Protein AF-A0A368GZ87-F1 (afdb_monomer_lite)

InterPro domains:
  IPR001322 Lamin tail domain [PF00932] (287-391)
  IPR001322 Lamin tail domain [PS51841] (274-394)
  IPR036415 Lamin tail domain superfamily [G3DSA:2.60.40.1260] (249-395)
  IPR036415 Lamin tail domain superfamily [SSF74853] (285-392)

Structure (mmCIF, N/CA/C/O backbone):
data_AF-A0A368GZ87-F1
#
_entry.id   AF-A0A368GZ87-F1
#
loop_
_atom_site.group_PDB
_atom_site.id
_atom_site.type_symbol
_atom_site.label_atom_id
_atom_site.label_alt_id
_atom_site.label_comp_id
_atom_site.label_asym_id
_atom_site.label_entity_id
_atom_site.label_seq_id
_atom_site.pdbx_PDB_ins_code
_atom_site.Cartn_x
_atom_site.Cartn_y
_atom_site.Cartn_z
_atom_site.occupancy
_atom_site.B_iso_or_equiv
_atom_site.auth_seq_id
_atom_site.auth_comp_id
_atom_site.auth_asym_id
_atom_site.auth_atom_id
_atom_site.pdbx_PDB_model_num
ATOM 1 N N . LEU A 1 1 ? 98.371 5.302 -122.355 1.00 58.00 1 LEU A N 1
ATOM 2 C CA . LEU A 1 1 ? 96.938 5.682 -122.457 1.00 58.00 1 LEU A CA 1
ATOM 3 C C . LEU A 1 1 ? 95.988 4.580 -121.972 1.00 58.00 1 LEU A C 1
ATOM 5 O O . LEU A 1 1 ? 95.225 4.850 -121.056 1.00 58.00 1 LEU A O 1
ATOM 9 N N . TRP A 1 2 ? 96.067 3.339 -122.474 1.00 54.03 2 TRP A N 1
ATOM 10 C CA . TRP A 1 2 ? 95.172 2.238 -122.055 1.00 54.03 2 TRP A CA 1
ATOM 11 C C . TRP A 1 2 ? 95.272 1.859 -120.557 1.00 54.03 2 TRP A C 1
ATOM 13 O O . TRP A 1 2 ? 94.251 1.723 -119.895 1.00 54.03 2 TRP A O 1
ATOM 23 N N . ILE A 1 3 ? 96.483 1.805 -119.980 1.00 64.88 3 ILE A N 1
ATOM 24 C CA . ILE A 1 3 ? 96.715 1.505 -118.545 1.00 64.88 3 ILE A CA 1
ATOM 25 C C . ILE A 1 3 ? 96.123 2.583 -117.621 1.00 64.88 3 ILE A C 1
ATOM 27 O O . ILE A 1 3 ? 95.534 2.265 -116.593 1.00 64.88 3 ILE A O 1
ATOM 31 N N . PHE A 1 4 ? 96.235 3.859 -118.003 1.00 61.50 4 PHE A N 1
ATOM 32 C CA . PHE A 1 4 ? 95.703 4.990 -117.233 1.00 61.50 4 PHE A CA 1
ATOM 33 C C . PHE A 1 4 ? 94.168 4.998 -117.226 1.00 61.50 4 PHE A C 1
ATOM 35 O O . PHE A 1 4 ? 93.552 5.189 -116.181 1.00 61.50 4 PHE A O 1
ATOM 42 N N . LEU A 1 5 ? 93.553 4.710 -118.377 1.00 64.50 5 LEU A N 1
ATOM 43 C CA . LEU A 1 5 ? 92.104 4.532 -118.495 1.00 64.50 5 LEU A CA 1
ATOM 44 C C . LEU A 1 5 ? 91.613 3.304 -117.711 1.00 64.50 5 LEU A C 1
ATOM 46 O O . LEU A 1 5 ? 90.544 3.358 -117.108 1.00 64.50 5 LEU A O 1
ATOM 50 N N . ASN A 1 6 ? 92.394 2.219 -117.667 1.00 69.38 6 ASN A N 1
ATOM 51 C CA . ASN A 1 6 ? 92.036 1.012 -116.921 1.00 69.38 6 ASN A CA 1
ATOM 52 C C . ASN A 1 6 ? 92.165 1.210 -115.398 1.00 69.38 6 ASN A C 1
ATOM 54 O O . ASN A 1 6 ? 91.249 0.866 -114.659 1.00 69.38 6 ASN A O 1
ATOM 58 N N . ASN A 1 7 ? 93.235 1.859 -114.923 1.00 71.69 7 ASN A N 1
ATOM 59 C CA . ASN A 1 7 ? 93.397 2.226 -113.509 1.00 71.69 7 ASN A CA 1
ATOM 60 C C . ASN A 1 7 ? 92.346 3.240 -113.042 1.00 71.69 7 ASN A C 1
ATOM 62 O O . ASN A 1 7 ? 91.826 3.115 -111.938 1.00 71.69 7 ASN A O 1
ATOM 66 N N . SER A 1 8 ? 91.983 4.207 -113.888 1.00 72.69 8 SER A N 1
ATOM 67 C CA . SER A 1 8 ? 90.893 5.145 -113.602 1.00 72.69 8 SER A CA 1
ATOM 68 C C . SER A 1 8 ? 89.542 4.425 -113.487 1.00 72.69 8 SER A C 1
ATOM 70 O O . SER A 1 8 ? 88.811 4.660 -112.526 1.00 72.69 8 SER A O 1
ATOM 72 N N . ARG A 1 9 ? 89.245 3.469 -114.381 1.00 73.69 9 ARG A N 1
ATOM 73 C CA . ARG A 1 9 ? 88.042 2.621 -114.285 1.00 73.69 9 ARG A CA 1
ATOM 74 C C . ARG A 1 9 ? 88.041 1.721 -113.047 1.00 73.69 9 ARG A C 1
ATOM 76 O O . ARG A 1 9 ? 86.997 1.567 -112.419 1.00 73.69 9 ARG A O 1
ATOM 83 N N . LEU A 1 10 ? 89.185 1.145 -112.673 1.00 76.44 10 LEU A N 1
ATOM 84 C CA . LEU A 1 10 ? 89.321 0.311 -111.472 1.00 76.44 10 LEU A CA 1
ATOM 85 C C . LEU A 1 10 ? 89.168 1.129 -110.183 1.00 76.44 10 LEU A C 1
ATOM 87 O O . LEU A 1 10 ? 88.458 0.699 -109.277 1.00 76.44 10 LEU A O 1
ATOM 91 N N . PHE A 1 11 ? 89.763 2.323 -110.116 1.00 77.88 11 PHE A N 1
ATOM 92 C CA . PHE A 1 11 ? 89.598 3.245 -108.991 1.00 77.88 11 PHE A CA 1
ATOM 93 C C . PHE A 1 11 ? 88.150 3.719 -108.864 1.00 77.88 11 PHE A C 1
ATOM 95 O O . PHE A 1 11 ? 87.575 3.646 -107.782 1.00 77.88 11 PHE A O 1
ATOM 102 N N . GLN A 1 12 ? 87.527 4.120 -109.976 1.00 80.19 12 GLN A N 1
ATOM 103 C CA . GLN A 1 12 ? 86.114 4.487 -110.007 1.00 80.19 12 GLN A CA 1
ATOM 104 C C . GLN A 1 12 ? 85.231 3.316 -109.550 1.00 80.19 12 GLN A C 1
ATOM 106 O O . GLN A 1 12 ? 84.352 3.508 -108.719 1.00 80.19 12 GLN A O 1
ATOM 111 N N . SER A 1 13 ? 85.509 2.089 -110.004 1.00 82.06 13 SER A N 1
ATOM 112 C CA . SER A 1 13 ? 84.796 0.886 -109.559 1.00 82.06 13 SER A CA 1
ATOM 113 C C . SER A 1 13 ? 84.979 0.610 -108.061 1.00 82.06 13 SER A C 1
ATOM 115 O O . SER A 1 13 ? 84.004 0.322 -107.369 1.00 82.06 13 SER A O 1
ATOM 117 N N . SER A 1 14 ? 86.202 0.730 -107.535 1.00 80.69 14 SER A N 1
ATOM 118 C CA . SER A 1 14 ? 86.510 0.522 -106.113 1.00 80.69 14 SER A CA 1
ATOM 119 C C . SER A 1 14 ? 85.878 1.589 -105.218 1.00 80.69 14 SER A C 1
ATOM 121 O O . SER A 1 14 ? 85.316 1.268 -104.174 1.00 80.69 14 SER A O 1
ATOM 123 N N . PHE A 1 15 ? 85.929 2.854 -105.634 1.00 82.75 15 PHE A N 1
ATOM 124 C CA . PHE A 1 15 ? 85.315 3.969 -104.919 1.00 82.75 15 PHE A CA 1
ATOM 125 C C . PHE A 1 15 ? 83.787 3.868 -104.940 1.00 82.75 15 PHE A C 1
ATOM 127 O O . PHE A 1 15 ? 83.150 4.006 -103.899 1.00 82.75 15 PHE A O 1
ATOM 134 N N . SER A 1 16 ? 83.191 3.519 -106.086 1.00 82.62 16 SER A N 1
ATOM 135 C CA . SER A 1 16 ? 81.760 3.215 -106.174 1.00 82.62 16 SER A CA 1
ATOM 136 C C . SER A 1 16 ? 81.366 2.036 -105.281 1.00 82.62 16 SER A C 1
ATOM 138 O O . SER A 1 16 ? 80.354 2.128 -104.596 1.00 82.62 16 SER A O 1
ATOM 140 N N . LYS A 1 17 ? 82.166 0.961 -105.211 1.00 85.44 17 LYS A N 1
ATOM 141 C CA . LYS A 1 17 ? 81.927 -0.158 -104.278 1.00 85.44 17 LYS A CA 1
ATOM 142 C C . LYS A 1 17 ? 81.996 0.279 -102.813 1.00 85.44 17 LYS A C 1
ATOM 144 O O . LYS A 1 17 ? 81.126 -0.101 -102.041 1.00 85.44 17 LYS A O 1
ATOM 149 N N . SER A 1 18 ? 82.983 1.091 -102.433 1.00 83.88 18 SER A N 1
ATOM 150 C CA . SER A 1 18 ? 83.111 1.610 -101.063 1.00 83.88 18 SER A CA 1
ATOM 151 C C . SER A 1 18 ? 81.966 2.554 -100.683 1.00 83.88 18 SER A C 1
ATOM 153 O O . SER A 1 18 ? 81.484 2.493 -99.555 1.00 83.88 18 SER A O 1
ATOM 155 N N . LEU A 1 19 ? 81.510 3.400 -101.612 1.00 85.12 19 LEU A N 1
ATOM 156 C CA . LEU A 1 19 ? 80.340 4.260 -101.417 1.00 85.12 19 LEU A CA 1
ATOM 157 C C . LEU A 1 19 ? 79.051 3.450 -101.274 1.00 85.12 19 LEU A C 1
ATOM 159 O O . LEU A 1 19 ? 78.218 3.791 -100.438 1.00 85.12 19 LEU A O 1
ATOM 163 N N . LEU A 1 20 ? 78.889 2.384 -102.065 1.00 85.06 20 LEU A N 1
ATOM 164 C CA . LEU A 1 20 ? 77.764 1.458 -101.933 1.00 85.06 20 LEU A CA 1
ATOM 165 C C . LEU A 1 20 ? 77.790 0.753 -100.573 1.00 85.06 20 LEU A C 1
ATOM 167 O O . LEU A 1 20 ? 76.776 0.761 -99.889 1.00 85.06 20 LEU A O 1
ATOM 171 N N . LEU A 1 21 ? 78.949 0.251 -100.137 1.00 86.56 21 LEU A N 1
ATOM 172 C CA . LEU A 1 21 ? 79.099 -0.411 -98.838 1.00 86.56 21 LEU A CA 1
ATOM 173 C C . LEU A 1 21 ? 78.759 0.528 -97.667 1.00 86.56 21 LEU A C 1
ATOM 175 O O . LEU A 1 21 ? 77.992 0.161 -96.787 1.00 86.56 21 LEU A O 1
ATOM 179 N N . ASN A 1 22 ? 79.262 1.766 -97.687 1.00 87.19 22 ASN A N 1
ATOM 180 C CA . ASN A 1 22 ? 78.983 2.761 -96.646 1.00 87.19 22 ASN A CA 1
ATOM 181 C C . ASN A 1 22 ? 77.508 3.209 -96.669 1.00 87.19 22 ASN A C 1
ATOM 183 O O . ASN A 1 22 ? 76.878 3.394 -95.629 1.00 87.19 22 ASN A O 1
ATOM 187 N N . ARG A 1 23 ? 76.908 3.319 -97.862 1.00 86.62 23 ARG A N 1
ATOM 188 C CA . ARG A 1 23 ? 75.465 3.544 -98.004 1.00 86.62 23 ARG A CA 1
ATOM 189 C C . ARG A 1 23 ? 74.666 2.381 -97.410 1.00 86.62 23 ARG A C 1
ATOM 191 O O . ARG A 1 23 ? 73.704 2.644 -96.696 1.00 86.62 23 ARG A O 1
ATOM 198 N N . ASP A 1 24 ? 75.059 1.137 -97.663 1.00 88.75 24 ASP A N 1
ATOM 199 C CA . ASP A 1 24 ? 74.391 -0.050 -97.122 1.00 88.75 24 ASP A CA 1
ATOM 200 C C . ASP A 1 24 ? 74.547 -0.143 -95.594 1.00 88.75 24 ASP A C 1
ATOM 202 O O . ASP A 1 24 ? 73.569 -0.411 -94.897 1.00 88.75 24 ASP A O 1
ATOM 206 N N . GLU A 1 25 ? 75.727 0.170 -95.050 1.00 89.19 25 GLU A N 1
ATOM 207 C CA . GLU A 1 25 ? 75.980 0.264 -93.604 1.00 89.19 25 GLU A CA 1
ATOM 208 C C . GLU A 1 25 ? 75.168 1.388 -92.944 1.00 89.19 25 GLU A C 1
ATOM 210 O O . GLU A 1 25 ? 74.554 1.181 -91.897 1.00 89.19 25 GLU A O 1
ATOM 215 N N . SER A 1 26 ? 75.097 2.567 -93.571 1.00 89.00 26 SER A N 1
ATOM 216 C CA . SER A 1 26 ? 74.280 3.692 -93.103 1.00 89.00 26 SER A CA 1
ATOM 217 C C . SER A 1 26 ? 72.788 3.349 -93.120 1.00 89.00 26 SER A C 1
ATOM 219 O O . SER A 1 26 ? 72.078 3.600 -92.145 1.00 89.00 26 SER A O 1
ATOM 221 N N . VAL A 1 27 ? 72.309 2.703 -94.188 1.00 90.56 27 VAL A N 1
ATOM 222 C CA . VAL A 1 27 ? 70.927 2.212 -94.292 1.00 90.56 27 VAL A CA 1
ATOM 223 C C . VAL A 1 27 ? 70.649 1.132 -93.241 1.00 90.56 27 VAL A C 1
ATOM 225 O O . VAL A 1 27 ? 69.589 1.160 -92.615 1.00 90.56 27 VAL A O 1
ATOM 228 N N . ALA A 1 28 ? 71.590 0.221 -92.981 1.00 90.75 28 ALA A N 1
ATOM 229 C CA . ALA A 1 28 ? 71.468 -0.789 -91.931 1.00 90.75 28 ALA A CA 1
ATOM 230 C C . ALA A 1 28 ? 71.436 -0.164 -90.525 1.00 90.75 28 ALA A C 1
ATOM 232 O O . ALA A 1 28 ? 70.612 -0.556 -89.699 1.00 90.75 28 ALA A O 1
ATOM 233 N N . ALA A 1 29 ? 72.264 0.849 -90.255 1.00 90.12 29 ALA A N 1
ATOM 234 C CA . ALA A 1 29 ? 72.250 1.594 -88.997 1.00 90.12 29 ALA A CA 1
ATOM 235 C C . ALA A 1 29 ? 70.934 2.367 -88.798 1.00 90.12 29 ALA A C 1
ATOM 237 O O . ALA A 1 29 ? 70.356 2.329 -87.710 1.00 90.12 29 ALA A O 1
ATOM 238 N N . LEU A 1 30 ? 70.412 3.008 -89.853 1.00 91.88 30 LEU A N 1
ATOM 239 C CA . LEU A 1 30 ? 69.097 3.659 -89.838 1.00 91.88 30 LEU A CA 1
ATOM 240 C C . LEU A 1 30 ? 67.973 2.651 -89.584 1.00 91.88 30 LEU A C 1
ATOM 242 O O . LEU A 1 30 ? 67.082 2.925 -88.780 1.00 91.88 30 LEU A O 1
ATOM 246 N N . LYS A 1 31 ? 68.032 1.473 -90.214 1.00 93.12 31 LYS A N 1
ATOM 247 C CA . LYS A 1 31 ? 67.073 0.386 -89.989 1.00 93.12 31 LYS A CA 1
ATOM 248 C C . LYS A 1 31 ? 67.125 -0.113 -88.543 1.00 93.12 31 LYS A C 1
ATOM 250 O O . LYS A 1 31 ? 66.084 -0.166 -87.898 1.00 93.12 31 LYS A O 1
ATOM 255 N N . ASN A 1 32 ? 68.314 -0.386 -88.006 1.00 94.12 32 ASN A N 1
ATOM 256 C CA . ASN A 1 32 ? 68.498 -0.811 -86.615 1.00 94.12 32 ASN A CA 1
ATOM 257 C C . ASN A 1 32 ? 68.001 0.250 -85.618 1.00 94.12 32 ASN A C 1
ATOM 259 O O . ASN A 1 32 ? 67.329 -0.079 -84.643 1.00 94.12 32 ASN A O 1
ATOM 263 N N . SER A 1 33 ? 68.283 1.531 -85.872 1.00 93.75 33 SER A N 1
ATOM 264 C CA . SER A 1 33 ? 67.789 2.646 -85.054 1.00 93.75 33 SER A CA 1
ATOM 265 C C . SER A 1 33 ? 66.260 2.758 -85.104 1.00 93.75 33 SER A C 1
ATOM 267 O O . SER A 1 33 ? 65.602 2.891 -84.069 1.00 93.75 33 SER A O 1
ATOM 269 N N . ALA A 1 34 ? 65.664 2.616 -86.292 1.00 93.00 34 ALA A N 1
ATOM 270 C CA . ALA A 1 34 ? 64.215 2.590 -86.456 1.00 93.00 34 ALA A CA 1
ATOM 271 C C . ALA A 1 34 ? 63.579 1.389 -85.731 1.00 93.00 34 ALA A C 1
ATOM 273 O O . ALA A 1 34 ? 62.581 1.557 -85.030 1.00 93.00 34 ALA A O 1
ATOM 274 N N . GLU A 1 35 ? 64.174 0.197 -85.826 1.00 94.38 35 GLU A N 1
ATOM 275 C CA . GLU A 1 35 ? 63.736 -1.005 -85.107 1.00 94.38 35 GLU A CA 1
ATOM 276 C C . GLU A 1 35 ? 63.795 -0.815 -83.584 1.00 94.38 35 GLU A C 1
ATOM 278 O O . GLU A 1 35 ? 62.832 -1.134 -82.879 1.00 94.38 35 GLU A O 1
ATOM 283 N N . GLN A 1 36 ? 64.878 -0.229 -83.064 1.00 93.50 36 GLN A N 1
ATOM 284 C CA . GLN A 1 36 ? 65.004 0.113 -81.645 1.00 93.50 36 GLN A CA 1
ATOM 285 C C . GLN A 1 36 ? 63.969 1.157 -81.213 1.00 93.50 36 GLN A C 1
ATOM 287 O O . GLN A 1 36 ? 63.349 0.995 -80.163 1.00 93.50 36 GLN A O 1
ATOM 292 N N . SER A 1 37 ? 63.719 2.183 -82.030 1.00 94.75 37 SER A N 1
ATOM 293 C CA . SER A 1 37 ? 62.694 3.199 -81.765 1.00 94.75 37 SER A CA 1
ATOM 294 C C . SER A 1 37 ? 61.290 2.589 -81.704 1.00 94.75 37 SER A C 1
ATOM 296 O O . SER A 1 37 ? 60.524 2.871 -80.780 1.00 94.75 37 SER A O 1
ATOM 298 N N . ILE A 1 38 ? 60.956 1.693 -82.638 1.00 94.94 38 ILE A N 1
ATOM 299 C CA . ILE A 1 38 ? 59.681 0.962 -82.641 1.00 94.94 38 ILE A CA 1
ATOM 300 C C . ILE A 1 38 ? 59.566 0.081 -81.390 1.00 94.94 38 ILE A C 1
ATOM 302 O O . ILE A 1 38 ? 58.521 0.072 -80.733 1.00 94.94 38 ILE A O 1
ATOM 306 N N . ARG A 1 39 ? 60.639 -0.632 -81.023 1.00 95.75 39 ARG A N 1
ATOM 307 C CA . ARG A 1 39 ? 60.674 -1.472 -79.818 1.00 95.75 39 ARG A CA 1
ATOM 308 C C . ARG A 1 39 ? 60.496 -0.644 -78.544 1.00 95.75 39 ARG A C 1
ATOM 310 O O . ARG A 1 39 ? 59.695 -1.032 -77.697 1.00 95.75 39 ARG A O 1
ATOM 317 N N . ALA A 1 40 ? 61.168 0.500 -78.433 1.00 94.31 40 ALA A N 1
ATOM 318 C CA . ALA A 1 40 ? 61.028 1.425 -77.310 1.00 94.31 40 ALA A CA 1
ATOM 319 C C . ALA A 1 40 ? 59.596 1.969 -77.199 1.00 94.31 40 ALA A C 1
ATOM 321 O O . ALA A 1 40 ? 59.011 1.928 -76.120 1.00 94.31 40 ALA A O 1
ATOM 322 N N . LYS A 1 41 ? 58.977 2.379 -78.318 1.00 95.69 41 LYS A N 1
ATOM 323 C CA . LYS A 1 41 ? 57.566 2.807 -78.342 1.00 95.69 41 LYS A CA 1
ATOM 324 C C . LYS A 1 41 ? 56.618 1.705 -77.867 1.00 95.69 41 LYS A C 1
ATOM 326 O O . LYS A 1 41 ? 55.708 1.983 -77.092 1.00 95.69 41 LYS A O 1
ATOM 331 N N . ARG A 1 42 ? 56.838 0.455 -78.291 1.00 95.19 42 ARG A N 1
ATOM 332 C CA . ARG A 1 42 ? 56.027 -0.694 -77.851 1.00 95.19 42 ARG A CA 1
ATOM 333 C C . ARG A 1 42 ? 56.196 -0.976 -76.354 1.00 95.19 42 ARG A C 1
ATOM 335 O O . ARG A 1 42 ? 55.209 -1.243 -75.679 1.00 95.19 42 ARG A O 1
ATOM 342 N N . ILE A 1 43 ? 57.423 -0.908 -75.836 1.00 95.75 43 ILE A N 1
ATOM 343 C CA . ILE A 1 43 ? 57.698 -1.079 -74.402 1.00 95.75 43 ILE A CA 1
ATOM 344 C C . ILE A 1 43 ? 57.036 0.040 -73.594 1.00 95.75 43 ILE A C 1
ATOM 346 O O . ILE A 1 43 ? 56.354 -0.264 -72.622 1.00 95.75 43 ILE A O 1
ATOM 350 N N . ASN A 1 44 ? 57.155 1.298 -74.022 1.00 96.00 44 ASN A N 1
ATOM 351 C CA . ASN A 1 44 ? 56.516 2.429 -73.346 1.00 96.00 44 ASN A CA 1
ATOM 352 C C . ASN A 1 44 ? 54.989 2.286 -73.322 1.00 96.00 44 ASN A C 1
ATOM 354 O O . ASN A 1 44 ? 54.388 2.427 -72.266 1.00 96.00 44 ASN A O 1
ATOM 358 N N . ALA A 1 45 ? 54.371 1.889 -74.439 1.00 95.62 45 ALA A N 1
ATOM 359 C CA . ALA A 1 45 ? 52.935 1.613 -74.473 1.00 95.62 45 ALA A CA 1
ATOM 360 C C . ALA A 1 45 ? 52.528 0.489 -73.496 1.00 95.62 45 ALA A C 1
ATOM 362 O O . ALA A 1 45 ? 51.497 0.585 -72.833 1.00 95.62 45 ALA A O 1
ATOM 363 N N . ASN A 1 46 ? 53.345 -0.561 -73.363 1.00 97.00 46 ASN A N 1
ATOM 364 C CA . ASN A 1 46 ? 53.109 -1.622 -72.380 1.00 97.00 46 ASN A CA 1
ATOM 365 C C . ASN A 1 46 ? 53.276 -1.128 -70.934 1.00 97.00 46 ASN A C 1
ATOM 367 O O . ASN A 1 46 ? 52.473 -1.494 -70.079 1.00 97.00 46 ASN A O 1
ATOM 371 N N . ILE A 1 47 ? 54.285 -0.297 -70.657 1.00 96.38 47 ILE A N 1
ATOM 372 C CA . ILE A 1 47 ? 54.491 0.332 -69.343 1.00 96.38 47 ILE A CA 1
ATOM 373 C C . ILE A 1 47 ? 53.277 1.193 -68.982 1.00 96.38 47 ILE A C 1
ATOM 375 O O . ILE A 1 47 ? 52.757 1.069 -67.876 1.00 96.38 47 ILE A O 1
ATOM 379 N N . ASP A 1 48 ? 52.767 1.993 -69.918 1.00 96.19 48 ASP A N 1
ATOM 380 C CA . ASP A 1 48 ? 51.581 2.826 -69.702 1.00 96.19 48 ASP A CA 1
ATOM 381 C C . ASP A 1 48 ? 50.340 1.984 -69.382 1.00 96.19 48 ASP A C 1
ATOM 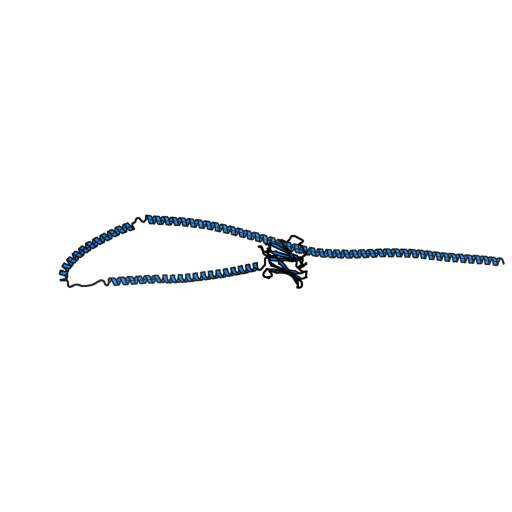383 O O . ASP A 1 48 ? 49.577 2.313 -68.470 1.00 96.19 48 ASP A O 1
ATOM 387 N N . LEU A 1 49 ? 50.143 0.865 -70.088 1.00 96.44 49 LEU A N 1
ATOM 388 C CA . LEU A 1 49 ? 49.054 -0.074 -69.804 1.00 96.44 49 LEU A CA 1
ATOM 389 C C . LEU A 1 49 ? 49.186 -0.708 -68.414 1.00 96.44 49 LEU A C 1
ATOM 391 O O . LEU A 1 49 ? 48.198 -0.791 -67.681 1.00 96.44 49 LEU A O 1
ATOM 395 N N . LEU A 1 50 ? 50.391 -1.139 -68.034 1.00 96.88 50 LEU A N 1
ATOM 396 C CA . LEU A 1 50 ? 50.648 -1.710 -66.711 1.00 96.88 50 LEU A CA 1
ATOM 397 C C . LEU A 1 50 ? 50.450 -0.674 -65.602 1.00 96.88 50 LEU A C 1
ATOM 399 O O . LEU A 1 50 ? 49.811 -0.991 -64.604 1.00 96.88 50 LEU A O 1
ATOM 403 N N . ASN A 1 51 ? 50.904 0.564 -65.795 1.00 97.00 51 ASN A N 1
ATOM 404 C CA . ASN A 1 51 ? 50.694 1.654 -64.844 1.00 97.00 51 ASN A CA 1
ATOM 405 C C . ASN A 1 51 ? 49.204 1.949 -64.646 1.00 97.00 51 ASN A C 1
ATOM 407 O O . ASN A 1 51 ? 48.752 2.042 -63.508 1.00 97.00 51 ASN A O 1
ATOM 411 N N . ARG A 1 52 ? 48.412 2.005 -65.728 1.00 96.50 52 ARG A N 1
ATOM 412 C CA . ARG A 1 52 ? 46.947 2.149 -65.627 1.00 96.50 52 ARG A CA 1
ATOM 413 C C . ARG A 1 52 ? 46.311 0.997 -64.854 1.00 96.50 52 ARG A C 1
ATOM 415 O O . ARG A 1 52 ? 45.412 1.223 -64.050 1.00 96.50 52 ARG A O 1
ATOM 422 N N . ARG A 1 53 ? 46.778 -0.237 -65.073 1.00 97.56 53 ARG A N 1
ATOM 423 C CA . ARG A 1 53 ? 46.281 -1.410 -64.343 1.00 97.56 53 ARG A CA 1
ATOM 424 C C . ARG A 1 53 ? 46.646 -1.361 -62.859 1.00 97.56 53 ARG A C 1
ATOM 426 O O . ARG A 1 53 ? 45.786 -1.644 -62.033 1.00 97.56 53 ARG A O 1
ATOM 433 N N . ILE A 1 54 ? 47.885 -0.998 -62.526 1.00 97.00 54 ILE A N 1
ATOM 434 C CA . ILE A 1 54 ? 48.341 -0.819 -61.139 1.00 97.00 54 ILE A CA 1
ATOM 435 C C . ILE A 1 54 ? 47.495 0.248 -60.446 1.00 97.00 54 ILE A C 1
ATOM 437 O O . ILE A 1 54 ? 47.054 0.035 -59.322 1.00 97.00 54 ILE A O 1
ATOM 441 N N . GLU A 1 55 ? 47.220 1.360 -61.124 1.00 96.50 55 GLU A N 1
ATOM 442 C CA . GLU A 1 55 ? 46.411 2.434 -60.556 1.00 96.50 55 GLU A CA 1
ATOM 443 C C . GLU A 1 55 ? 44.960 1.998 -60.312 1.00 96.50 55 GLU A C 1
ATOM 445 O O . GLU A 1 55 ? 44.407 2.257 -59.246 1.00 96.50 55 GLU A O 1
ATOM 450 N N . GLY A 1 56 ? 44.372 1.235 -61.239 1.00 96.88 56 GLY A N 1
ATOM 451 C CA . GLY A 1 56 ? 43.058 0.623 -61.032 1.00 96.88 56 GLY A CA 1
ATOM 452 C C . GLY A 1 56 ? 43.018 -0.323 -59.825 1.00 96.88 56 GLY A C 1
ATOM 453 O O . GLY A 1 56 ? 42.067 -0.281 -59.048 1.00 96.88 56 GLY A O 1
ATOM 454 N N . ILE A 1 57 ? 44.065 -1.135 -59.630 1.00 96.94 57 ILE A N 1
ATOM 455 C CA . ILE A 1 57 ? 44.183 -2.025 -58.463 1.00 96.94 57 ILE A CA 1
ATOM 456 C C . ILE A 1 57 ? 44.303 -1.211 -57.171 1.00 96.94 57 ILE A C 1
ATOM 458 O O . ILE A 1 57 ? 43.597 -1.502 -56.214 1.00 96.94 57 ILE A O 1
ATOM 462 N N . ARG A 1 58 ? 45.134 -0.163 -57.142 1.00 96.94 58 ARG A N 1
ATOM 463 C CA . ARG A 1 58 ? 45.283 0.705 -55.960 1.00 96.94 58 ARG A CA 1
ATOM 464 C C . ARG A 1 58 ? 43.974 1.370 -55.559 1.00 96.94 58 ARG A C 1
ATOM 466 O O . ARG A 1 58 ? 43.667 1.436 -54.372 1.00 96.94 58 ARG A O 1
ATOM 473 N N . LEU A 1 59 ? 43.199 1.839 -56.537 1.00 96.75 59 LEU A N 1
ATOM 474 C CA . LEU A 1 59 ? 41.898 2.449 -56.280 1.00 96.75 59 LEU A CA 1
ATOM 475 C C . LEU A 1 59 ? 40.901 1.425 -55.712 1.00 96.75 59 LEU A C 1
ATOM 477 O O . LEU A 1 59 ? 40.180 1.732 -54.764 1.00 96.75 59 LEU A O 1
ATOM 481 N N . ALA A 1 60 ? 40.902 0.195 -56.238 1.00 96.69 60 ALA A N 1
ATOM 482 C CA . ALA A 1 60 ? 40.099 -0.899 -55.695 1.00 96.69 60 ALA A CA 1
ATOM 483 C C . ALA A 1 60 ? 40.520 -1.258 -54.257 1.00 96.69 60 ALA A C 1
ATOM 485 O O . ALA A 1 60 ? 39.671 -1.303 -53.371 1.00 96.69 60 ALA A O 1
ATOM 486 N N . GLU A 1 61 ? 41.823 -1.403 -53.992 1.00 97.31 61 GLU A N 1
ATOM 487 C CA . GLU A 1 61 ? 42.353 -1.658 -52.645 1.00 97.31 61 GLU A CA 1
ATOM 488 C C . GLU A 1 61 ? 41.995 -0.538 -51.658 1.00 97.31 61 GLU A C 1
ATOM 490 O O . GLU A 1 61 ? 41.691 -0.803 -50.494 1.00 97.31 61 GLU A O 1
ATOM 495 N N . GLN A 1 62 ? 42.016 0.722 -52.100 1.00 96.69 62 GLN A N 1
ATOM 496 C CA . GLN A 1 62 ? 41.591 1.853 -51.278 1.00 96.69 62 GLN A CA 1
ATOM 497 C C . GLN A 1 62 ? 40.095 1.770 -50.945 1.00 96.69 62 GLN A C 1
ATOM 499 O O . GLN A 1 62 ? 39.718 1.995 -49.792 1.00 96.69 62 GLN A O 1
ATOM 504 N N . GLY A 1 63 ? 39.259 1.405 -51.921 1.00 96.62 63 GLY A N 1
ATOM 505 C CA . GLY A 1 63 ? 37.831 1.161 -51.715 1.00 96.62 63 GLY A CA 1
ATOM 506 C C . GLY A 1 63 ? 37.568 0.021 -50.727 1.00 96.62 63 GLY A C 1
ATOM 507 O O . GLY A 1 63 ? 36.793 0.184 -49.783 1.00 96.62 63 GLY A O 1
ATOM 508 N N . ASP A 1 64 ? 38.276 -1.098 -50.874 1.00 97.19 64 ASP A N 1
ATOM 509 C CA . ASP A 1 64 ? 38.164 -2.250 -49.976 1.00 97.19 64 ASP A CA 1
ATOM 510 C C . ASP A 1 64 ? 38.629 -1.920 -48.553 1.00 97.19 64 ASP A C 1
ATOM 512 O O . ASP A 1 64 ? 37.990 -2.331 -47.581 1.00 97.19 64 ASP A O 1
ATOM 516 N N . ARG A 1 65 ? 39.695 -1.121 -48.399 1.00 97.12 65 ARG A N 1
ATOM 517 C CA . ARG A 1 65 ? 40.145 -0.621 -47.088 1.00 97.12 65 ARG A CA 1
ATOM 518 C C . ARG A 1 65 ? 39.103 0.276 -46.433 1.00 97.12 65 ARG A C 1
ATOM 520 O O . ARG A 1 65 ? 38.846 0.110 -45.242 1.00 97.12 65 ARG A O 1
ATOM 527 N N . ALA A 1 66 ? 38.491 1.187 -47.190 1.00 96.44 66 ALA A N 1
ATOM 528 C CA . ALA A 1 66 ? 37.427 2.047 -46.679 1.00 96.44 66 ALA A CA 1
ATOM 529 C C . ALA A 1 66 ? 36.216 1.219 -46.220 1.00 96.44 66 ALA A C 1
ATOM 531 O O . ALA A 1 66 ? 35.717 1.412 -45.113 1.00 96.44 66 ALA A O 1
ATOM 532 N N . ARG A 1 67 ? 35.803 0.222 -47.014 1.00 97.75 67 ARG A N 1
ATOM 533 C CA . ARG A 1 67 ? 34.715 -0.695 -46.650 1.00 97.75 67 ARG A CA 1
ATOM 534 C C . ARG A 1 67 ? 35.043 -1.529 -45.411 1.00 97.75 67 ARG A C 1
ATOM 536 O O . ARG A 1 67 ? 34.196 -1.682 -44.537 1.00 97.75 67 ARG A O 1
ATOM 543 N N . CYS A 1 68 ? 36.266 -2.048 -45.309 1.00 97.94 68 CYS A N 1
ATOM 544 C CA . CYS A 1 68 ? 36.724 -2.771 -44.123 1.00 97.94 68 CYS A CA 1
ATOM 545 C C . CYS A 1 68 ? 36.716 -1.886 -42.868 1.00 97.94 68 CYS A C 1
ATOM 547 O O . CYS A 1 68 ? 36.351 -2.363 -41.796 1.00 97.94 68 CYS A O 1
ATOM 549 N N . ALA A 1 69 ? 37.124 -0.619 -42.982 1.00 97.56 69 ALA A N 1
ATOM 550 C CA . ALA A 1 69 ? 37.105 0.326 -41.868 1.00 97.56 69 ALA A CA 1
ATOM 551 C C . ALA A 1 69 ? 35.671 0.618 -41.399 1.00 97.56 69 ALA A C 1
ATOM 553 O O . ALA A 1 69 ? 35.402 0.585 -40.199 1.00 97.56 69 ALA A O 1
ATOM 554 N N . GLU A 1 70 ? 34.748 0.812 -42.342 1.00 97.81 70 GLU A N 1
ATOM 555 C CA . GLU A 1 70 ? 33.330 1.019 -42.045 1.00 97.81 70 GLU A CA 1
ATOM 556 C C . GLU A 1 70 ? 32.717 -0.199 -41.339 1.00 97.81 70 GLU A C 1
ATOM 558 O O . GLU A 1 70 ? 32.133 -0.065 -40.265 1.00 97.81 70 GLU A O 1
ATOM 563 N N . LEU A 1 71 ? 32.929 -1.409 -41.871 1.00 97.88 71 LEU A N 1
ATOM 564 C CA . LEU A 1 71 ? 32.440 -2.644 -41.244 1.00 97.88 71 LEU A CA 1
ATOM 565 C C . LEU A 1 71 ? 33.007 -2.841 -39.833 1.00 97.88 71 LEU A C 1
ATOM 567 O O . LEU A 1 71 ? 32.277 -3.248 -38.935 1.00 97.88 71 LEU A O 1
ATOM 571 N N . ARG A 1 72 ? 34.284 -2.514 -39.603 1.00 98.19 72 ARG A N 1
ATOM 572 C CA . ARG A 1 72 ? 34.885 -2.563 -38.258 1.00 98.19 72 ARG A CA 1
ATOM 573 C C . ARG A 1 72 ? 34.224 -1.577 -37.298 1.00 98.19 72 ARG A C 1
ATOM 575 O O . ARG A 1 72 ? 33.991 -1.931 -36.148 1.00 98.19 72 ARG A O 1
ATOM 582 N N . SER A 1 73 ? 33.903 -0.365 -37.757 1.00 97.94 73 SER A N 1
ATOM 583 C CA . SER A 1 73 ? 33.173 0.607 -36.938 1.00 97.94 73 SER A CA 1
ATOM 584 C C . SER A 1 73 ? 31.770 0.107 -36.594 1.00 97.94 73 SER A C 1
ATOM 586 O O . SER A 1 73 ? 31.348 0.221 -35.447 1.00 97.94 73 SER A O 1
ATOM 588 N N . GLN A 1 74 ? 31.067 -0.491 -37.558 1.00 98.12 74 GLN A N 1
ATOM 589 C CA . GLN A 1 74 ? 29.737 -1.063 -37.337 1.00 98.12 74 GLN A CA 1
ATOM 590 C C . GLN A 1 74 ? 29.769 -2.234 -36.352 1.00 98.12 74 GLN A C 1
ATOM 592 O O . GLN A 1 74 ? 28.938 -2.276 -35.451 1.00 98.12 74 GLN A O 1
ATOM 597 N N . ILE A 1 75 ? 30.750 -3.135 -36.473 1.00 98.06 75 ILE A N 1
ATOM 598 C CA . ILE A 1 75 ? 30.954 -4.238 -35.521 1.00 98.06 75 ILE A CA 1
ATOM 599 C C . ILE A 1 75 ? 31.205 -3.684 -34.118 1.00 98.06 75 ILE A C 1
ATOM 601 O O . ILE A 1 75 ? 30.516 -4.078 -33.188 1.00 98.06 75 ILE A O 1
ATOM 605 N N . SER A 1 76 ? 32.108 -2.711 -33.976 1.00 98.19 76 SER A N 1
ATOM 606 C CA . SER A 1 76 ? 32.412 -2.115 -32.670 1.00 98.19 76 SER A CA 1
ATOM 607 C C . SER A 1 76 ? 31.194 -1.435 -32.030 1.00 98.19 76 SER A C 1
ATOM 609 O O . SER A 1 76 ? 31.012 -1.530 -30.818 1.00 98.19 76 SER A O 1
ATOM 611 N N . LYS A 1 77 ? 30.333 -0.785 -32.826 1.00 98.12 77 LYS A N 1
ATOM 612 C CA . LYS A 1 77 ? 29.058 -0.232 -32.337 1.00 98.12 77 LYS A CA 1
ATOM 613 C C . LYS A 1 77 ? 28.108 -1.340 -31.880 1.00 98.12 77 LYS A C 1
ATOM 615 O O . LYS A 1 77 ? 27.588 -1.264 -30.775 1.00 98.12 77 LYS A O 1
ATOM 620 N N . ALA A 1 78 ? 27.933 -2.382 -32.692 1.00 97.19 78 ALA A N 1
ATOM 621 C CA . ALA A 1 78 ? 27.058 -3.504 -32.362 1.00 97.19 78 ALA A CA 1
ATOM 622 C C . ALA A 1 78 ? 27.527 -4.269 -31.110 1.00 97.19 78 ALA A C 1
ATOM 624 O O . ALA A 1 78 ? 26.702 -4.700 -30.310 1.00 97.19 78 ALA A O 1
ATOM 625 N N . GLU A 1 79 ? 28.840 -4.416 -30.917 1.00 97.94 79 GLU A N 1
ATOM 626 C CA . GLU A 1 79 ? 29.431 -5.012 -29.714 1.00 97.94 79 GLU A CA 1
ATOM 627 C C . GLU A 1 79 ? 29.147 -4.168 -28.464 1.00 97.94 79 GLU A C 1
ATOM 629 O O . GLU A 1 79 ? 28.749 -4.716 -27.436 1.00 97.94 79 GLU A O 1
ATOM 634 N N . ALA A 1 80 ? 29.282 -2.840 -28.556 1.00 97.88 80 ALA A N 1
ATOM 635 C CA . ALA A 1 80 ? 28.957 -1.934 -27.455 1.00 97.88 80 ALA A CA 1
ATOM 636 C C . ALA A 1 80 ? 27.458 -1.966 -27.106 1.00 97.88 80 ALA A C 1
ATOM 638 O O . ALA A 1 80 ? 27.094 -2.032 -25.930 1.00 97.88 80 ALA A O 1
ATOM 639 N N . ASP A 1 81 ? 26.589 -1.976 -28.120 1.00 98.00 81 ASP A N 1
ATOM 640 C CA . ASP A 1 81 ? 25.143 -2.090 -27.929 1.00 98.00 81 ASP A CA 1
ATOM 641 C C . ASP A 1 81 ? 24.779 -3.424 -27.262 1.00 98.00 81 ASP A C 1
ATOM 643 O O . ASP A 1 81 ? 23.985 -3.449 -26.320 1.00 98.00 81 ASP A O 1
ATOM 647 N N . LEU A 1 82 ? 25.395 -4.533 -27.689 1.00 97.75 82 LEU A N 1
ATOM 648 C CA . LEU A 1 82 ? 25.189 -5.847 -27.080 1.00 97.75 82 LEU A CA 1
ATOM 649 C C . LEU A 1 82 ? 25.591 -5.853 -25.600 1.00 97.75 82 LEU A C 1
ATOM 651 O O . LEU A 1 82 ? 24.851 -6.380 -24.770 1.00 97.75 82 LEU A O 1
ATOM 655 N N . GLU A 1 83 ? 26.726 -5.246 -25.251 1.00 98.12 83 GLU A N 1
ATOM 656 C CA . GLU A 1 83 ? 27.179 -5.163 -23.861 1.00 98.12 83 GLU A CA 1
ATOM 657 C C . GLU A 1 83 ? 26.189 -4.377 -22.985 1.00 98.12 83 GLU A C 1
ATOM 659 O O . GLU A 1 83 ? 25.866 -4.804 -21.871 1.00 98.12 83 GLU A O 1
ATOM 664 N N . LEU A 1 84 ? 25.649 -3.266 -23.497 1.00 97.81 84 LEU A N 1
ATOM 665 C CA . LEU A 1 84 ? 24.608 -2.499 -22.809 1.00 97.81 84 LEU A CA 1
ATOM 666 C C . LEU A 1 84 ? 23.339 -3.332 -22.593 1.00 97.81 84 LEU A C 1
ATOM 668 O O . LEU A 1 84 ? 22.810 -3.356 -21.480 1.00 97.81 84 LEU A O 1
ATOM 672 N N . GLN A 1 85 ? 22.885 -4.062 -23.617 1.00 97.56 85 GLN A N 1
ATOM 673 C CA . GLN A 1 85 ? 21.715 -4.939 -23.505 1.00 97.56 85 GLN A CA 1
ATOM 674 C C . GLN A 1 85 ? 21.936 -6.075 -22.500 1.00 97.56 85 GLN A C 1
ATOM 676 O O . GLN A 1 85 ? 21.032 -6.407 -21.736 1.00 97.56 85 GLN A O 1
ATOM 681 N N . MET A 1 86 ? 23.136 -6.658 -22.446 1.00 98.12 86 MET A N 1
ATOM 682 C CA . MET A 1 86 ? 23.462 -7.700 -21.468 1.00 98.12 86 MET A CA 1
ATOM 683 C C . MET A 1 86 ? 23.420 -7.174 -20.031 1.00 98.12 86 MET A C 1
ATOM 685 O O . MET A 1 86 ? 22.885 -7.852 -19.152 1.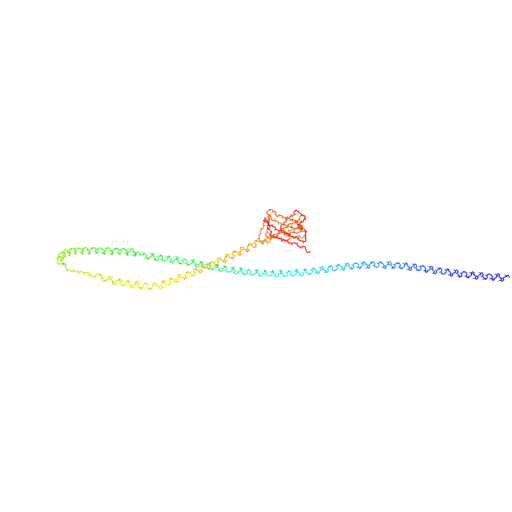00 98.12 86 MET A O 1
ATOM 689 N N . ARG A 1 87 ? 23.941 -5.965 -19.786 1.00 97.88 87 ARG A N 1
ATOM 690 C CA . ARG A 1 87 ? 23.874 -5.324 -18.463 1.00 97.88 87 ARG A CA 1
ATOM 691 C C . ARG A 1 87 ? 22.433 -5.040 -18.049 1.00 97.88 87 ARG A C 1
ATOM 693 O O . ARG A 1 87 ? 22.065 -5.335 -16.915 1.00 97.88 87 ARG A O 1
ATOM 700 N N . GLU A 1 88 ? 21.619 -4.518 -18.963 1.00 97.81 88 GLU A N 1
ATOM 701 C CA . GLU A 1 88 ? 20.208 -4.240 -18.683 1.00 97.81 88 GLU A CA 1
ATOM 702 C C . GLU A 1 88 ? 19.412 -5.525 -18.432 1.00 97.81 88 GLU A C 1
ATOM 704 O O . GLU A 1 88 ? 18.624 -5.590 -17.493 1.00 97.81 88 GLU A O 1
ATOM 709 N N . ASN A 1 89 ? 19.670 -6.588 -19.197 1.00 96.81 89 ASN A N 1
ATOM 710 C CA . ASN A 1 89 ? 19.044 -7.887 -18.965 1.00 96.81 89 ASN A CA 1
ATOM 711 C C . ASN A 1 89 ? 19.434 -8.476 -17.596 1.00 96.81 89 ASN A C 1
ATOM 713 O O . ASN A 1 89 ? 18.586 -9.026 -16.899 1.00 96.81 89 ASN A O 1
ATOM 717 N N . GLY A 1 90 ? 20.692 -8.306 -17.172 1.00 98.12 90 GLY A N 1
ATOM 718 C CA . GLY A 1 90 ? 21.129 -8.657 -15.818 1.00 98.12 90 GLY A CA 1
ATOM 719 C C . GLY A 1 90 ? 20.360 -7.882 -14.744 1.00 98.12 90 GLY A C 1
ATOM 720 O O . GLY A 1 90 ? 19.787 -8.485 -13.841 1.00 98.12 90 GLY A O 1
ATOM 721 N N . ARG A 1 91 ? 20.250 -6.557 -14.900 1.00 98.19 91 ARG A N 1
ATOM 722 C CA . ARG A 1 91 ? 19.485 -5.694 -13.987 1.00 98.19 91 ARG A CA 1
ATOM 723 C C . ARG A 1 91 ? 18.013 -6.115 -13.890 1.00 98.19 91 ARG A C 1
ATOM 725 O O . ARG A 1 91 ? 17.467 -6.191 -12.792 1.00 98.19 91 ARG A O 1
ATOM 732 N N . LEU A 1 92 ? 17.376 -6.405 -15.025 1.00 97.88 92 LEU A N 1
ATOM 733 C CA . LEU A 1 92 ? 15.990 -6.878 -15.082 1.00 97.88 92 LEU A CA 1
ATOM 734 C C . LEU A 1 92 ? 15.824 -8.271 -14.457 1.00 97.88 92 LEU A C 1
ATOM 736 O O . LEU A 1 92 ? 14.795 -8.547 -13.841 1.00 97.88 92 LEU A O 1
ATOM 740 N N . ALA A 1 93 ? 16.819 -9.151 -14.592 1.00 98.06 93 ALA A N 1
ATOM 741 C CA . ALA A 1 93 ? 16.807 -10.462 -13.950 1.00 98.06 93 ALA A CA 1
ATOM 742 C C . ALA A 1 93 ? 16.874 -10.346 -12.418 1.00 98.06 93 ALA A C 1
ATOM 744 O O . ALA A 1 93 ? 16.105 -11.023 -11.732 1.00 98.06 93 ALA A O 1
ATOM 745 N N . ASP A 1 94 ? 17.719 -9.455 -11.895 1.00 98.38 94 ASP A N 1
ATOM 746 C CA . ASP A 1 94 ? 17.820 -9.178 -10.458 1.00 98.38 94 ASP A CA 1
ATOM 747 C C . ASP A 1 94 ? 16.519 -8.570 -9.910 1.00 98.38 94 ASP A C 1
ATOM 749 O O . ASP A 1 94 ? 15.995 -9.022 -8.889 1.00 98.38 94 ASP A O 1
ATOM 753 N N . GLU A 1 95 ? 15.938 -7.604 -10.627 1.00 98.12 95 GLU A N 1
ATOM 754 C CA . GLU A 1 95 ? 14.647 -6.997 -10.281 1.00 98.12 95 GLU A CA 1
ATOM 755 C C . GLU A 1 95 ? 13.523 -8.045 -10.263 1.00 98.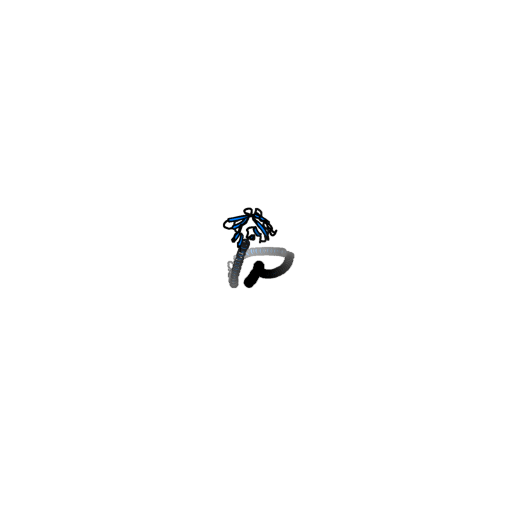12 95 GLU A C 1
ATOM 757 O O . GLU A 1 95 ? 12.745 -8.130 -9.309 1.00 98.12 95 GLU A O 1
ATOM 762 N N . ARG A 1 96 ? 13.479 -8.926 -11.270 1.00 97.88 96 ARG A N 1
ATOM 763 C CA . ARG A 1 96 ? 12.530 -10.045 -11.315 1.00 97.88 96 ARG A CA 1
ATOM 764 C C . ARG A 1 96 ? 12.722 -11.000 -10.135 1.00 97.88 96 ARG A C 1
ATOM 766 O O . ARG A 1 96 ? 11.728 -11.465 -9.572 1.00 97.88 96 ARG A O 1
ATOM 773 N N . ALA A 1 97 ? 13.961 -11.313 -9.763 1.00 98.31 97 ALA A N 1
ATOM 774 C CA . ALA A 1 97 ? 14.251 -12.176 -8.620 1.00 98.31 97 ALA A CA 1
ATOM 775 C C . ALA A 1 97 ? 13.771 -11.537 -7.306 1.00 98.31 97 ALA A C 1
ATOM 777 O O . ALA A 1 97 ? 13.113 -12.202 -6.503 1.00 98.31 97 ALA A O 1
ATOM 778 N N . GLN A 1 98 ? 14.013 -10.237 -7.126 1.00 98.44 98 GLN A N 1
ATOM 779 C CA . GLN A 1 98 ? 13.553 -9.484 -5.961 1.00 98.44 98 GLN A CA 1
ATOM 780 C C . GLN A 1 98 ? 12.022 -9.439 -5.869 1.00 98.44 98 GLN A C 1
ATOM 782 O O . GLN A 1 98 ? 11.471 -9.749 -4.813 1.00 98.44 98 GLN A O 1
ATOM 787 N N . LEU A 1 99 ? 11.329 -9.121 -6.967 1.00 98.06 99 LEU A N 1
ATOM 788 C CA . LEU A 1 99 ? 9.862 -9.118 -7.019 1.00 98.06 99 LEU A CA 1
ATOM 789 C C . LEU A 1 99 ? 9.280 -10.509 -6.738 1.00 98.06 99 LEU A C 1
ATOM 791 O O . LEU A 1 99 ? 8.276 -10.639 -6.044 1.00 98.06 99 LEU A O 1
ATOM 795 N N . THR A 1 100 ? 9.933 -11.567 -7.225 1.00 98.38 100 THR A N 1
ATOM 796 C CA . THR A 1 100 ? 9.515 -12.949 -6.947 1.00 98.38 100 THR A CA 1
ATOM 797 C C . THR A 1 100 ? 9.645 -13.281 -5.457 1.00 98.38 100 THR A C 1
ATOM 799 O O . THR A 1 100 ? 8.733 -13.873 -4.882 1.00 98.38 100 THR A O 1
ATOM 802 N N . ALA A 1 101 ? 10.737 -12.862 -4.810 1.00 98.38 101 ALA A N 1
ATOM 803 C CA . ALA A 1 101 ? 10.931 -13.049 -3.373 1.00 98.38 101 ALA A CA 1
ATOM 804 C C . ALA A 1 101 ? 9.925 -12.238 -2.538 1.00 98.38 101 ALA A C 1
ATOM 806 O O . ALA A 1 101 ? 9.376 -12.757 -1.567 1.00 98.38 101 ALA A O 1
ATOM 807 N N . GLN A 1 102 ? 9.638 -10.994 -2.936 1.00 98.25 102 GLN A N 1
ATOM 808 C CA . GLN A 1 102 ? 8.612 -10.167 -2.296 1.00 98.25 102 GLN A CA 1
ATOM 809 C C . GLN A 1 102 ? 7.226 -10.802 -2.413 1.00 98.25 102 GLN A C 1
ATOM 811 O O . GLN A 1 102 ? 6.532 -10.923 -1.408 1.00 98.25 102 GLN A O 1
ATOM 816 N N . ASN A 1 103 ? 6.851 -11.280 -3.602 1.00 97.25 103 ASN A N 1
ATOM 817 C CA . ASN A 1 103 ? 5.585 -11.982 -3.806 1.00 97.25 103 ASN A CA 1
ATOM 818 C C . ASN A 1 103 ? 5.482 -13.232 -2.925 1.00 97.25 103 ASN A C 1
ATOM 820 O O . ASN A 1 103 ? 4.451 -13.445 -2.297 1.00 97.25 103 ASN A O 1
ATOM 824 N N . ALA A 1 104 ? 6.549 -14.031 -2.824 1.00 98.00 104 ALA A N 1
ATOM 825 C CA . ALA A 1 104 ? 6.575 -15.182 -1.923 1.00 98.00 104 ALA A CA 1
ATOM 826 C C . ALA A 1 104 ? 6.381 -14.770 -0.450 1.00 98.00 104 ALA A C 1
ATOM 828 O O . ALA A 1 104 ? 5.636 -15.423 0.276 1.00 98.00 104 ALA A O 1
ATOM 829 N N . GLY A 1 105 ? 6.999 -13.664 -0.020 1.00 98.31 105 GLY A N 1
ATOM 830 C CA . GLY A 1 105 ? 6.779 -13.085 1.308 1.00 98.31 105 GLY A CA 1
ATOM 831 C C . GLY A 1 105 ? 5.322 -12.680 1.545 1.00 98.31 105 GLY A C 1
ATOM 832 O O . GLY A 1 105 ? 4.742 -13.064 2.557 1.00 98.31 105 GLY A O 1
ATOM 833 N N . LEU A 1 106 ? 4.707 -11.989 0.581 1.00 97.75 106 LEU A N 1
ATOM 834 C CA . LEU A 1 106 ? 3.303 -11.572 0.654 1.00 97.75 106 LEU A CA 1
ATOM 835 C C . LEU A 1 106 ? 2.342 -12.762 0.734 1.00 97.75 106 LEU A C 1
ATOM 837 O O . LEU A 1 106 ? 1.380 -12.707 1.495 1.00 97.75 106 LEU A O 1
ATOM 841 N N . TYR A 1 107 ? 2.606 -13.846 -0.002 1.00 98.00 107 TYR A N 1
ATOM 842 C CA . TYR A 1 107 ? 1.810 -15.070 0.113 1.00 98.00 107 TYR A CA 1
ATOM 843 C C . TYR A 1 107 ? 1.927 -15.698 1.506 1.00 98.00 107 TYR A C 1
ATOM 845 O O . TYR A 1 107 ? 0.917 -16.098 2.072 1.00 98.00 107 TYR A O 1
ATOM 853 N N . ASN A 1 108 ? 3.120 -15.720 2.106 1.00 98.38 108 ASN A N 1
ATOM 854 C CA . ASN A 1 108 ? 3.283 -16.231 3.470 1.00 98.38 108 ASN A CA 1
ATOM 855 C C . ASN A 1 108 ? 2.546 -15.370 4.510 1.00 98.38 108 ASN A C 1
ATOM 857 O O . ASN A 1 108 ? 1.945 -15.904 5.440 1.00 98.38 108 ASN A O 1
ATOM 861 N N . ASP A 1 109 ? 2.582 -14.043 4.366 1.00 98.06 109 ASP A N 1
ATOM 862 C CA . ASP A 1 109 ? 1.842 -13.143 5.254 1.00 98.06 109 ASP A CA 1
ATOM 863 C C . ASP A 1 109 ? 0.325 -13.294 5.077 1.00 98.06 109 ASP A C 1
ATOM 865 O O . ASP A 1 109 ? -0.407 -13.273 6.066 1.00 98.06 109 ASP A O 1
ATOM 869 N N . TYR A 1 110 ? -0.143 -13.490 3.840 1.00 97.88 110 TYR A N 1
ATOM 870 C CA . TYR A 1 110 ? -1.544 -13.778 3.538 1.00 97.88 110 TYR A CA 1
ATOM 871 C C . TYR A 1 110 ? -2.021 -15.047 4.252 1.00 97.88 110 TYR A C 1
ATOM 873 O O . TYR A 1 110 ? -3.024 -14.993 4.961 1.00 97.88 110 TYR A O 1
ATOM 881 N N . GLU A 1 111 ? -1.278 -16.151 4.136 1.00 98.25 111 GLU A N 1
ATOM 882 C CA . GLU A 1 111 ? -1.590 -17.405 4.836 1.00 98.25 111 GLU A CA 1
ATOM 883 C C . GLU A 1 111 ? -1.599 -17.212 6.362 1.00 98.25 111 GLU A C 1
ATOM 885 O O . GLU A 1 111 ? -2.542 -17.625 7.034 1.00 98.25 111 GLU A O 1
ATOM 890 N N . ARG A 1 112 ? -0.621 -16.483 6.926 1.00 98.56 112 ARG A N 1
ATOM 891 C CA . ARG A 1 112 ? -0.585 -16.198 8.373 1.00 98.56 112 ARG A CA 1
ATOM 892 C C . ARG A 1 112 ? -1.819 -15.427 8.850 1.00 98.56 112 ARG A C 1
ATOM 894 O O . ARG A 1 112 ? -2.341 -15.720 9.926 1.00 98.56 112 ARG A O 1
ATOM 901 N N . ILE A 1 113 ? -2.252 -14.422 8.088 1.00 97.81 113 ILE A N 1
ATOM 902 C CA . ILE A 1 113 ? -3.445 -13.626 8.411 1.00 97.81 113 ILE A CA 1
ATOM 903 C C . ILE A 1 113 ? -4.699 -14.499 8.325 1.00 97.81 113 ILE A C 1
ATOM 905 O O . ILE A 1 113 ? -5.575 -14.384 9.180 1.00 97.81 113 ILE A O 1
ATOM 909 N N . TRP A 1 114 ? -4.784 -15.392 7.339 1.00 98.31 114 TRP A N 1
ATOM 910 C CA . TRP A 1 114 ? -5.886 -16.347 7.239 1.00 98.31 114 TRP A CA 1
ATOM 911 C C . TRP A 1 114 ? -5.963 -17.287 8.435 1.00 98.31 114 TRP A C 1
ATOM 913 O O . TRP A 1 114 ? -7.029 -17.394 9.041 1.00 98.31 114 TRP A O 1
ATOM 923 N N . ASP A 1 115 ? -4.837 -17.871 8.843 1.00 98.44 115 ASP A N 1
ATOM 924 C CA . ASP A 1 115 ? -4.776 -18.711 10.041 1.00 98.44 115 ASP A CA 1
ATOM 925 C C . ASP A 1 115 ? -5.218 -17.945 11.299 1.00 98.44 115 ASP A C 1
ATOM 927 O O . ASP A 1 115 ? -5.840 -18.504 12.201 1.00 98.44 115 ASP A O 1
ATOM 931 N N . GLU A 1 116 ? -4.885 -16.656 11.395 1.00 98.62 116 GLU A N 1
ATOM 932 C CA . GLU A 1 116 ? -5.303 -15.803 12.510 1.00 98.62 116 GLU A CA 1
ATOM 933 C C . GLU A 1 116 ? -6.803 -15.508 12.495 1.00 98.62 116 GLU A C 1
ATOM 935 O O . GLU A 1 116 ? -7.456 -15.609 13.535 1.00 98.62 116 GLU A O 1
ATOM 940 N N . ILE A 1 117 ? -7.368 -15.220 11.322 1.00 98.38 117 ILE A N 1
ATOM 941 C CA . ILE A 1 117 ? -8.814 -15.054 11.146 1.00 98.38 117 ILE A CA 1
ATOM 942 C C . ILE A 1 117 ? -9.552 -16.329 11.560 1.00 98.38 117 ILE A C 1
ATOM 944 O O . ILE A 1 117 ? -10.559 -16.249 12.265 1.00 98.38 117 ILE A O 1
ATOM 948 N N . ASP A 1 118 ? -9.060 -17.499 11.158 1.00 98.31 118 ASP A N 1
ATOM 949 C CA . ASP A 1 118 ? -9.701 -18.770 11.487 1.00 98.31 118 ASP A CA 1
ATOM 950 C C . ASP A 1 118 ? -9.593 -19.109 12.979 1.00 98.31 118 ASP A C 1
ATOM 952 O O . ASP A 1 118 ? -10.573 -19.576 13.565 1.00 98.31 118 ASP A O 1
ATOM 956 N N . ARG A 1 119 ? -8.474 -18.771 13.637 1.00 98.50 119 ARG A N 1
ATOM 957 C CA . ARG A 1 119 ? -8.375 -18.837 15.107 1.00 98.50 119 ARG A CA 1
ATOM 958 C C . ARG A 1 119 ? -9.410 -17.942 15.790 1.00 98.50 119 ARG A C 1
ATOM 960 O O . ARG A 1 119 ? -10.142 -18.422 16.650 1.00 98.50 119 ARG A O 1
ATOM 967 N N . ILE A 1 120 ? -9.529 -16.678 15.377 1.00 98.25 120 ILE A N 1
ATOM 968 C CA . ILE A 1 120 ? -10.496 -15.730 15.962 1.00 98.25 120 ILE A CA 1
ATOM 969 C C . ILE A 1 120 ? -11.939 -16.208 15.748 1.00 98.25 120 ILE A C 1
ATOM 971 O O . ILE A 1 120 ? -12.781 -16.075 16.635 1.00 98.25 120 ILE A O 1
ATOM 975 N N . ARG A 1 121 ? -12.248 -16.785 14.581 1.00 98.31 121 ARG A N 1
ATOM 976 C CA . ARG A 1 121 ? -13.570 -17.372 14.305 1.00 98.31 121 ARG A CA 1
ATOM 977 C C . ARG A 1 121 ? -13.887 -18.535 15.241 1.00 98.31 121 ARG A C 1
ATOM 979 O O . ARG A 1 121 ? -15.028 -18.640 15.688 1.00 98.31 121 ARG A O 1
ATOM 986 N N . LEU A 1 122 ? -12.901 -19.383 15.536 1.00 98.50 122 LEU A N 1
ATOM 987 C CA . LEU A 1 122 ? -13.058 -20.484 16.483 1.00 98.50 122 LEU A CA 1
ATOM 988 C C . LEU A 1 122 ? -13.311 -19.957 17.902 1.00 98.50 122 LEU A C 1
ATOM 990 O O . LEU A 1 122 ? -14.284 -20.363 18.531 1.00 98.50 122 LEU A O 1
ATOM 994 N N . GLU A 1 123 ? -12.503 -19.001 18.366 1.00 98.50 123 GLU A N 1
ATOM 995 C CA . GLU A 1 123 ? -12.678 -18.364 19.679 1.00 98.50 123 GLU A CA 1
ATOM 996 C C . GLU A 1 123 ? -14.060 -17.706 19.808 1.00 98.50 123 GLU A C 1
ATOM 998 O O . GLU A 1 123 ? -14.745 -17.878 20.816 1.00 98.50 123 GLU A O 1
ATOM 1003 N N . LEU A 1 124 ? -14.524 -17.001 18.770 1.00 98.31 124 LEU A N 1
ATOM 1004 C CA . LEU A 1 124 ? -15.863 -16.411 18.748 1.00 98.31 124 LEU A CA 1
ATOM 1005 C C . LEU A 1 124 ? -16.959 -17.474 18.906 1.00 98.31 124 LEU A C 1
ATOM 1007 O O . LEU A 1 124 ? -17.890 -17.272 19.685 1.00 98.31 124 LEU A O 1
ATOM 1011 N N . ALA A 1 125 ? -16.844 -18.602 18.201 1.00 98.25 125 ALA A N 1
ATOM 1012 C CA . ALA A 1 125 ? -17.800 -19.701 18.313 1.00 98.25 125 ALA A CA 1
ATOM 1013 C C . ALA A 1 125 ? -17.805 -20.315 19.726 1.00 98.25 125 ALA A C 1
ATOM 1015 O O . ALA A 1 125 ? -18.870 -20.617 20.268 1.00 98.25 125 ALA A O 1
ATOM 1016 N N . GLU A 1 126 ? -16.636 -20.451 20.360 1.00 98.38 126 GLU A N 1
ATOM 1017 C CA . GLU A 1 126 ? -16.525 -20.912 21.749 1.00 98.38 126 GLU A CA 1
ATOM 1018 C C . GLU A 1 126 ? -17.196 -19.946 22.734 1.00 98.38 126 GLU A C 1
ATOM 1020 O O . GLU A 1 126 ? -17.932 -20.378 23.629 1.00 98.38 126 GLU A O 1
ATOM 1025 N N . TYR A 1 127 ? -16.986 -18.636 22.567 1.00 98.19 127 TYR A N 1
ATOM 1026 C CA . TYR A 1 127 ? -17.631 -17.623 23.402 1.00 98.19 127 TYR A CA 1
ATOM 1027 C C . TYR A 1 127 ? -19.151 -17.611 23.231 1.00 98.19 127 TYR A C 1
ATOM 1029 O O . TYR A 1 127 ? -19.861 -17.550 24.234 1.00 98.19 127 TYR A O 1
ATOM 1037 N N . GLN A 1 128 ? -19.651 -17.742 22.000 1.00 98.38 128 GLN A N 1
ATOM 1038 C CA . GLN A 1 128 ? -21.087 -17.842 21.722 1.00 98.38 128 GLN A CA 1
ATOM 1039 C C . GLN A 1 128 ? -21.706 -19.078 22.384 1.00 98.38 128 GLN A C 1
ATOM 1041 O O . GLN A 1 128 ? -22.702 -18.964 23.095 1.00 98.38 128 GLN A O 1
ATOM 1046 N N . ALA A 1 129 ? -21.075 -20.249 22.255 1.00 98.31 129 ALA A N 1
ATOM 1047 C CA . ALA A 1 129 ? -21.552 -21.466 22.913 1.00 98.31 129 ALA A CA 1
ATOM 1048 C C . ALA A 1 129 ? -21.564 -21.332 24.449 1.00 98.31 129 ALA A C 1
ATOM 1050 O O . ALA A 1 129 ? -22.466 -21.829 25.133 1.00 98.31 129 ALA A O 1
ATOM 1051 N N . ARG A 1 130 ? -20.568 -20.640 25.018 1.00 98.56 130 ARG A N 1
ATOM 1052 C CA . ARG A 1 130 ? -20.520 -20.353 26.457 1.00 98.56 130 ARG A CA 1
ATOM 1053 C C . ARG A 1 130 ? -21.629 -19.395 26.888 1.00 98.56 130 ARG A C 1
ATOM 1055 O O . ARG A 1 130 ? -22.216 -19.606 27.949 1.00 98.56 130 ARG A O 1
ATOM 1062 N N . GLU A 1 131 ? -21.904 -18.363 26.099 1.00 98.25 131 GLU A N 1
ATOM 1063 C CA . GLU A 1 131 ? -22.994 -17.419 26.341 1.00 98.25 131 GLU A CA 1
ATOM 1064 C C . GLU A 1 131 ? -24.351 -18.131 26.331 1.00 98.25 131 GLU A C 1
ATOM 1066 O O . GLU A 1 131 ? -25.106 -18.010 27.295 1.00 98.25 131 GLU A O 1
ATOM 1071 N N . GLU A 1 132 ? -24.624 -18.946 25.309 1.00 98.25 132 GLU A N 1
ATOM 1072 C CA . GLU A 1 132 ? -25.853 -19.741 25.209 1.00 98.25 132 GLU A CA 1
ATOM 1073 C C . GLU A 1 132 ? -26.045 -20.646 26.430 1.00 98.25 132 GLU A C 1
ATOM 1075 O O . GLU A 1 132 ? -27.128 -20.692 27.020 1.00 98.25 132 GLU A O 1
ATOM 1080 N N . ARG A 1 133 ? -24.975 -21.320 26.869 1.00 98.44 133 ARG A N 1
ATOM 1081 C CA . ARG A 1 133 ? -25.006 -22.157 28.072 1.00 98.44 133 ARG A CA 1
ATOM 1082 C C . ARG A 1 133 ? -25.358 -21.353 29.325 1.00 98.44 133 ARG A C 1
ATOM 1084 O O . ARG A 1 133 ? -26.185 -21.802 30.115 1.00 98.44 133 ARG A O 1
ATOM 1091 N N . LEU A 1 134 ? -24.729 -20.195 29.524 1.00 98.25 134 LEU A N 1
ATOM 1092 C CA . LEU A 1 134 ? -24.977 -19.345 30.693 1.00 98.25 134 LEU A CA 1
ATOM 1093 C C . LEU A 1 134 ? -26.383 -18.734 30.671 1.00 98.25 134 LEU A C 1
ATOM 1095 O O . LEU A 1 134 ? -27.010 -18.607 31.721 1.00 98.25 134 LEU A O 1
ATOM 1099 N N . LEU A 1 135 ? -26.903 -18.383 29.493 1.00 98.31 135 LEU A N 1
ATOM 1100 C CA . LEU A 1 135 ? -28.282 -17.920 29.336 1.00 98.31 135 LEU A CA 1
ATOM 1101 C C . LEU A 1 135 ? -29.284 -19.022 29.691 1.00 98.31 135 LEU A C 1
ATOM 1103 O O . LEU A 1 135 ? -30.223 -18.758 30.442 1.00 98.31 135 LEU A O 1
ATOM 1107 N N . ALA A 1 136 ? -29.051 -20.252 29.227 1.00 98.00 136 ALA A N 1
ATOM 1108 C CA . ALA A 1 136 ? -29.875 -21.400 29.591 1.00 98.00 136 ALA A CA 1
ATOM 1109 C C . ALA A 1 136 ? -29.828 -21.685 31.105 1.00 98.00 136 ALA A C 1
ATOM 1111 O O . ALA A 1 136 ? -30.862 -21.943 31.720 1.00 98.00 136 ALA A O 1
ATOM 1112 N N . GLU A 1 137 ? -28.649 -21.586 31.728 1.00 98.25 137 GLU A N 1
ATOM 1113 C CA . GLU A 1 137 ? -28.483 -21.731 33.180 1.00 98.25 137 GLU A CA 1
ATOM 1114 C C . GLU A 1 137 ? -29.222 -20.631 33.955 1.00 98.25 137 GLU A C 1
ATOM 1116 O O . GLU A 1 137 ? -29.958 -20.924 34.898 1.00 98.25 137 GLU A O 1
ATOM 1121 N N . LYS A 1 138 ? -29.099 -19.371 33.524 1.00 97.62 138 LYS A N 1
ATOM 1122 C CA . LYS A 1 138 ? -29.839 -18.241 34.099 1.00 97.62 138 LYS A CA 1
ATOM 1123 C C . LYS A 1 138 ? -31.349 -18.461 34.014 1.00 97.62 138 LYS A C 1
ATOM 1125 O O . LYS A 1 138 ? -32.049 -18.235 34.998 1.00 97.62 138 LYS A O 1
ATOM 1130 N N . GLU A 1 139 ? -31.861 -18.869 32.855 1.00 98.19 139 GLU A N 1
ATOM 1131 C CA . GLU A 1 139 ? -33.294 -19.110 32.666 1.00 98.19 139 GLU A CA 1
ATOM 1132 C C . GLU A 1 139 ? -33.789 -20.262 33.549 1.00 98.19 139 GLU A C 1
ATOM 1134 O O . GLU A 1 139 ? -34.863 -20.174 34.146 1.00 98.19 139 GLU A O 1
ATOM 1139 N N . PHE A 1 140 ? -32.990 -21.321 33.680 1.00 98.44 140 PHE A N 1
ATOM 1140 C CA . PHE A 1 140 ? -33.286 -22.424 34.585 1.00 98.44 140 PHE A CA 1
ATOM 1141 C C . PHE A 1 140 ? -33.366 -21.956 36.044 1.00 98.44 140 PHE A C 1
ATOM 1143 O O . PHE A 1 140 ? -34.367 -22.220 36.709 1.00 98.44 140 PHE A O 1
ATOM 1150 N N . LEU A 1 141 ? -32.359 -21.222 36.529 1.00 98.19 141 LEU A N 1
ATOM 1151 C CA . LEU A 1 141 ? -32.328 -20.721 37.906 1.00 98.19 141 LEU A CA 1
ATOM 1152 C C . LEU A 1 141 ? -33.481 -19.756 38.200 1.00 98.19 141 LEU A C 1
ATOM 1154 O O . LEU A 1 141 ? -34.081 -19.847 39.268 1.00 98.19 141 LEU A O 1
ATOM 1158 N N . LEU A 1 142 ? -33.840 -18.889 37.248 1.00 98.19 142 LEU A N 1
ATOM 1159 C CA . LEU A 1 142 ? -35.010 -18.017 37.377 1.00 98.19 142 LEU A CA 1
ATOM 1160 C C . LEU A 1 142 ? -36.298 -18.828 37.557 1.00 98.19 142 LEU A C 1
ATOM 1162 O O . LEU A 1 142 ? -37.051 -18.560 38.488 1.00 98.19 142 LEU A O 1
ATOM 1166 N N . LYS A 1 143 ? -36.524 -19.861 36.734 1.00 97.94 143 LYS A N 1
ATOM 1167 C CA . LYS A 1 143 ? -37.710 -20.730 36.858 1.00 97.94 143 LYS A CA 1
ATOM 1168 C C . LYS A 1 143 ? -37.744 -21.491 38.183 1.00 97.94 143 LYS A C 1
ATOM 1170 O O . LYS A 1 143 ? -38.817 -21.663 38.758 1.00 97.94 143 LYS A O 1
ATOM 1175 N N . VAL A 1 144 ? -36.590 -21.959 38.665 1.00 98.06 144 VAL A N 1
ATOM 1176 C CA . VAL A 1 144 ? -36.483 -22.609 39.981 1.00 98.06 144 VAL A CA 1
ATOM 1177 C C . VAL A 1 144 ? -36.856 -21.620 41.083 1.00 98.06 144 VAL A C 1
ATOM 1179 O O . VAL A 1 144 ? -37.722 -21.927 41.896 1.00 98.06 144 VAL A O 1
ATOM 1182 N N . GLN A 1 145 ? -36.289 -20.413 41.061 1.00 96.56 145 GLN A N 1
ATOM 1183 C CA . GLN A 1 145 ? -36.559 -19.386 42.063 1.00 96.56 145 GLN A CA 1
ATOM 1184 C C . GLN A 1 145 ? -38.025 -18.928 42.053 1.00 96.56 145 GLN A C 1
ATOM 1186 O O . GLN A 1 145 ? -38.636 -18.789 43.110 1.00 96.56 145 GLN A O 1
ATOM 1191 N N . GLU A 1 146 ? -38.622 -18.722 40.877 1.00 97.12 146 GLU A N 1
ATOM 1192 C CA . GLU A 1 146 ? -40.047 -18.391 40.745 1.00 97.12 146 GLU A CA 1
ATOM 1193 C C . GLU A 1 146 ? -40.934 -19.474 41.367 1.00 97.12 146 GLU A C 1
ATOM 1195 O O . GLU A 1 146 ? -41.908 -19.166 42.060 1.00 97.12 146 GLU A O 1
ATOM 1200 N N . ARG A 1 147 ? -40.573 -20.745 41.164 1.00 95.94 147 ARG A N 1
ATOM 1201 C CA . ARG A 1 147 ? -41.291 -21.876 41.746 1.00 95.94 147 ARG A CA 1
ATOM 1202 C C . ARG A 1 147 ? -41.118 -21.959 43.261 1.00 95.94 147 ARG A C 1
ATOM 1204 O O . ARG A 1 147 ? -42.112 -22.145 43.955 1.00 95.94 147 ARG A O 1
ATOM 1211 N N . GLU A 1 148 ? -39.907 -21.773 43.778 1.00 93.94 148 GLU A N 1
ATOM 1212 C CA . GLU A 1 148 ? -39.649 -21.730 45.224 1.00 93.94 148 GLU A CA 1
ATOM 1213 C C . GLU A 1 148 ? -40.447 -20.610 45.902 1.00 93.94 148 GLU A C 1
ATOM 1215 O O . GLU A 1 148 ? -41.095 -20.834 46.922 1.00 93.94 148 GLU A O 1
ATOM 1220 N N . VAL A 1 149 ? -40.467 -19.411 45.309 1.00 95.38 149 VAL A N 1
ATOM 1221 C CA . VAL A 1 149 ? -41.260 -18.279 45.814 1.00 95.38 149 VAL A CA 1
ATOM 1222 C C . VAL A 1 149 ? -42.752 -18.606 45.799 1.00 95.38 149 VAL A C 1
ATOM 1224 O O . VAL A 1 149 ? -43.456 -18.301 46.764 1.00 95.38 149 VAL A O 1
ATOM 1227 N N . TYR A 1 150 ? -43.248 -19.235 44.732 1.00 93.88 150 TYR A N 1
ATOM 1228 C CA . TYR A 1 150 ? -44.639 -19.675 44.648 1.00 93.88 150 TYR A CA 1
ATOM 1229 C C . TYR A 1 150 ? -44.989 -20.693 45.746 1.00 93.88 150 TYR A C 1
ATOM 1231 O O . TYR A 1 150 ? -45.997 -20.532 46.435 1.00 93.88 150 TYR A O 1
ATOM 1239 N N . GLU A 1 151 ? -44.141 -21.701 45.961 1.00 91.12 151 GLU A N 1
ATOM 1240 C CA . GLU A 1 151 ? -44.336 -22.729 46.991 1.00 91.12 151 GLU A CA 1
ATOM 1241 C C . GLU A 1 151 ? -44.285 -22.139 48.412 1.00 91.12 151 GLU A C 1
ATOM 1243 O O . GLU A 1 151 ? -45.159 -22.436 49.228 1.00 91.12 151 GLU A O 1
ATOM 1248 N N . ILE A 1 152 ? -43.340 -21.234 48.699 1.00 88.69 152 ILE A N 1
ATOM 1249 C CA . ILE A 1 152 ? -43.261 -20.520 49.986 1.00 88.69 152 ILE A CA 1
ATOM 1250 C C . ILE A 1 152 ? -44.516 -19.674 50.222 1.00 88.69 152 ILE A C 1
ATOM 1252 O O . ILE A 1 152 ? -45.084 -19.710 51.314 1.00 88.69 152 ILE A O 1
ATOM 1256 N N . ASN A 1 153 ? -44.973 -18.927 49.214 1.00 87.94 153 ASN A N 1
ATOM 1257 C CA . ASN A 1 153 ? -46.184 -18.114 49.330 1.00 87.94 153 ASN A CA 1
ATOM 1258 C C . ASN A 1 153 ? -47.426 -18.974 49.598 1.00 87.94 153 ASN A C 1
ATOM 1260 O O . ASN A 1 153 ? -48.256 -18.595 50.424 1.00 87.94 153 ASN A O 1
ATOM 1264 N N . ASN A 1 154 ? -47.536 -20.139 48.955 1.00 87.38 154 ASN A N 1
ATOM 1265 C CA . ASN A 1 154 ? -48.625 -21.080 49.215 1.00 87.38 154 ASN A CA 1
ATOM 1266 C C . ASN A 1 154 ? -48.558 -21.659 50.633 1.00 87.38 154 ASN A C 1
ATOM 1268 O O . ASN A 1 154 ? -49.574 -21.670 51.320 1.00 87.38 154 ASN A O 1
ATOM 1272 N N . LEU A 1 155 ? -47.377 -22.066 51.112 1.00 83.38 155 LEU A N 1
ATOM 1273 C CA . LEU A 1 155 ? -47.198 -22.538 52.492 1.00 83.38 155 LEU A CA 1
ATOM 1274 C C . LEU A 1 155 ? -47.558 -21.455 53.518 1.00 83.38 155 LEU A C 1
ATOM 1276 O O . LEU A 1 155 ? -48.203 -21.740 54.527 1.00 83.38 155 LEU A O 1
ATOM 1280 N N . LEU A 1 156 ? -47.181 -20.200 53.258 1.00 73.62 156 LEU A N 1
ATOM 1281 C CA . LEU A 1 156 ? -47.573 -19.066 54.096 1.00 73.62 156 LEU A CA 1
ATOM 1282 C C . LEU A 1 156 ? -49.093 -18.851 54.085 1.00 73.62 156 LEU A C 1
ATOM 1284 O O . LEU A 1 156 ? -49.669 -18.619 55.148 1.00 73.62 156 LEU A O 1
ATOM 1288 N N . ALA A 1 157 ? -49.749 -18.976 52.930 1.00 70.44 157 ALA A N 1
ATOM 1289 C CA . ALA A 1 157 ? -51.203 -18.871 52.817 1.00 70.44 157 ALA A CA 1
ATOM 1290 C C . ALA A 1 157 ? -51.936 -20.025 53.529 1.00 70.44 157 ALA A C 1
ATOM 1292 O O . ALA A 1 157 ? -52.920 -19.789 54.224 1.00 70.44 157 ALA A O 1
ATOM 1293 N N . GLU A 1 158 ? -51.441 -21.261 53.428 1.00 61.44 158 GLU A N 1
ATOM 1294 C CA . GLU A 1 158 ? -51.998 -22.419 54.142 1.00 61.44 158 GLU A CA 1
ATOM 1295 C C . GLU A 1 158 ? -51.759 -22.338 55.659 1.00 61.44 158 GLU A C 1
ATOM 1297 O O . GLU A 1 158 ? -52.609 -22.755 56.447 1.00 61.44 158 GLU A O 1
ATOM 1302 N N . SER A 1 159 ? -50.650 -21.726 56.094 1.00 56.59 159 SER A N 1
ATOM 1303 C CA . SER A 1 159 ? -50.383 -21.464 57.516 1.00 56.59 159 SER A CA 1
ATOM 1304 C C . SER A 1 159 ? -51.318 -20.417 58.133 1.00 56.59 159 SER A C 1
ATOM 1306 O O . SER A 1 159 ? -51.413 -20.335 59.359 1.00 56.59 159 SER A O 1
ATOM 1308 N N . SER A 1 160 ? -52.058 -19.655 57.315 1.00 54.03 160 SER A N 1
ATOM 1309 C CA . SER A 1 160 ? -53.078 -18.717 57.786 1.00 54.03 160 SER A CA 1
ATOM 1310 C C . SER A 1 160 ? -54.441 -19.386 58.017 1.00 54.03 160 SER A C 1
ATOM 1312 O O . SER A 1 160 ? -55.487 -18.768 57.791 1.00 54.03 160 SER A O 1
ATOM 1314 N N . PHE A 1 161 ? -54.465 -20.610 58.572 1.00 56.25 161 PHE A N 1
ATOM 1315 C CA . PHE A 1 161 ? -55.498 -20.883 59.577 1.00 56.25 161 PHE A CA 1
ATOM 1316 C C . PHE A 1 161 ? -55.427 -19.694 60.527 1.00 56.25 161 PHE A C 1
ATOM 1318 O O . PHE A 1 161 ? -54.344 -19.393 61.027 1.00 56.25 161 PHE A O 1
ATOM 1325 N N . ASP A 1 162 ? -56.517 -18.940 60.648 1.00 65.81 162 ASP A N 1
ATOM 1326 C CA . ASP A 1 162 ? -56.532 -17.600 61.234 1.00 65.81 162 ASP A CA 1
ATOM 1327 C C . ASP A 1 162 ? -56.389 -17.668 62.761 1.00 65.81 162 ASP A C 1
ATOM 1329 O O . ASP A 1 162 ? -57.201 -17.153 63.520 1.00 65.81 162 ASP A O 1
ATOM 1333 N N . ALA A 1 163 ? -55.345 -18.356 63.226 1.00 63.94 163 ALA A N 1
ATOM 1334 C CA . ALA A 1 163 ? -54.880 -18.450 64.588 1.00 63.94 163 ALA A CA 1
ATOM 1335 C C . ALA A 1 163 ? -54.756 -17.048 65.170 1.00 63.94 163 ALA A C 1
ATOM 1337 O O . ALA A 1 163 ? -55.060 -16.846 66.334 1.00 63.94 163 ALA A O 1
ATOM 1338 N N . ARG A 1 164 ? -54.405 -16.054 64.344 1.00 68.69 164 ARG A N 1
ATOM 1339 C CA . ARG A 1 164 ? -54.404 -14.656 64.757 1.00 68.69 164 ARG A CA 1
ATOM 1340 C C . ARG A 1 164 ? -55.798 -14.184 65.167 1.00 68.69 164 ARG A C 1
ATOM 1342 O O . ARG A 1 164 ? -55.924 -13.766 66.309 1.00 68.69 164 ARG A O 1
ATOM 1349 N N . LYS A 1 165 ? -56.838 -14.316 64.331 1.00 73.19 165 LYS A N 1
ATOM 1350 C CA . LYS A 1 165 ? -58.213 -13.965 64.739 1.00 73.19 165 LYS A CA 1
ATOM 1351 C C . LYS A 1 165 ? -58.785 -14.886 65.815 1.00 73.19 165 LYS A C 1
ATOM 1353 O O . LYS A 1 165 ? -59.554 -14.420 66.649 1.00 73.19 165 LYS A O 1
ATOM 1358 N N . PHE A 1 166 ? -58.433 -16.170 65.817 1.00 75.38 166 PHE A N 1
ATOM 1359 C CA . PHE A 1 166 ? -58.895 -17.123 66.827 1.00 75.38 166 PHE A CA 1
ATOM 1360 C C . PHE A 1 166 ? -58.334 -16.762 68.210 1.00 75.38 166 PHE A C 1
ATOM 1362 O O . PHE A 1 166 ? -59.100 -16.558 69.147 1.00 75.38 166 PHE A O 1
ATOM 1369 N N . PHE A 1 167 ? -57.015 -16.566 68.320 1.00 77.69 167 PHE A N 1
ATOM 1370 C CA . PHE A 1 167 ? -56.375 -16.111 69.553 1.00 77.69 167 PHE A CA 1
ATOM 1371 C C . PHE A 1 167 ? -56.767 -14.681 69.911 1.00 77.69 167 PHE A C 1
ATOM 1373 O O . PHE A 1 167 ? -56.923 -14.393 71.086 1.00 77.69 167 PHE A O 1
ATOM 1380 N N . GLU A 1 168 ? -56.965 -13.783 68.945 1.00 84.50 168 GLU A N 1
ATOM 1381 C CA . GLU A 1 168 ? -57.458 -12.430 69.221 1.00 84.50 168 GLU A CA 1
ATOM 1382 C C . GLU A 1 168 ? -58.849 -12.466 69.865 1.00 84.50 168 GLU A C 1
ATOM 1384 O O . GLU A 1 168 ? -59.075 -11.773 70.855 1.00 84.50 168 GLU A O 1
ATOM 1389 N N . ASN A 1 169 ? -59.753 -13.319 69.375 1.00 86.75 169 ASN A N 1
ATOM 1390 C CA . ASN A 1 169 ? -61.080 -13.491 69.957 1.00 86.75 169 ASN A CA 1
ATOM 1391 C C . ASN A 1 169 ? -61.031 -14.169 71.339 1.00 86.75 169 ASN A C 1
ATOM 1393 O O . ASN A 1 169 ? -61.654 -13.677 72.278 1.00 86.75 169 ASN A O 1
ATOM 1397 N N . ASP A 1 170 ? -60.253 -15.242 71.500 1.00 86.50 170 ASP A N 1
ATOM 1398 C CA . ASP A 1 170 ? -60.120 -15.944 72.785 1.00 86.50 170 ASP A CA 1
ATOM 1399 C C . ASP A 1 170 ? -59.430 -15.075 73.846 1.00 86.50 170 ASP A C 1
ATOM 1401 O O . ASP A 1 170 ? -59.866 -15.030 74.997 1.00 86.50 170 ASP A O 1
ATOM 1405 N N . ILE A 1 171 ? -58.396 -14.318 73.463 1.00 87.62 171 ILE A N 1
ATOM 1406 C CA . ILE A 1 171 ? -57.739 -13.341 74.339 1.00 87.62 171 ILE A CA 1
ATOM 1407 C C . ILE A 1 171 ? -58.711 -12.209 74.676 1.00 87.62 171 ILE A C 1
ATOM 1409 O O . ILE A 1 171 ? -58.770 -11.794 75.831 1.00 87.62 171 ILE A O 1
ATOM 1413 N N . ALA A 1 172 ? -59.505 -11.719 73.720 1.00 89.94 172 ALA A N 1
ATOM 1414 C CA . ALA A 1 172 ? -60.500 -10.683 73.987 1.00 89.94 172 ALA A CA 1
ATOM 1415 C C . ALA A 1 172 ? -61.582 -11.160 74.970 1.00 89.94 172 ALA A C 1
ATOM 1417 O O . ALA A 1 172 ? -61.957 -10.406 75.872 1.00 89.94 172 ALA A O 1
ATOM 1418 N N . LEU A 1 173 ? -62.051 -12.404 74.838 1.00 90.56 173 LEU A N 1
ATOM 1419 C CA . LEU A 1 173 ? -62.995 -13.020 75.771 1.00 90.56 173 LEU A CA 1
ATOM 1420 C C . LEU A 1 173 ? -62.365 -13.216 77.155 1.00 90.56 173 LEU A C 1
ATOM 1422 O O . LEU A 1 173 ? -62.938 -12.761 78.140 1.00 90.56 173 LEU A O 1
ATOM 1426 N N . ALA A 1 174 ? -61.152 -13.766 77.235 1.00 93.19 174 ALA A N 1
ATOM 1427 C CA . ALA A 1 174 ? -60.440 -13.936 78.500 1.00 93.19 174 ALA A CA 1
ATOM 1428 C C . ALA A 1 174 ? -60.166 -12.594 79.202 1.00 93.19 174 ALA A C 1
ATOM 1430 O O . ALA A 1 174 ? -60.365 -12.471 80.408 1.00 93.19 174 ALA A O 1
ATOM 1431 N N . ILE A 1 175 ? -59.762 -11.554 78.462 1.00 90.31 175 ILE A N 1
ATOM 1432 C CA . ILE A 1 175 ? -59.574 -10.201 79.008 1.00 90.31 175 ILE A CA 1
ATOM 1433 C C . ILE A 1 175 ? -60.903 -9.631 79.507 1.00 90.31 175 ILE A C 1
ATOM 1435 O O . ILE A 1 175 ? -60.936 -8.994 80.562 1.00 90.31 175 ILE A O 1
ATOM 1439 N N . LYS A 1 176 ? -62.001 -9.839 78.771 1.00 93.38 176 LYS A N 1
ATOM 1440 C CA . LYS A 1 176 ? -63.335 -9.395 79.186 1.00 93.38 176 LYS A CA 1
ATOM 1441 C C . LYS A 1 176 ? -63.772 -10.090 80.474 1.00 93.38 176 LYS A C 1
ATOM 1443 O O . LYS A 1 176 ? -64.263 -9.407 81.370 1.00 93.38 176 LYS A O 1
ATOM 1448 N N . ASP A 1 177 ? -63.552 -11.394 80.586 1.00 92.81 177 ASP A N 1
ATOM 1449 C CA . ASP A 1 177 ? -63.909 -12.178 81.767 1.00 92.81 177 ASP A CA 1
ATOM 1450 C C . ASP A 1 177 ? -63.053 -11.782 82.973 1.00 92.81 177 ASP A C 1
ATOM 1452 O O . ASP A 1 177 ? -63.603 -11.456 84.023 1.00 92.81 177 ASP A O 1
ATOM 1456 N N . ILE A 1 178 ? -61.730 -11.652 82.803 1.00 90.62 178 ILE A N 1
ATOM 1457 C CA . ILE A 1 178 ? -60.828 -11.121 83.840 1.00 90.62 178 ILE A CA 1
ATOM 1458 C C . ILE A 1 178 ? -61.284 -9.731 84.281 1.00 90.62 178 ILE A C 1
ATOM 1460 O O . ILE A 1 178 ? -61.290 -9.430 85.472 1.00 90.62 178 ILE A O 1
ATOM 1464 N N . LYS A 1 179 ? -61.682 -8.866 83.344 1.00 91.56 179 LYS A N 1
ATOM 1465 C CA . LYS A 1 179 ? -62.168 -7.525 83.669 1.00 91.56 179 LYS A CA 1
ATOM 1466 C C . LYS A 1 179 ? -63.478 -7.574 84.456 1.00 91.56 179 LYS A C 1
ATOM 1468 O O . LYS A 1 179 ? -63.602 -6.838 85.428 1.00 91.56 179 LYS A O 1
ATOM 1473 N N . LEU A 1 180 ? -64.426 -8.431 84.081 1.00 91.81 180 LEU A N 1
ATOM 1474 C CA . LEU A 1 180 ? -65.690 -8.605 84.803 1.00 91.81 180 LEU A CA 1
ATOM 1475 C C . LEU A 1 180 ? -65.468 -9.174 86.207 1.00 91.81 180 LEU A C 1
ATOM 1477 O O . LEU A 1 180 ? -66.053 -8.670 87.165 1.00 91.81 180 LEU A O 1
ATOM 1481 N N . GLU A 1 181 ? -64.597 -10.173 86.353 1.00 89.56 181 GLU A N 1
ATOM 1482 C CA . GLU A 1 181 ? -64.217 -10.721 87.655 1.00 89.56 181 GLU A CA 1
ATOM 1483 C C . GLU A 1 181 ? -63.473 -9.693 88.504 1.00 89.56 181 GLU A C 1
ATOM 1485 O O . GLU A 1 181 ? -63.753 -9.559 89.696 1.00 89.56 181 GLU A O 1
ATOM 1490 N N . TYR A 1 182 ? -62.574 -8.913 87.901 1.00 90.75 182 TYR A N 1
ATOM 1491 C CA . TYR A 1 182 ? -61.878 -7.831 88.584 1.00 90.75 182 TYR A CA 1
ATOM 1492 C C . TYR A 1 182 ? -62.853 -6.738 89.015 1.00 90.75 182 TYR A C 1
ATOM 1494 O O . TYR A 1 182 ? -62.771 -6.271 90.143 1.00 90.75 182 TYR A O 1
ATOM 1502 N N . GLU A 1 183 ? -63.814 -6.344 88.180 1.00 90.00 183 GLU A N 1
ATOM 1503 C CA . GLU A 1 183 ? -64.855 -5.376 88.537 1.00 90.00 183 GLU A CA 1
ATOM 1504 C C . GLU A 1 183 ? -65.784 -5.911 89.633 1.00 90.00 183 GLU A C 1
ATOM 1506 O O . GLU A 1 183 ? -66.126 -5.169 90.557 1.00 90.00 183 GLU A O 1
ATOM 1511 N N . ALA A 1 184 ? -66.158 -7.192 89.585 1.00 89.94 184 ALA A N 1
ATOM 1512 C CA . ALA A 1 184 ? -66.957 -7.852 90.615 1.00 89.94 184 ALA A CA 1
ATOM 1513 C C . ALA A 1 184 ? -66.194 -7.946 91.943 1.00 89.94 184 ALA A C 1
ATOM 1515 O O . ALA A 1 184 ? -66.714 -7.534 92.982 1.00 89.94 184 ALA A O 1
ATOM 1516 N N . SER A 1 185 ? -64.941 -8.400 91.907 1.00 87.94 185 SER A N 1
ATOM 1517 C CA . SER A 1 185 ? -64.037 -8.439 93.056 1.00 87.94 185 SER A CA 1
ATOM 1518 C C . SER A 1 185 ? -63.798 -7.037 93.603 1.00 87.94 185 SER A C 1
ATOM 1520 O O . SER A 1 185 ? -63.969 -6.807 94.791 1.00 87.94 185 SER A O 1
ATOM 1522 N N . HIS A 1 186 ? -63.532 -6.045 92.754 1.00 89.44 186 HIS A N 1
ATOM 1523 C CA . HIS A 1 186 ? -63.353 -4.656 93.162 1.00 89.44 186 HIS A CA 1
ATOM 1524 C C . HIS A 1 186 ? -64.652 -4.044 93.699 1.00 89.44 186 HIS A C 1
ATOM 1526 O O . HIS A 1 186 ? -64.593 -3.168 94.558 1.00 89.44 186 HIS A O 1
ATOM 1532 N N . LYS A 1 187 ? -65.832 -4.476 93.242 1.00 88.81 187 LYS A N 1
ATOM 1533 C CA . LYS A 1 187 ? -67.124 -4.088 93.825 1.00 88.81 187 LYS A CA 1
ATOM 1534 C C . LYS A 1 187 ? -67.293 -4.701 95.212 1.00 88.81 187 LYS A C 1
ATOM 1536 O O . LYS A 1 187 ? -67.644 -3.966 96.126 1.00 88.81 187 LYS A O 1
ATOM 1541 N N . ILE A 1 188 ? -66.985 -5.987 95.385 1.00 88.12 188 ILE A N 1
ATOM 1542 C CA . ILE A 1 188 ? -67.002 -6.677 96.685 1.00 88.12 188 ILE A CA 1
ATOM 1543 C C . ILE A 1 188 ? -65.993 -6.037 97.638 1.00 88.12 188 ILE A C 1
ATOM 1545 O O . ILE A 1 188 ? -66.360 -5.667 98.745 1.00 88.12 188 ILE A O 1
ATOM 1549 N N . ILE A 1 189 ? -64.750 -5.831 97.200 1.00 85.56 189 ILE A N 1
ATOM 1550 C CA . ILE A 1 189 ? -63.706 -5.130 97.946 1.00 85.56 189 ILE A CA 1
ATOM 1551 C C . ILE A 1 189 ? -64.176 -3.722 98.259 1.00 85.56 189 ILE A C 1
ATOM 1553 O O . ILE A 1 189 ? -64.068 -3.333 99.402 1.00 85.56 189 ILE A O 1
ATOM 1557 N N . ARG A 1 190 ? -64.752 -2.961 97.322 1.00 87.00 190 ARG A N 1
ATOM 1558 C CA . ARG A 1 190 ? -65.275 -1.616 97.603 1.00 87.00 190 ARG A CA 1
ATOM 1559 C C . ARG A 1 190 ? -66.392 -1.662 98.641 1.00 87.00 190 ARG A C 1
ATOM 1561 O O . ARG A 1 190 ? -66.340 -0.872 99.563 1.00 87.00 190 ARG A O 1
ATOM 1568 N N . THR A 1 191 ? -67.348 -2.584 98.558 1.00 83.31 191 THR A N 1
ATOM 1569 C CA . THR A 1 191 ? -68.401 -2.761 99.573 1.00 83.31 191 THR A CA 1
ATOM 1570 C C . THR A 1 191 ? -67.809 -3.141 100.929 1.00 83.31 191 THR A C 1
ATOM 1572 O O . THR A 1 191 ? -68.140 -2.515 101.933 1.00 83.31 191 THR A O 1
ATOM 1575 N N . ASN A 1 192 ? -66.880 -4.096 100.957 1.00 84.50 192 ASN A N 1
ATOM 1576 C CA . ASN A 1 192 ? -66.182 -4.535 102.160 1.00 84.50 192 ASN A CA 1
ATOM 1577 C C . ASN A 1 192 ? -65.310 -3.426 102.736 1.00 84.50 192 ASN A C 1
ATOM 1579 O O . ASN A 1 192 ? -65.279 -3.280 103.939 1.00 84.50 192 ASN A O 1
ATOM 1583 N N . VAL A 1 193 ? -64.642 -2.633 101.902 1.00 81.06 193 VAL A N 1
ATOM 1584 C CA . VAL A 1 193 ? -63.783 -1.500 102.257 1.00 81.06 193 VAL A CA 1
ATOM 1585 C C . VAL A 1 193 ? -64.626 -0.311 102.688 1.00 81.06 193 VAL A C 1
ATOM 1587 O O . VAL A 1 193 ? -64.241 0.368 103.617 1.00 81.06 193 VAL A O 1
ATOM 1590 N N . THR A 1 194 ? -65.797 -0.064 102.107 1.00 77.00 194 THR A N 1
ATOM 1591 C CA . THR A 1 194 ? -66.752 0.937 102.601 1.00 77.00 194 THR A CA 1
ATOM 1592 C C . THR A 1 194 ? -67.308 0.515 103.959 1.00 77.00 194 THR A C 1
ATOM 1594 O O . THR A 1 194 ? -67.325 1.324 104.881 1.00 77.00 194 THR A O 1
ATOM 1597 N N . SER A 1 195 ? -67.673 -0.758 104.121 1.00 75.69 195 SER A N 1
ATOM 1598 C CA . SER A 1 195 ? -68.121 -1.321 105.399 1.00 75.69 195 SER A CA 1
ATOM 1599 C C . SER A 1 195 ? -66.990 -1.353 106.433 1.00 75.69 195 SER A C 1
ATOM 1601 O O . SER A 1 195 ? -67.199 -1.018 107.593 1.00 75.69 195 SER A O 1
ATOM 1603 N N . TYR A 1 196 ? -65.771 -1.670 105.999 1.00 77.50 196 TYR A N 1
ATOM 1604 C CA . TYR A 1 196 ? -64.558 -1.671 106.803 1.00 77.50 196 TYR A CA 1
ATOM 1605 C C . TYR A 1 196 ? -64.083 -0.262 107.090 1.00 77.50 196 TYR A C 1
ATOM 1607 O O . TYR A 1 196 ? -63.545 -0.082 108.150 1.00 77.50 196 TYR A O 1
ATOM 1615 N N . TYR A 1 197 ? -64.279 0.746 106.237 1.00 72.31 197 TYR A N 1
ATOM 1616 C CA . TYR A 1 197 ? -64.007 2.155 106.538 1.00 72.31 197 TYR A CA 1
ATOM 1617 C C . TYR A 1 197 ? -65.100 2.755 107.407 1.00 72.31 197 TYR A C 1
ATOM 1619 O O . TYR A 1 197 ? -64.803 3.682 108.138 1.00 72.31 197 TYR A O 1
ATOM 1627 N N . HIS A 1 198 ? -66.331 2.247 107.395 1.00 69.31 198 HIS A N 1
ATOM 1628 C CA . HIS A 1 198 ? -67.286 2.532 108.468 1.00 69.31 198 HIS A CA 1
ATOM 1629 C C . HIS A 1 198 ? -66.777 1.932 109.789 1.00 69.31 198 HIS A C 1
ATOM 1631 O O . HIS A 1 198 ? -66.616 2.652 110.767 1.00 69.31 198 HIS A O 1
ATOM 1637 N N . GLN A 1 199 ? -66.355 0.666 109.773 1.00 67.56 199 GLN A N 1
ATOM 1638 C CA . GLN A 1 199 ? -65.773 -0.031 110.927 1.00 67.56 199 GLN A CA 1
ATOM 1639 C C . GLN A 1 199 ? -64.396 0.525 111.360 1.00 67.56 199 GLN A C 1
ATOM 1641 O O . GLN A 1 199 ? -64.053 0.512 112.534 1.00 67.56 199 GLN A O 1
ATOM 1646 N N . LYS A 1 200 ? -63.612 1.077 110.429 1.00 61.28 200 LYS A N 1
ATOM 1647 C CA . LYS A 1 200 ? -62.318 1.744 110.606 1.00 61.28 200 LYS A CA 1
ATOM 1648 C C . LYS A 1 200 ? -62.473 3.221 110.816 1.00 61.28 200 LYS A C 1
ATOM 1650 O O . LYS A 1 200 ? -61.540 3.792 111.316 1.00 61.28 200 LYS A O 1
ATOM 1655 N N . LEU A 1 201 ? -63.575 3.882 110.515 1.00 53.06 201 LEU A N 1
ATOM 1656 C CA . LEU A 1 201 ? -63.839 5.193 111.104 1.00 53.06 201 LEU A CA 1
ATOM 1657 C C . LEU A 1 201 ? -64.100 5.009 112.601 1.00 53.06 201 LEU A C 1
ATOM 1659 O O . LEU A 1 201 ? -63.580 5.784 113.403 1.00 53.06 201 LEU A O 1
ATOM 1663 N N . ASP A 1 202 ? -64.757 3.907 112.976 1.00 51.91 202 ASP A N 1
ATOM 1664 C CA . ASP A 1 202 ? -64.907 3.478 114.369 1.00 51.91 202 ASP A CA 1
ATOM 1665 C C . ASP A 1 202 ? -63.584 2.982 114.996 1.00 51.91 202 ASP A C 1
ATOM 1667 O O . ASP A 1 202 ? -63.308 3.267 116.164 1.00 51.91 202 ASP A O 1
ATOM 1671 N N . GLU A 1 203 ? -62.706 2.315 114.235 1.00 51.03 203 GLU A N 1
ATOM 1672 C CA . GLU A 1 203 ? -61.386 1.870 114.715 1.00 51.03 203 GLU A CA 1
ATOM 1673 C C . GLU A 1 203 ? -60.232 2.877 114.489 1.00 51.03 203 GLU A C 1
ATOM 1675 O O . GLU A 1 203 ? -59.246 2.783 115.196 1.00 51.03 203 GLU A O 1
ATOM 1680 N N . MET A 1 204 ? -60.312 3.864 113.591 1.00 44.97 204 MET A N 1
ATOM 1681 C CA . MET A 1 204 ? -59.354 4.983 113.384 1.00 44.97 204 MET A CA 1
ATOM 1682 C C . MET A 1 204 ? -59.691 6.160 114.298 1.00 44.97 204 MET A C 1
ATOM 1684 O O . MET A 1 204 ? -58.838 7.004 114.549 1.00 44.97 204 MET A O 1
ATOM 1688 N N . ARG A 1 205 ? -60.886 6.163 114.905 1.00 47.47 205 ARG A N 1
ATOM 1689 C CA . ARG A 1 205 ? -61.078 6.792 116.217 1.00 47.47 205 ARG A CA 1
ATOM 1690 C C . ARG A 1 205 ? -60.253 6.111 117.318 1.00 47.47 205 ARG A C 1
ATOM 1692 O O . ARG A 1 205 ? -59.916 6.772 118.291 1.00 47.47 205 ARG A O 1
ATOM 1699 N N . LYS A 1 206 ? -59.934 4.817 117.179 1.00 49.38 206 LYS A N 1
ATOM 1700 C CA . LYS A 1 206 ? -59.159 4.003 118.143 1.00 49.38 206 LYS A CA 1
ATOM 1701 C C . LYS A 1 206 ? -57.699 3.748 117.744 1.00 49.38 206 LYS A C 1
ATOM 1703 O O . LYS A 1 206 ? -56.957 3.176 118.531 1.00 49.38 206 LYS A O 1
ATOM 1708 N N . LEU A 1 207 ? -57.277 4.170 116.558 1.00 38.16 207 LEU A N 1
ATOM 1709 C CA . LEU A 1 207 ? -55.949 3.918 116.012 1.00 38.16 207 LEU A CA 1
ATOM 1710 C C . LEU A 1 207 ? -55.389 5.225 115.448 1.00 38.16 207 LEU A C 1
ATOM 1712 O O . LEU A 1 207 ? -55.117 5.346 114.259 1.00 38.16 207 LEU A O 1
ATOM 1716 N N . ALA A 1 208 ? -55.199 6.213 116.319 1.00 49.53 208 ALA A N 1
ATOM 1717 C CA . ALA A 1 208 ? -54.364 7.370 116.009 1.00 49.53 208 ALA A CA 1
ATOM 1718 C C . ALA A 1 208 ? -52.877 6.993 115.765 1.00 49.53 208 ALA A C 1
ATOM 1720 O O . ALA A 1 208 ? -52.056 7.866 115.512 1.00 49.53 208 ALA A O 1
ATOM 1721 N N . GLU A 1 209 ? -52.473 5.723 115.858 1.00 41.19 209 GLU A N 1
ATOM 1722 C CA . GLU A 1 209 ? -51.094 5.361 116.194 1.00 41.19 209 GLU A CA 1
ATOM 1723 C C . GLU A 1 209 ? -50.626 4.088 115.457 1.00 41.19 209 GLU A C 1
ATOM 1725 O O . GLU A 1 209 ? -50.899 2.979 115.899 1.00 41.19 209 GLU A O 1
ATOM 1730 N N . SER A 1 210 ? -49.934 4.222 114.314 1.00 32.75 210 SER A N 1
ATOM 1731 C CA . SER A 1 210 ? -48.729 3.441 113.926 1.00 32.75 210 SER A CA 1
ATOM 1732 C C . SER A 1 210 ? -48.310 3.761 112.477 1.00 32.75 210 SER A C 1
ATOM 1734 O O . SER A 1 210 ? -49.136 4.010 111.604 1.00 32.75 210 SER A O 1
ATOM 1736 N N . LYS A 1 211 ? -47.001 3.849 112.231 1.00 40.06 211 LYS A N 1
ATOM 1737 C CA . LYS A 1 211 ? -46.367 4.575 111.115 1.00 40.06 211 LYS A CA 1
ATOM 1738 C C . LYS A 1 211 ? -45.616 3.624 110.155 1.00 40.06 211 LYS A C 1
ATOM 1740 O O . LYS A 1 211 ? -45.082 2.626 110.613 1.00 40.06 211 LYS A O 1
ATOM 1745 N N . SER A 1 212 ? -45.393 4.103 108.917 1.00 38.69 212 SER A N 1
ATOM 1746 C CA . SER A 1 212 ? -44.088 4.147 108.197 1.00 38.69 212 SER A CA 1
ATOM 1747 C C . SER A 1 212 ? -43.585 2.993 107.287 1.00 38.69 212 SER A C 1
ATOM 1749 O O . SER A 1 212 ? -43.161 1.953 107.763 1.00 38.69 212 SER A O 1
ATOM 1751 N N . SER A 1 213 ? -43.479 3.323 105.982 1.00 49.44 213 SER A N 1
ATOM 1752 C CA . SER A 1 213 ? -42.305 3.302 105.060 1.00 49.44 213 SER A CA 1
ATOM 1753 C C . SER A 1 213 ? -41.321 2.118 105.025 1.00 49.44 213 SER A C 1
ATOM 1755 O O . SER A 1 213 ? -40.498 2.007 105.928 1.00 49.44 213 SER A O 1
ATOM 1757 N N . ASP A 1 214 ? -41.221 1.437 103.865 1.00 48.31 214 ASP A N 1
ATOM 1758 C CA . ASP A 1 214 ? -40.022 0.654 103.480 1.00 48.31 214 ASP A CA 1
ATOM 1759 C C . ASP A 1 214 ? -39.794 0.462 101.944 1.00 48.31 214 ASP A C 1
ATOM 1761 O O . ASP A 1 214 ? -39.451 -0.617 101.471 1.00 48.31 214 ASP A O 1
ATOM 1765 N N . GLU A 1 215 ? -39.960 1.507 101.113 1.00 50.66 215 GLU A N 1
ATOM 1766 C CA . GLU A 1 215 ? -39.886 1.389 99.629 1.00 50.66 215 GLU A CA 1
ATOM 1767 C C . GLU A 1 215 ? -38.569 1.904 98.981 1.00 50.66 215 GLU A C 1
ATOM 1769 O O . GLU A 1 215 ? -38.288 1.669 97.804 1.00 50.66 215 GLU A O 1
ATOM 1774 N N . SER A 1 216 ? -37.700 2.580 99.741 1.00 50.41 216 SER A N 1
ATOM 1775 C CA . SER A 1 216 ? -36.542 3.325 99.193 1.00 50.41 216 SER A CA 1
ATOM 1776 C C . SER A 1 216 ? -35.209 2.558 99.126 1.00 50.41 216 SER A C 1
ATOM 1778 O O . SER A 1 216 ? -34.198 3.134 98.708 1.00 50.41 216 SER A O 1
ATOM 1780 N N . LYS A 1 217 ? -35.152 1.285 99.546 1.00 52.56 217 LYS A N 1
ATOM 1781 C CA . LYS A 1 217 ? -33.931 0.449 99.461 1.00 52.56 217 LYS A CA 1
ATOM 1782 C C . LYS A 1 217 ? -33.901 -0.448 98.216 1.00 52.56 217 LYS A C 1
ATOM 1784 O O . LYS A 1 217 ? -32.864 -0.526 97.571 1.00 52.56 217 LYS A O 1
ATOM 1789 N N . TYR A 1 218 ? -35.040 -1.000 97.793 1.00 55.28 218 TYR A N 1
ATOM 1790 C CA . TYR A 1 218 ? -35.134 -1.860 96.602 1.00 55.28 218 TYR A CA 1
ATOM 1791 C C . TYR A 1 218 ? -34.789 -1.125 95.292 1.00 55.28 218 TYR A C 1
ATOM 1793 O O . TYR A 1 218 ? -34.157 -1.683 94.396 1.00 55.28 218 TYR A O 1
ATOM 1801 N N . ARG A 1 219 ? -35.133 0.168 95.202 1.00 56.69 219 ARG A N 1
ATOM 1802 C CA . ARG A 1 219 ? -34.838 0.999 94.022 1.00 56.69 219 ARG A CA 1
ATOM 1803 C C . ARG A 1 219 ? -33.344 1.304 93.851 1.00 56.69 219 ARG A C 1
ATOM 1805 O O . ARG A 1 219 ? -32.907 1.520 92.729 1.00 56.69 219 ARG A O 1
ATOM 1812 N N . ARG A 1 220 ? -32.552 1.295 94.932 1.00 57.50 220 ARG A N 1
ATOM 1813 C CA . ARG A 1 220 ? -31.102 1.562 94.871 1.00 57.50 220 ARG A CA 1
ATOM 1814 C C . ARG A 1 220 ? -30.298 0.368 94.343 1.00 57.50 220 ARG A C 1
ATOM 1816 O O . ARG A 1 220 ? -29.371 0.576 93.570 1.00 57.50 220 ARG A O 1
ATOM 1823 N N . ASP A 1 221 ? -30.705 -0.860 94.656 1.00 58.84 221 ASP A N 1
ATOM 1824 C CA . ASP A 1 221 ? -30.000 -2.074 94.208 1.00 58.84 221 ASP A CA 1
ATOM 1825 C C . ASP A 1 221 ? -30.228 -2.416 92.724 1.00 58.84 221 ASP A C 1
ATOM 1827 O O . ASP A 1 221 ? -29.374 -3.045 92.097 1.00 58.84 221 ASP A O 1
ATOM 1831 N N . GLN A 1 222 ? -31.353 -1.999 92.127 1.00 64.75 222 GLN A N 1
ATOM 1832 C CA . GLN A 1 222 ? -31.568 -2.155 90.680 1.00 64.75 222 GLN A CA 1
ATOM 1833 C C . GLN A 1 222 ? -30.710 -1.189 89.852 1.00 64.75 222 GLN A C 1
ATOM 1835 O O . GLN A 1 222 ? -30.207 -1.578 88.798 1.00 64.75 222 GLN A O 1
ATOM 1840 N N . ILE A 1 223 ? -30.487 0.032 90.346 1.00 65.12 223 ILE A N 1
ATOM 1841 C CA . ILE A 1 223 ? -29.675 1.048 89.661 1.00 65.12 223 ILE A CA 1
ATOM 1842 C C . ILE A 1 223 ? -28.211 0.590 89.573 1.00 65.12 223 ILE A C 1
ATOM 1844 O O . ILE A 1 223 ? -27.636 0.604 88.487 1.00 65.12 223 ILE A O 1
ATOM 1848 N N . ALA A 1 224 ? -27.656 0.032 90.655 1.00 66.38 224 ALA A N 1
ATOM 1849 C CA . ALA A 1 224 ? -26.283 -0.486 90.673 1.00 66.38 224 ALA A CA 1
ATOM 1850 C C . ALA A 1 224 ? -26.053 -1.671 89.705 1.00 66.38 224 ALA A C 1
ATOM 1852 O O . ALA A 1 224 ? -24.969 -1.834 89.144 1.00 66.38 224 ALA A O 1
ATOM 1853 N N . LYS A 1 225 ? -27.075 -2.506 89.463 1.00 70.31 225 LYS A N 1
ATOM 1854 C CA . LYS A 1 225 ? -26.992 -3.614 88.491 1.00 70.31 225 LYS A CA 1
ATOM 1855 C C . LYS A 1 225 ? -27.035 -3.125 87.044 1.00 70.31 225 LYS A C 1
ATOM 1857 O O . LYS A 1 225 ? -26.325 -3.669 86.200 1.00 70.31 225 LYS A O 1
ATOM 1862 N N . MET A 1 226 ? -27.833 -2.095 86.760 1.00 68.88 226 MET A N 1
ATOM 1863 C CA . MET A 1 226 ? -27.880 -1.474 85.434 1.00 68.88 226 MET A CA 1
ATOM 1864 C C . MET A 1 226 ? -26.571 -0.747 85.107 1.00 68.88 226 MET A C 1
ATOM 1866 O O . MET A 1 226 ? -26.092 -0.837 83.980 1.00 68.88 226 MET A O 1
ATOM 1870 N N . GLU A 1 227 ? -25.952 -0.097 86.093 1.00 72.50 227 GLU A N 1
ATOM 1871 C CA . GLU A 1 227 ? -24.670 0.599 85.925 1.00 72.50 227 GLU A CA 1
ATOM 1872 C C . GLU A 1 227 ? -23.521 -0.358 85.560 1.00 72.50 227 GLU A C 1
ATOM 1874 O O . GLU A 1 227 ? -22.756 -0.064 84.638 1.00 72.50 227 GLU A O 1
ATOM 1879 N N . ASN A 1 228 ? -23.452 -1.542 86.179 1.00 68.38 228 ASN A N 1
ATOM 1880 C CA . ASN A 1 228 ? -22.455 -2.563 85.828 1.00 68.38 228 ASN A CA 1
ATOM 1881 C C . ASN A 1 228 ? -22.667 -3.142 84.416 1.00 68.38 228 ASN A C 1
ATOM 1883 O O . ASN A 1 228 ? -21.708 -3.296 83.662 1.00 68.38 228 ASN A O 1
ATOM 1887 N N . MET A 1 229 ? -23.917 -3.386 84.007 1.00 72.75 229 MET A N 1
ATOM 1888 C CA . MET A 1 229 ? -24.218 -3.899 82.662 1.00 72.75 229 MET A CA 1
ATOM 1889 C C . MET A 1 229 ? -23.888 -2.879 81.559 1.00 72.75 229 MET A C 1
ATOM 1891 O O . MET A 1 229 ? -23.439 -3.247 80.473 1.00 72.75 229 MET A O 1
ATOM 1895 N N . ILE A 1 230 ? -24.058 -1.584 81.845 1.00 74.12 230 ILE A N 1
ATOM 1896 C CA . ILE A 1 230 ? -23.655 -0.493 80.946 1.00 74.12 230 ILE A CA 1
ATOM 1897 C C . ILE A 1 230 ? -22.123 -0.426 80.815 1.00 74.12 230 ILE A C 1
ATOM 1899 O O . ILE A 1 230 ? -21.620 -0.128 79.730 1.00 74.12 230 ILE A O 1
ATOM 1903 N N . GLY A 1 231 ? -21.376 -0.725 81.884 1.00 72.50 231 GLY A N 1
ATOM 1904 C CA . GLY A 1 231 ? -19.912 -0.818 81.860 1.00 72.50 231 GLY A CA 1
ATOM 1905 C C . GLY A 1 231 ? -19.396 -1.926 80.936 1.00 72.50 231 GLY A C 1
ATOM 1906 O O . GLY A 1 231 ? -18.579 -1.661 80.051 1.00 72.50 231 GLY A O 1
ATOM 1907 N N . ASP A 1 232 ? -19.940 -3.137 81.065 1.00 73.81 232 ASP A N 1
ATOM 1908 C CA . ASP A 1 232 ? -19.532 -4.300 80.263 1.00 73.81 232 ASP A CA 1
ATOM 1909 C C . ASP A 1 232 ? -19.860 -4.139 78.769 1.00 73.81 232 ASP A C 1
ATOM 1911 O O . ASP A 1 232 ? -19.084 -4.542 77.896 1.00 73.81 232 ASP A O 1
ATOM 1915 N N . LEU A 1 233 ? -20.996 -3.508 78.453 1.00 72.50 233 LEU A N 1
ATOM 1916 C CA . LEU A 1 233 ? -21.381 -3.200 77.073 1.00 72.50 233 LEU A CA 1
ATOM 1917 C C . LEU A 1 233 ? -20.441 -2.170 76.435 1.00 72.50 233 LEU A C 1
ATOM 1919 O O . LEU A 1 233 ? -20.060 -2.330 75.276 1.00 72.50 233 LEU A O 1
ATOM 1923 N N . LYS A 1 234 ? -20.001 -1.160 77.194 1.00 70.94 234 LYS A N 1
ATOM 1924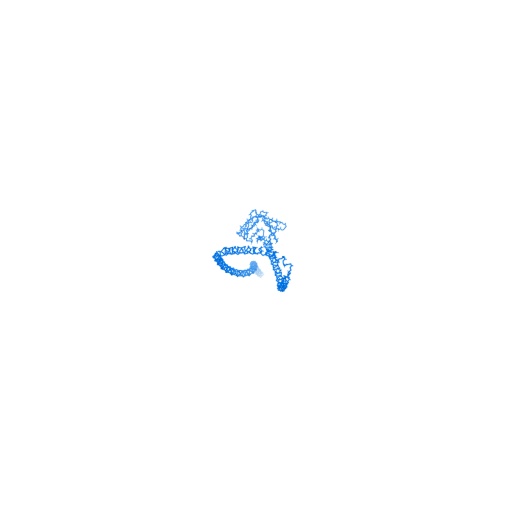 C CA . LYS A 1 234 ? -19.027 -0.166 76.715 1.00 70.94 234 LYS A CA 1
ATOM 1925 C C . LYS A 1 234 ? -17.649 -0.778 76.446 1.00 70.94 234 LYS A C 1
ATOM 1927 O O . LYS A 1 234 ? -16.995 -0.389 75.482 1.00 70.94 234 LYS A O 1
ATOM 1932 N N . GLN A 1 235 ? -17.214 -1.759 77.241 1.00 74.94 235 GLN A N 1
ATOM 1933 C CA . GLN A 1 235 ? -15.923 -2.426 77.034 1.00 74.94 235 GLN A CA 1
ATOM 1934 C C . GLN A 1 235 ? -15.912 -3.331 75.790 1.00 74.94 235 GLN A C 1
ATOM 1936 O O . GLN A 1 235 ? -14.890 -3.425 75.112 1.00 74.94 235 GLN A O 1
ATOM 1941 N N . LYS A 1 236 ? -17.050 -3.946 75.443 1.00 79.00 236 LYS A N 1
ATOM 1942 C CA . LYS A 1 236 ? -17.206 -4.743 74.211 1.00 79.00 236 LYS A CA 1
ATOM 1943 C C . LYS A 1 236 ? -17.335 -3.899 72.937 1.00 79.00 236 LYS A C 1
ATOM 1945 O O . LYS A 1 236 ? -17.084 -4.420 71.854 1.00 79.00 236 LYS A O 1
ATOM 1950 N N . PHE A 1 237 ? -17.703 -2.623 73.054 1.00 74.25 237 PHE A N 1
ATOM 1951 C CA . PHE A 1 237 ? -17.895 -1.726 71.909 1.00 74.25 237 PHE A CA 1
ATOM 1952 C C . PHE A 1 237 ? -16.570 -1.206 71.327 1.00 74.25 237 PHE A C 1
ATOM 1954 O O . PHE A 1 237 ? -16.419 -1.150 70.111 1.00 74.25 237 PHE A O 1
ATOM 1961 N N . ARG A 1 238 ? -15.570 -0.930 72.176 1.00 78.44 238 ARG A N 1
ATOM 1962 C CA . ARG A 1 238 ? -14.266 -0.386 71.742 1.00 78.44 238 ARG A CA 1
ATOM 1963 C C . ARG A 1 238 ? -13.543 -1.203 70.655 1.00 78.44 238 ARG A C 1
ATOM 1965 O O . ARG A 1 238 ? -13.149 -0.614 69.658 1.00 78.44 238 ARG A O 1
ATOM 1972 N N . PRO A 1 239 ? -13.387 -2.538 70.771 1.00 79.94 239 PRO A N 1
ATOM 1973 C CA . PRO A 1 239 ? -12.697 -3.320 69.740 1.00 79.94 239 PRO A CA 1
ATOM 1974 C C . PRO A 1 239 ? -13.440 -3.333 68.397 1.00 79.94 239 PRO A C 1
ATOM 1976 O O . PRO A 1 239 ? -12.823 -3.499 67.346 1.00 79.94 239 PRO A O 1
ATOM 1979 N N . LEU A 1 240 ? -14.770 -3.185 68.430 1.00 80.12 240 LEU A N 1
ATOM 1980 C CA . LEU A 1 240 ? -15.592 -3.081 67.227 1.00 80.12 240 LEU A CA 1
ATOM 1981 C C . LEU A 1 240 ? -15.428 -1.705 66.574 1.00 80.12 240 LEU A C 1
ATOM 1983 O O . LEU A 1 240 ? -15.315 -1.646 65.355 1.00 80.12 240 LEU A O 1
ATOM 1987 N N . GLU A 1 241 ? -15.344 -0.630 67.360 1.00 82.50 241 GLU A N 1
ATOM 1988 C CA . GLU A 1 241 ? -15.049 0.723 66.868 1.00 82.50 241 GLU A CA 1
ATOM 1989 C C . GLU A 1 241 ? -13.658 0.805 66.221 1.00 82.50 241 GLU A C 1
ATOM 1991 O O . GLU A 1 241 ? -13.540 1.293 65.097 1.00 82.50 241 GLU A O 1
ATOM 1996 N N . ASP A 1 242 ? -12.627 0.245 66.864 1.00 84.62 242 ASP A N 1
ATOM 1997 C CA . ASP A 1 242 ? -11.260 0.215 66.324 1.00 84.62 242 ASP A CA 1
ATOM 1998 C C . ASP A 1 242 ? -11.190 -0.571 65.001 1.00 84.62 242 ASP A C 1
ATOM 2000 O O . ASP A 1 242 ? -10.562 -0.139 64.029 1.00 84.62 242 ASP A O 1
ATOM 2004 N N . ARG A 1 243 ? -11.887 -1.714 64.925 1.00 88.00 243 ARG A N 1
ATOM 2005 C CA . ARG A 1 243 ? -11.976 -2.521 63.699 1.00 88.00 243 ARG A CA 1
ATOM 2006 C C . ARG A 1 243 ? -12.749 -1.802 62.596 1.00 88.00 243 ARG A C 1
ATOM 2008 O O . ARG A 1 243 ? -12.354 -1.885 61.435 1.00 88.00 243 ARG A O 1
ATOM 2015 N N . ASN A 1 244 ? -13.819 -1.093 62.946 1.00 82.00 244 ASN A N 1
ATOM 2016 C CA . ASN A 1 244 ? -14.585 -0.302 61.990 1.00 82.00 244 ASN A CA 1
ATOM 2017 C C . ASN A 1 244 ? -13.721 0.827 61.410 1.00 82.00 244 ASN A C 1
ATOM 2019 O O . ASN A 1 244 ? -13.714 1.045 60.202 1.00 82.00 244 ASN A O 1
ATOM 2023 N N . HIS A 1 245 ? -12.895 1.461 62.244 1.00 88.38 245 HIS A N 1
ATOM 2024 C CA . HIS A 1 245 ? -11.982 2.504 61.792 1.00 88.38 245 HIS A CA 1
ATOM 2025 C C . HIS A 1 245 ? -10.856 1.972 60.883 1.00 88.38 245 HIS A C 1
ATOM 2027 O O . HIS A 1 245 ? -10.461 2.637 59.923 1.00 88.38 245 HIS A O 1
ATOM 2033 N N . MET A 1 246 ? -10.362 0.749 61.120 1.00 87.94 246 MET A N 1
ATOM 2034 C CA . MET A 1 246 ? -9.427 0.088 60.195 1.00 87.94 246 MET A CA 1
ATOM 2035 C C . MET A 1 246 ? -10.069 -0.212 58.836 1.00 87.94 246 MET A C 1
ATOM 2037 O O . MET A 1 246 ? -9.465 0.089 57.807 1.00 87.94 246 MET A O 1
ATOM 2041 N N . LEU A 1 247 ? -11.291 -0.751 58.830 1.00 87.25 247 LEU A N 1
ATOM 2042 C CA . LEU A 1 247 ? -12.025 -1.051 57.596 1.00 87.25 247 LEU A CA 1
ATOM 2043 C C . LEU A 1 247 ? -12.333 0.220 56.790 1.00 87.25 247 LEU A C 1
ATOM 2045 O O . LEU A 1 247 ? -12.201 0.221 55.569 1.00 87.25 247 LEU A O 1
ATOM 2049 N N . GLU A 1 248 ? -12.672 1.326 57.455 1.00 88.25 248 GLU A N 1
ATOM 2050 C CA . GLU A 1 248 ? -12.853 2.630 56.804 1.00 88.25 248 GLU A CA 1
ATOM 2051 C C . GLU A 1 248 ? -11.567 3.143 56.137 1.00 88.25 248 GLU A C 1
ATOM 2053 O O . GLU A 1 248 ? -11.619 3.732 55.053 1.00 88.25 248 GLU A O 1
ATOM 2058 N N . ASN A 1 249 ? -10.406 2.929 56.762 1.00 92.19 249 ASN A N 1
ATOM 2059 C CA . ASN A 1 249 ? -9.117 3.327 56.194 1.00 92.19 249 ASN A CA 1
ATOM 2060 C C . ASN A 1 249 ? -8.723 2.456 54.992 1.00 92.19 249 ASN A C 1
ATOM 2062 O O . ASN A 1 249 ? -8.225 2.982 53.995 1.00 92.19 249 ASN A O 1
ATOM 2066 N N . GLU A 1 250 ? -8.985 1.151 55.057 1.00 91.12 250 GLU A N 1
ATOM 2067 C CA . GLU A 1 250 ? -8.744 0.212 53.956 1.00 91.12 250 GLU A CA 1
ATOM 2068 C C . GLU A 1 250 ? -9.655 0.512 52.756 1.00 91.12 250 GLU A C 1
ATOM 2070 O O . GLU A 1 250 ? -9.188 0.598 51.619 1.00 91.12 250 GLU A O 1
ATOM 2075 N N . TYR A 1 251 ? -10.932 0.810 53.015 1.00 89.56 251 TYR A N 1
ATOM 2076 C CA . TYR A 1 251 ? -11.877 1.259 51.994 1.00 89.56 251 TYR A CA 1
ATOM 2077 C C . TYR A 1 251 ? -11.394 2.534 51.289 1.00 89.56 251 TYR A C 1
ATOM 2079 O O . TYR A 1 251 ? -11.392 2.606 50.060 1.00 89.56 251 TYR A O 1
ATOM 2087 N N . LYS A 1 252 ? -10.911 3.529 52.048 1.00 92.12 252 LYS A N 1
ATOM 2088 C CA . LYS A 1 252 ? -10.349 4.764 51.474 1.00 92.12 252 LYS A CA 1
ATOM 2089 C C . LYS A 1 252 ? -9.095 4.510 50.635 1.00 92.12 252 LYS A C 1
ATOM 2091 O O . LYS A 1 252 ? -8.926 5.152 49.599 1.00 92.12 252 LYS A O 1
ATOM 2096 N N . GLN A 1 253 ? -8.214 3.599 51.051 1.00 91.31 253 GLN A N 1
ATOM 2097 C CA . GLN A 1 253 ? -7.034 3.239 50.258 1.00 91.31 253 GLN A CA 1
ATOM 2098 C C . GLN A 1 253 ? -7.417 2.559 48.941 1.00 91.31 253 GLN A C 1
ATOM 2100 O O . GLN A 1 253 ? -6.915 2.963 47.891 1.00 91.31 253 GLN A O 1
ATOM 2105 N N . LEU A 1 254 ? -8.334 1.590 48.981 1.00 90.19 254 LEU A N 1
ATOM 2106 C CA . LEU A 1 254 ? -8.831 0.912 47.781 1.00 90.19 254 LEU A CA 1
ATOM 2107 C C . LEU A 1 254 ? -9.518 1.892 46.828 1.00 90.19 254 LEU A C 1
ATOM 2109 O O . LEU A 1 254 ? -9.246 1.875 45.630 1.00 90.19 254 LEU A O 1
ATOM 2113 N N . GLN A 1 255 ? -10.334 2.804 47.358 1.00 91.75 255 GLN A N 1
ATOM 2114 C CA . GLN A 1 255 ? -11.005 3.828 46.562 1.00 91.75 255 GLN A CA 1
ATOM 2115 C C . GLN A 1 255 ? -10.004 4.762 45.859 1.00 91.75 255 GLN A C 1
ATOM 2117 O O . GLN A 1 255 ? -10.178 5.081 44.684 1.00 91.75 255 GLN A O 1
ATOM 2122 N N . ASN A 1 256 ? -8.928 5.161 46.544 1.00 92.44 256 ASN A N 1
ATOM 2123 C CA . ASN A 1 256 ? -7.866 5.969 45.941 1.00 92.44 256 ASN A CA 1
ATOM 2124 C C . ASN A 1 256 ? -7.056 5.189 44.892 1.00 92.44 256 ASN A C 1
ATOM 2126 O O . ASN A 1 256 ? -6.659 5.773 43.887 1.00 92.44 256 ASN A O 1
ATOM 2130 N N . SER A 1 257 ? -6.820 3.889 45.099 1.00 92.31 257 SER A N 1
ATOM 2131 C CA . SER A 1 257 ? -6.142 3.037 44.112 1.00 92.31 257 SER A CA 1
ATOM 2132 C C . SER A 1 257 ? -6.966 2.906 42.834 1.00 92.31 257 SER A C 1
ATOM 2134 O O . SER A 1 257 ? -6.451 3.175 41.756 1.00 92.31 257 SER A O 1
ATOM 2136 N N . MET A 1 258 ? -8.257 2.586 42.968 1.00 91.31 258 MET A N 1
ATOM 2137 C CA . MET A 1 258 ? -9.186 2.468 41.840 1.00 91.31 258 MET A CA 1
ATOM 2138 C C . MET A 1 258 ? -9.239 3.757 41.023 1.00 91.31 258 MET A C 1
ATOM 2140 O O . MET A 1 258 ? -9.111 3.721 39.804 1.00 91.31 258 MET A O 1
ATOM 2144 N N . LYS A 1 259 ? -9.338 4.907 41.700 1.00 92.19 259 LYS A N 1
ATOM 2145 C CA . LYS A 1 259 ? -9.347 6.211 41.037 1.00 92.19 259 LYS A CA 1
ATOM 2146 C C . LYS A 1 259 ? -8.050 6.489 40.268 1.00 92.19 259 LYS A C 1
ATOM 2148 O O . LYS A 1 259 ? -8.093 6.975 39.144 1.00 92.19 259 LYS A O 1
ATOM 2153 N N . ASN A 1 260 ? -6.896 6.163 40.851 1.00 92.94 260 ASN A N 1
ATOM 2154 C CA . ASN A 1 260 ? -5.611 6.334 40.172 1.00 92.94 260 ASN A CA 1
ATOM 2155 C C . ASN A 1 260 ? -5.484 5.428 38.936 1.00 92.94 260 ASN A C 1
ATOM 2157 O O . ASN A 1 260 ? -4.884 5.839 37.941 1.00 92.94 260 ASN A O 1
ATOM 2161 N N . ASP A 1 261 ? -6.022 4.209 38.992 1.00 90.38 261 ASP A N 1
ATOM 2162 C CA . ASP A 1 261 ? -6.015 3.279 37.862 1.00 90.38 261 ASP A CA 1
ATOM 2163 C C . ASP A 1 261 ? -6.987 3.722 36.753 1.00 90.38 261 ASP A C 1
ATOM 2165 O O . ASP A 1 261 ? -6.634 3.654 35.573 1.00 90.38 261 ASP A O 1
ATOM 2169 N N . GLU A 1 262 ? -8.156 4.267 37.111 1.00 89.94 262 GLU A N 1
ATOM 2170 C CA . GLU A 1 262 ? -9.097 4.902 36.175 1.00 89.94 262 GLU A CA 1
ATOM 2171 C C . GLU A 1 262 ? -8.465 6.106 35.459 1.00 89.94 262 GLU A C 1
ATOM 2173 O O . GLU A 1 262 ? -8.486 6.170 34.227 1.00 89.94 262 GLU A O 1
ATOM 2178 N N . ASP A 1 263 ? -7.828 7.016 36.205 1.00 92.06 263 ASP A N 1
ATOM 2179 C CA . ASP A 1 263 ? -7.159 8.198 35.645 1.00 92.06 263 ASP A CA 1
ATOM 2180 C C . ASP A 1 263 ? -6.017 7.801 34.686 1.00 92.06 263 ASP A C 1
ATOM 2182 O O . ASP A 1 263 ? -5.824 8.414 33.631 1.00 92.06 263 ASP A O 1
ATOM 2186 N N . ARG A 1 264 ? -5.266 6.738 35.015 1.00 90.56 264 ARG A N 1
ATOM 2187 C CA . ARG A 1 264 ? -4.215 6.180 34.144 1.00 90.56 264 ARG A CA 1
ATOM 2188 C C . ARG A 1 264 ? -4.787 5.582 32.866 1.00 90.56 264 ARG A C 1
ATOM 2190 O O . ARG A 1 264 ? -4.241 5.823 31.789 1.00 90.56 264 ARG A O 1
ATOM 2197 N N . TYR A 1 265 ? -5.869 4.816 32.977 1.00 89.69 265 TYR A N 1
ATOM 2198 C CA . TYR A 1 265 ? -6.524 4.213 31.823 1.00 89.69 265 TYR A CA 1
ATOM 2199 C C . TYR A 1 265 ? -7.095 5.282 30.883 1.00 89.69 265 TYR A C 1
ATOM 2201 O O . TYR A 1 265 ? -6.905 5.203 29.668 1.00 89.69 265 TYR A O 1
ATOM 2209 N N . GLU A 1 266 ? -7.730 6.325 31.428 1.00 90.56 266 GLU A N 1
ATOM 2210 C CA . GLU A 1 266 ? -8.210 7.453 30.627 1.00 90.56 266 GLU A CA 1
ATOM 2211 C C . GLU A 1 266 ? -7.075 8.205 29.927 1.00 90.56 266 GLU A C 1
ATOM 2213 O O . GLU A 1 266 ? -7.218 8.565 28.755 1.00 90.56 266 GLU A O 1
ATOM 2218 N N . ALA A 1 267 ? -5.949 8.438 30.607 1.00 90.19 267 ALA A N 1
ATOM 2219 C CA . ALA A 1 267 ? -4.798 9.113 30.012 1.00 90.19 267 ALA A CA 1
ATOM 2220 C C . ALA A 1 267 ? -4.209 8.317 28.834 1.00 90.19 267 ALA A C 1
ATOM 2222 O O . ALA A 1 267 ? -3.962 8.889 27.769 1.00 90.19 267 ALA A O 1
ATOM 2223 N N . GLU A 1 268 ? -4.043 7.000 28.986 1.00 90.38 268 GLU A N 1
ATOM 2224 C CA . GLU A 1 268 ? -3.505 6.143 27.924 1.00 90.38 268 GLU A CA 1
ATOM 2225 C C . GLU A 1 268 ? -4.486 6.001 26.752 1.00 90.38 268 GLU A C 1
ATOM 2227 O O . GLU A 1 268 ? -4.086 6.040 25.587 1.00 90.38 268 GLU A O 1
ATOM 2232 N N . LYS A 1 269 ? -5.792 5.928 27.041 1.00 89.94 269 LYS A N 1
ATOM 2233 C CA . LYS A 1 269 ? -6.839 5.953 26.013 1.00 89.94 269 LYS A CA 1
ATOM 2234 C C . LYS A 1 269 ? -6.787 7.245 25.195 1.00 89.94 269 LYS A C 1
ATOM 2236 O O . LYS A 1 269 ? -6.767 7.179 23.969 1.00 89.94 269 LYS A O 1
ATOM 2241 N N . ARG A 1 270 ? -6.697 8.410 25.851 1.00 90.44 270 ARG A N 1
ATOM 2242 C CA . ARG A 1 270 ? -6.568 9.709 25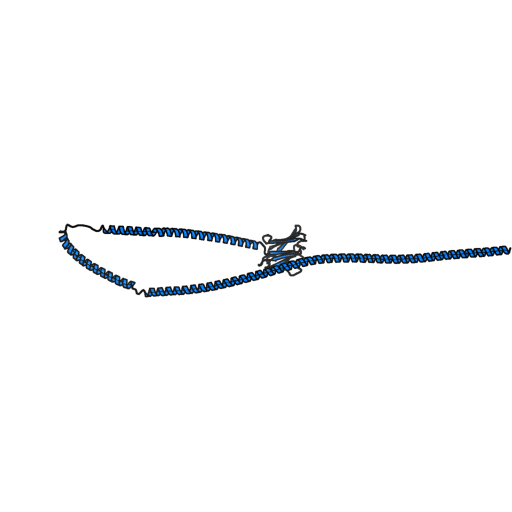.160 1.00 90.44 270 ARG A CA 1
ATOM 2243 C C . ARG A 1 270 ? -5.313 9.768 24.294 1.00 90.44 270 ARG A C 1
ATOM 2245 O O . ARG A 1 270 ? -5.385 10.211 23.154 1.00 90.44 270 ARG A O 1
ATOM 2252 N N . ARG A 1 271 ? -4.185 9.260 24.796 1.00 91.56 271 ARG A N 1
ATOM 2253 C CA . ARG A 1 271 ? -2.935 9.184 24.031 1.00 91.56 271 ARG A CA 1
ATOM 2254 C C . ARG A 1 271 ? -3.085 8.331 22.766 1.00 91.56 271 ARG A C 1
ATOM 2256 O O . ARG A 1 271 ? -2.665 8.759 21.694 1.00 91.56 271 ARG A O 1
ATOM 2263 N N . ARG A 1 272 ? -3.709 7.153 22.872 1.00 84.19 272 ARG A N 1
ATOM 2264 C CA . ARG A 1 272 ? -3.983 6.268 21.725 1.00 84.19 272 ARG A CA 1
ATOM 2265 C C . ARG A 1 272 ? -4.931 6.909 20.713 1.00 84.19 272 ARG A C 1
ATOM 2267 O O . ARG A 1 272 ? -4.696 6.782 19.514 1.00 84.19 272 ARG A O 1
ATOM 2274 N N . ASP A 1 273 ? -5.956 7.621 21.177 1.00 85.81 273 ASP A N 1
ATOM 2275 C CA . ASP A 1 273 ? -6.882 8.356 20.308 1.00 85.81 273 ASP A CA 1
ATOM 2276 C C . ASP A 1 273 ? -6.174 9.491 19.546 1.00 85.81 273 ASP A C 1
ATOM 2278 O O . ASP A 1 273 ? -6.435 9.699 18.358 1.00 85.81 273 ASP A O 1
ATOM 2282 N N . ASP A 1 274 ? -5.248 10.201 20.194 1.00 88.12 274 ASP A N 1
ATOM 2283 C CA . ASP A 1 274 ? -4.443 11.249 19.559 1.00 88.12 274 ASP A CA 1
ATOM 2284 C C . ASP A 1 274 ? -3.432 10.672 18.555 1.00 88.12 274 ASP A C 1
ATOM 2286 O O . ASP A 1 274 ? -3.278 11.207 17.454 1.00 88.12 274 ASP A O 1
ATOM 2290 N N . GLU A 1 275 ? -2.786 9.547 18.878 1.00 83.50 275 GLU A N 1
ATOM 2291 C CA . GLU A 1 275 ? -1.932 8.801 17.944 1.00 83.50 275 GLU A CA 1
ATOM 2292 C C . GLU A 1 275 ? -2.729 8.326 16.718 1.00 83.50 275 GLU A C 1
ATOM 2294 O O . GLU A 1 275 ? -2.280 8.504 15.583 1.00 83.50 275 GLU A O 1
ATOM 2299 N N . TYR A 1 276 ? -3.942 7.802 16.921 1.00 77.62 276 TYR A N 1
ATOM 2300 C CA . TYR A 1 276 ? -4.822 7.359 15.839 1.00 77.62 276 TYR A CA 1
ATOM 2301 C C . TYR A 1 276 ? -5.280 8.524 14.954 1.00 77.62 276 TYR A C 1
ATOM 2303 O O . TYR A 1 276 ? -5.225 8.430 13.728 1.00 77.62 276 TYR A O 1
ATOM 2311 N N . LYS A 1 277 ? -5.674 9.658 15.548 1.00 77.94 277 LYS A N 1
ATOM 2312 C CA . LYS A 1 277 ? -6.022 10.877 14.799 1.00 77.94 277 LYS A CA 1
ATOM 2313 C C . LYS A 1 277 ? -4.841 11.421 14.003 1.00 77.94 277 LYS A C 1
ATOM 2315 O O . LYS A 1 277 ? -5.026 11.822 12.856 1.00 77.94 277 LYS A O 1
ATOM 2320 N N . ASN A 1 278 ? -3.641 11.422 14.578 1.00 72.44 278 ASN A N 1
ATOM 2321 C CA . ASN A 1 278 ? -2.434 11.874 13.889 1.00 72.44 278 ASN A CA 1
ATOM 2322 C C . ASN A 1 278 ? -2.055 10.941 12.732 1.00 72.44 278 ASN A C 1
ATOM 2324 O O . ASN A 1 278 ? -1.731 11.426 11.648 1.00 72.44 278 ASN A O 1
ATOM 2328 N N . ALA A 1 279 ? -2.157 9.622 12.920 1.00 69.19 279 ALA A N 1
ATOM 2329 C CA . ALA A 1 279 ? -1.959 8.650 11.848 1.00 69.19 279 ALA A CA 1
ATOM 2330 C C . ALA A 1 279 ? -3.002 8.829 10.732 1.00 69.19 279 ALA A C 1
ATOM 2332 O O . ALA A 1 279 ? -2.640 8.913 9.561 1.00 69.19 279 ALA A O 1
ATOM 2333 N N . LEU A 1 280 ? -4.283 8.989 11.076 1.00 65.12 280 LEU A N 1
ATOM 2334 C CA . LEU A 1 280 ? -5.356 9.229 10.107 1.00 65.12 280 LEU A CA 1
ATOM 2335 C C . LEU A 1 280 ? -5.148 10.537 9.325 1.00 65.12 280 LEU A C 1
ATOM 2337 O O . LEU A 1 280 ? -5.314 10.565 8.106 1.00 65.12 280 LEU A O 1
ATOM 2341 N N . ALA A 1 281 ? -4.718 11.603 10.001 1.00 60.78 281 ALA A N 1
ATOM 2342 C CA . ALA A 1 281 ? -4.375 12.871 9.365 1.00 60.78 281 ALA A CA 1
ATOM 2343 C C . ALA A 1 281 ? -3.133 12.763 8.461 1.00 60.78 281 ALA A C 1
ATOM 2345 O O . ALA A 1 281 ? -3.044 13.481 7.468 1.00 60.78 281 ALA A O 1
ATOM 2346 N N . MET A 1 282 ? -2.180 11.879 8.773 1.00 51.09 282 MET A N 1
ATOM 2347 C CA . MET A 1 282 ? -1.028 11.583 7.916 1.00 51.09 282 MET A CA 1
ATOM 2348 C C . MET A 1 282 ? -1.447 10.812 6.656 1.00 51.09 282 MET A C 1
ATOM 2350 O O . MET A 1 282 ? -1.042 11.197 5.560 1.00 51.09 282 MET A O 1
ATOM 2354 N N . TYR A 1 283 ? -2.309 9.798 6.787 1.00 51.47 283 TYR A N 1
ATOM 2355 C CA . TYR A 1 283 ? -2.860 9.058 5.645 1.00 51.47 283 TYR A CA 1
ATOM 2356 C C . TYR A 1 283 ? -3.727 9.942 4.738 1.00 51.47 283 TYR A C 1
ATOM 2358 O O . TYR A 1 283 ? -3.641 9.827 3.525 1.00 51.47 283 TYR A O 1
ATOM 2366 N N . GLN A 1 284 ? -4.475 10.902 5.290 1.00 51.53 284 GLN A N 1
ATOM 2367 C CA . GLN A 1 284 ? -5.209 11.891 4.486 1.00 51.53 284 GLN A CA 1
ATOM 2368 C C . GLN A 1 284 ? -4.309 12.934 3.796 1.00 51.53 284 GLN A C 1
ATOM 2370 O O . GLN A 1 284 ? -4.752 13.589 2.853 1.00 51.53 284 GLN A O 1
ATOM 2375 N N . ARG A 1 285 ? -3.065 13.134 4.260 1.00 46.34 285 ARG A N 1
ATOM 2376 C CA . ARG A 1 285 ? -2.108 14.096 3.677 1.00 46.34 285 ARG A CA 1
ATOM 2377 C C . ARG A 1 285 ? -1.255 13.501 2.556 1.00 46.34 285 ARG A C 1
ATOM 2379 O O . ARG A 1 285 ? -0.766 14.265 1.726 1.00 46.34 285 ARG A O 1
ATOM 2386 N N . LEU A 1 286 ? -1.089 12.179 2.504 1.00 46.50 286 LEU A N 1
ATOM 2387 C CA . LEU A 1 286 ? -0.515 11.494 1.346 1.00 46.50 286 LEU A CA 1
ATOM 2388 C C . LEU A 1 286 ? -1.640 11.312 0.320 1.00 46.50 286 LEU A C 1
ATOM 2390 O O . LEU A 1 286 ? -2.427 10.380 0.408 1.00 46.50 286 LEU A O 1
ATOM 2394 N N . GLY A 1 287 ? -1.786 12.275 -0.590 1.00 60.53 287 GLY A N 1
ATOM 2395 C CA . GLY A 1 287 ? -2.913 12.314 -1.516 1.00 60.53 287 GLY A CA 1
ATOM 2396 C C . GLY A 1 287 ? -3.022 11.042 -2.357 1.00 60.53 287 GLY A C 1
ATOM 2397 O O . GLY A 1 287 ? -2.115 10.722 -3.121 1.00 60.53 287 GLY A O 1
ATOM 2398 N N . ASP A 1 288 ? -4.180 10.385 -2.282 1.00 77.75 288 ASP A N 1
ATOM 2399 C CA . ASP A 1 288 ? -4.590 9.283 -3.164 1.00 77.75 288 ASP A CA 1
ATOM 2400 C C . ASP A 1 288 ? -4.501 9.657 -4.656 1.00 77.75 288 ASP A C 1
ATOM 2402 O O . ASP A 1 288 ? -4.439 8.793 -5.525 1.00 77.75 288 ASP A O 1
ATOM 2406 N N . ILE A 1 289 ? -4.455 10.956 -4.968 1.00 90.62 289 ILE A N 1
ATOM 2407 C CA . ILE A 1 289 ? -4.309 11.495 -6.317 1.00 90.62 289 ILE A CA 1
ATOM 2408 C C . ILE A 1 289 ? -2.871 11.936 -6.562 1.00 90.62 289 ILE A C 1
ATOM 2410 O O . ILE A 1 289 ? -2.391 12.897 -5.956 1.00 90.62 289 ILE A O 1
ATOM 2414 N N . ARG A 1 290 ? -2.215 11.293 -7.531 1.00 91.81 290 ARG A N 1
ATOM 2415 C CA . ARG A 1 290 ? -0.815 11.555 -7.881 1.00 91.81 290 ARG A CA 1
ATOM 2416 C C . ARG A 1 290 ? -0.588 11.700 -9.377 1.00 91.81 290 ARG A C 1
ATOM 2418 O O . ARG A 1 290 ? -1.343 11.174 -10.190 1.00 91.81 290 ARG A O 1
ATOM 2425 N N . ILE A 1 291 ? 0.493 12.378 -9.745 1.00 93.00 291 ILE A N 1
ATOM 2426 C CA . ILE A 1 291 ? 1.021 12.340 -11.108 1.00 93.00 291 ILE A CA 1
ATOM 2427 C C . ILE A 1 291 ? 1.743 10.999 -11.283 1.00 93.00 291 ILE A C 1
ATOM 2429 O O . ILE A 1 291 ? 2.725 10.728 -10.597 1.00 93.00 291 ILE A O 1
ATOM 2433 N N . LYS A 1 292 ? 1.220 10.149 -12.168 1.00 91.94 292 LYS A N 1
ATOM 2434 C CA . LYS A 1 292 ? 1.763 8.813 -12.446 1.00 91.94 292 LYS A CA 1
ATOM 2435 C C . LYS A 1 292 ? 2.942 8.871 -13.404 1.00 91.94 292 LYS A C 1
ATOM 2437 O O . LYS A 1 292 ? 3.919 8.159 -13.209 1.00 91.94 292 LYS A O 1
ATOM 2442 N N . ASP A 1 293 ? 2.810 9.689 -14.443 1.00 90.44 293 ASP A N 1
ATOM 2443 C CA . ASP A 1 293 ? 3.804 9.817 -15.501 1.00 90.44 293 ASP A CA 1
ATOM 2444 C C . ASP A 1 293 ? 3.665 11.168 -16.209 1.00 90.44 293 ASP A C 1
ATOM 2446 O O . ASP A 1 293 ? 2.567 11.725 -16.309 1.00 90.44 293 ASP A O 1
ATOM 2450 N N . CYS A 1 294 ? 4.772 11.673 -16.739 1.00 88.62 294 CYS A N 1
ATOM 2451 C CA . CYS A 1 294 ? 4.800 12.836 -17.606 1.00 88.62 294 CYS A CA 1
ATOM 2452 C C . CYS A 1 294 ? 5.813 12.634 -18.726 1.00 88.62 294 CYS A C 1
ATOM 2454 O O . CYS A 1 294 ? 6.990 12.391 -18.469 1.00 88.62 294 CYS A O 1
ATOM 2456 N N . ASP A 1 295 ? 5.394 12.897 -19.958 1.00 88.25 295 ASP A N 1
ATOM 2457 C CA . ASP A 1 295 ? 6.276 12.793 -21.114 1.00 88.25 295 ASP A CA 1
ATOM 2458 C C . ASP A 1 295 ? 7.380 13.866 -21.077 1.00 88.25 295 ASP A C 1
ATOM 2460 O O . ASP A 1 295 ? 7.129 15.060 -20.832 1.00 88.25 295 ASP A O 1
ATOM 2464 N N . GLU A 1 296 ? 8.613 13.435 -21.338 1.00 83.31 296 GLU A N 1
ATOM 2465 C CA . GLU A 1 296 ? 9.812 14.280 -21.364 1.00 83.31 296 GLU A CA 1
ATOM 2466 C C . GLU A 1 296 ? 9.804 15.285 -22.524 1.00 83.31 296 GLU A C 1
ATOM 2468 O O . GLU A 1 296 ? 10.311 16.400 -22.395 1.00 83.31 296 GLU A O 1
ATOM 2473 N N . HIS A 1 297 ? 9.146 14.944 -23.633 1.00 87.31 297 HIS A N 1
ATOM 2474 C CA . HIS A 1 297 ? 8.961 15.820 -24.789 1.00 87.31 297 HIS A CA 1
ATOM 2475 C C . HIS A 1 297 ? 7.713 16.710 -24.673 1.00 87.31 297 HIS A C 1
ATOM 2477 O O . HIS A 1 297 ? 7.425 17.505 -25.570 1.00 87.31 297 HIS A O 1
ATOM 2483 N N . GLY A 1 298 ? 6.987 16.634 -23.555 1.00 89.19 298 GLY A N 1
ATOM 2484 C CA . GLY A 1 298 ? 5.807 17.450 -23.296 1.00 89.19 298 GLY A CA 1
ATOM 2485 C C . GLY A 1 298 ? 4.554 17.008 -24.053 1.00 89.19 298 GLY A C 1
ATOM 2486 O O . GLY A 1 298 ? 3.641 17.812 -24.235 1.00 89.19 298 GLY A O 1
ATOM 2487 N N . LYS A 1 299 ? 4.467 15.748 -24.485 1.00 91.62 299 LYS A N 1
ATOM 2488 C CA . LYS A 1 299 ? 3.287 15.222 -25.188 1.00 91.62 299 LYS A CA 1
ATOM 2489 C C . LYS A 1 299 ? 2.082 15.031 -24.268 1.00 91.62 299 LYS A C 1
ATOM 2491 O O . LYS A 1 299 ? 0.953 15.288 -24.687 1.00 91.62 299 LYS A O 1
ATOM 2496 N N . TYR A 1 300 ? 2.290 14.585 -23.028 1.00 91.81 300 TYR A N 1
ATOM 2497 C CA . TYR A 1 300 ? 1.203 14.282 -22.095 1.00 91.81 300 TYR A CA 1
ATOM 2498 C C . TYR A 1 300 ? 1.614 14.371 -20.616 1.00 91.81 300 TYR A C 1
ATOM 2500 O O . TYR A 1 300 ? 2.796 14.332 -20.274 1.00 91.81 300 TYR A O 1
ATOM 2508 N N . VAL A 1 301 ? 0.602 14.438 -19.747 1.00 93.69 301 VAL A N 1
ATOM 2509 C CA . VAL A 1 301 ? 0.685 14.242 -18.289 1.00 93.69 301 VAL A CA 1
ATOM 2510 C C . VAL A 1 301 ? -0.391 13.233 -17.874 1.00 93.69 301 VAL A C 1
ATOM 2512 O O . VAL A 1 301 ? -1.532 13.354 -18.319 1.00 93.69 301 VAL A O 1
ATOM 2515 N N . ILE A 1 302 ? -0.056 12.254 -17.032 1.00 93.88 302 ILE A N 1
ATOM 2516 C CA . ILE A 1 302 ? -0.982 11.236 -16.514 1.00 93.88 302 ILE A CA 1
ATOM 2517 C C . ILE A 1 302 ? -1.159 11.426 -15.011 1.00 93.88 302 ILE A C 1
ATOM 2519 O O . ILE A 1 302 ? -0.194 11.424 -14.247 1.00 93.88 302 ILE A O 1
ATOM 2523 N N . VAL A 1 303 ? -2.413 11.533 -14.583 1.00 94.75 303 VAL A N 1
ATOM 2524 C CA . VAL A 1 303 ? -2.813 11.549 -13.174 1.00 94.75 303 VAL A CA 1
ATOM 2525 C C . VAL A 1 303 ? -3.515 10.235 -12.844 1.00 94.75 303 VAL A C 1
ATOM 2527 O O . VAL A 1 303 ? -4.310 9.730 -13.635 1.00 94.75 303 VAL A O 1
ATOM 2530 N N . GLU A 1 304 ? -3.216 9.672 -11.681 1.00 93.81 304 GLU A N 1
ATOM 2531 C CA . GLU A 1 304 ? -3.773 8.418 -11.176 1.00 93.81 304 GLU A CA 1
ATOM 2532 C C . GLU A 1 304 ? -4.441 8.642 -9.824 1.00 93.81 304 GLU A C 1
ATOM 2534 O O . GLU A 1 304 ? -3.917 9.373 -8.981 1.00 93.81 304 GLU A O 1
ATOM 2539 N N . ASN A 1 305 ? -5.576 7.975 -9.623 1.00 93.00 305 ASN A N 1
ATOM 2540 C CA . ASN A 1 305 ? -6.126 7.736 -8.299 1.00 93.00 305 ASN A CA 1
ATOM 2541 C C . ASN A 1 305 ? -5.575 6.407 -7.769 1.00 93.00 305 ASN A C 1
ATOM 2543 O O . ASN A 1 305 ? -6.069 5.338 -8.114 1.00 93.00 305 ASN A O 1
ATOM 2547 N N . ALA A 1 306 ? -4.519 6.489 -6.966 1.00 88.25 306 ALA A N 1
ATOM 2548 C CA . ALA A 1 306 ? -3.893 5.365 -6.280 1.00 88.25 306 ALA A CA 1
ATOM 2549 C C . ALA A 1 306 ? -4.636 4.955 -4.993 1.00 88.25 306 ALA A C 1
ATOM 2551 O O . ALA A 1 306 ? -4.227 3.993 -4.344 1.00 88.25 306 ALA A O 1
ATOM 2552 N N . GLY A 1 307 ? -5.701 5.673 -4.624 1.00 83.06 307 GLY A N 1
ATOM 2553 C CA . GLY A 1 307 ? -6.541 5.365 -3.473 1.00 83.06 307 GLY A CA 1
ATOM 2554 C C . GLY A 1 307 ? -7.615 4.313 -3.748 1.00 83.06 307 GLY A C 1
ATOM 2555 O O . GLY A 1 307 ? -7.755 3.772 -4.847 1.00 83.06 307 GLY A O 1
ATOM 2556 N N . HIS A 1 308 ? -8.416 4.052 -2.714 1.00 82.06 308 HIS A N 1
ATOM 2557 C CA . HIS A 1 308 ? -9.471 3.030 -2.715 1.00 82.06 308 HIS A CA 1
ATOM 2558 C C . HIS A 1 308 ? -10.895 3.593 -2.852 1.00 82.06 308 HIS A C 1
ATOM 2560 O O . HIS A 1 308 ? -11.862 2.844 -2.729 1.00 82.06 308 HIS A O 1
ATOM 2566 N N . SER A 1 309 ? -11.046 4.898 -3.095 1.00 84.06 309 SER A N 1
ATOM 2567 C CA . SER A 1 309 ? -12.353 5.545 -3.263 1.00 84.06 309 SER A CA 1
ATOM 2568 C C . SER A 1 309 ? -12.360 6.519 -4.438 1.00 84.06 309 SER A C 1
ATOM 2570 O O . SER A 1 309 ? -11.309 6.994 -4.868 1.00 84.06 309 SER A O 1
ATOM 2572 N N . ASP A 1 310 ? -13.544 6.799 -4.974 1.00 88.12 310 ASP A N 1
ATOM 2573 C CA . ASP A 1 310 ? -13.720 7.733 -6.083 1.00 88.12 310 ASP A CA 1
ATOM 2574 C C . ASP A 1 310 ? -13.396 9.166 -5.655 1.00 88.12 310 ASP A C 1
ATOM 2576 O O . ASP A 1 310 ? -13.898 9.656 -4.641 1.00 88.12 310 ASP A O 1
ATOM 2580 N N . HIS A 1 311 ? -12.610 9.875 -6.468 1.00 90.88 311 HIS A N 1
ATOM 2581 C CA . HIS A 1 311 ? -12.165 11.224 -6.137 1.00 90.88 311 HIS A CA 1
ATOM 2582 C C . HIS A 1 311 ? -12.630 12.243 -7.166 1.00 90.88 311 HIS A C 1
ATOM 2584 O O . HIS A 1 311 ? -12.374 12.130 -8.366 1.00 90.88 311 HIS A O 1
ATOM 2590 N N . ARG A 1 312 ? -13.297 13.298 -6.700 1.00 92.75 312 ARG A N 1
ATOM 2591 C CA . ARG A 1 312 ? -13.741 14.384 -7.573 1.00 92.75 312 ARG A CA 1
ATOM 2592 C C . ARG A 1 312 ? -12.575 15.320 -7.878 1.00 92.75 312 ARG A C 1
ATOM 2594 O O . ARG A 1 312 ? -12.117 16.049 -7.005 1.00 92.75 312 ARG A O 1
ATOM 2601 N N . LEU A 1 313 ? -12.151 15.353 -9.138 1.00 93.88 313 LEU A N 1
ATOM 2602 C CA . LEU A 1 313 ? -11.058 16.207 -9.614 1.00 93.88 313 LEU A CA 1
ATOM 2603 C C . LEU A 1 313 ? -11.535 17.524 -10.224 1.00 93.88 313 LEU A C 1
ATOM 2605 O O . LEU A 1 313 ? -10.729 18.293 -10.725 1.00 93.88 313 LEU A O 1
ATOM 2609 N N . SER A 1 314 ? -12.830 17.832 -10.164 1.00 94.00 314 SER A N 1
ATOM 2610 C CA . SER A 1 314 ? -13.358 19.123 -10.623 1.00 94.00 314 SER A CA 1
ATOM 2611 C C . SER A 1 314 ? -12.573 20.302 -10.031 1.00 94.00 314 SER A C 1
ATOM 2613 O O . SER A 1 314 ? -12.544 20.466 -8.814 1.00 94.00 314 SER A O 1
ATOM 2615 N N . GLY A 1 315 ? -11.964 21.132 -10.882 1.00 93.06 315 GLY A N 1
ATOM 2616 C CA . GLY A 1 315 ? -11.190 22.297 -10.440 1.00 93.06 315 GLY A CA 1
ATOM 2617 C C . GLY A 1 315 ? -9.771 21.998 -9.941 1.00 93.06 315 GLY A C 1
ATOM 2618 O O . GLY A 1 315 ? -9.061 22.937 -9.587 1.00 93.06 315 GLY A O 1
ATOM 2619 N N . TYR A 1 316 ? -9.327 20.736 -9.934 1.00 95.88 316 TYR A N 1
ATOM 2620 C CA . TYR A 1 316 ? -7.906 20.421 -9.768 1.00 95.88 316 TYR A CA 1
ATOM 2621 C C . TYR A 1 316 ? -7.123 20.965 -10.959 1.00 95.88 316 TYR A C 1
ATOM 2623 O O . TYR A 1 316 ? -7.632 20.993 -12.083 1.00 95.88 316 TYR A O 1
ATOM 2631 N N . ARG A 1 317 ? -5.875 21.370 -10.723 1.00 96.19 317 ARG A N 1
ATOM 2632 C CA . ARG A 1 317 ? -5.040 22.015 -11.736 1.00 96.19 317 ARG A CA 1
ATOM 2633 C C . ARG A 1 317 ? -3.686 21.336 -11.862 1.00 96.19 317 ARG A C 1
ATOM 2635 O O . ARG A 1 317 ? -2.928 21.280 -10.899 1.00 96.19 317 ARG A O 1
ATOM 2642 N N . ILE A 1 318 ? -3.365 20.886 -13.067 1.00 96.25 318 ILE A N 1
ATOM 2643 C CA . ILE A 1 318 ? -2.008 20.511 -13.464 1.00 96.25 318 ILE A CA 1
ATOM 2644 C C . ILE A 1 318 ? -1.279 21.791 -13.860 1.00 96.25 318 ILE A C 1
ATOM 2646 O O . ILE A 1 318 ? -1.828 22.614 -14.590 1.00 96.25 318 ILE A O 1
ATOM 2650 N N . SER A 1 319 ? -0.048 21.950 -13.397 1.00 94.44 319 SER A N 1
ATOM 2651 C CA . SER A 1 319 ? 0.829 23.062 -13.743 1.00 94.44 319 SER A CA 1
ATOM 2652 C C . SER A 1 319 ? 2.223 22.533 -14.049 1.00 94.44 319 SER A C 1
ATOM 2654 O O . SER A 1 319 ? 2.815 21.802 -13.255 1.00 94.44 319 SER A O 1
ATOM 2656 N N . ARG A 1 320 ? 2.749 22.892 -15.216 1.00 91.62 320 ARG A N 1
ATOM 2657 C CA . ARG A 1 320 ? 4.104 22.566 -15.645 1.00 91.62 320 ARG A CA 1
ATOM 2658 C C . ARG A 1 320 ? 4.848 23.859 -15.915 1.00 91.62 320 ARG A C 1
ATOM 2660 O O . ARG A 1 320 ? 4.423 24.662 -16.745 1.00 91.62 320 ARG A O 1
ATOM 2667 N N . THR A 1 321 ? 5.955 24.063 -15.212 1.00 87.00 321 THR A N 1
ATOM 2668 C CA . THR A 1 321 ? 6.788 25.258 -15.375 1.00 87.00 321 THR A CA 1
ATOM 2669 C C . THR A 1 321 ? 8.044 24.889 -16.143 1.00 87.00 321 THR A C 1
ATOM 2671 O O . THR A 1 321 ? 8.802 24.025 -15.708 1.00 87.00 321 THR A O 1
ATOM 2674 N N . VAL A 1 322 ? 8.264 25.551 -17.277 1.00 84.44 322 VAL A N 1
ATOM 2675 C CA . VAL A 1 322 ? 9.407 25.303 -18.164 1.00 84.44 322 VAL A CA 1
ATOM 2676 C C . VAL A 1 322 ? 10.031 26.641 -18.543 1.00 84.44 322 VAL A C 1
ATOM 2678 O O . VAL A 1 322 ? 9.335 27.503 -19.080 1.00 84.44 322 VAL A O 1
ATOM 2681 N N . ALA A 1 323 ? 11.319 26.835 -18.237 1.00 77.88 323 ALA A N 1
ATOM 2682 C CA . ALA A 1 323 ? 12.055 28.079 -18.496 1.00 77.88 323 ALA A CA 1
ATOM 2683 C C . ALA A 1 323 ? 11.316 29.371 -18.055 1.00 77.88 323 ALA A C 1
ATOM 2685 O O . ALA A 1 323 ? 11.334 30.382 -18.751 1.00 77.88 323 ALA A O 1
ATOM 2686 N N . GLY A 1 324 ? 10.628 29.330 -16.906 1.00 76.88 324 GLY A N 1
ATOM 2687 C CA . GLY A 1 324 ? 9.876 30.466 -16.350 1.00 76.88 324 GLY A CA 1
ATOM 2688 C C . GLY A 1 324 ? 8.449 30.645 -16.886 1.00 76.88 324 GLY A C 1
ATOM 2689 O O . GLY A 1 324 ? 7.704 31.449 -16.333 1.00 76.88 324 GLY A O 1
ATOM 2690 N N . ASN A 1 325 ? 8.034 29.870 -17.893 1.00 83.38 325 ASN A N 1
ATOM 2691 C CA . ASN A 1 325 ? 6.672 29.894 -18.426 1.00 83.38 325 ASN A CA 1
ATOM 2692 C C . ASN A 1 325 ? 5.830 28.761 -17.827 1.00 83.38 325 ASN A C 1
ATOM 2694 O O . ASN A 1 325 ? 6.203 27.587 -17.905 1.00 83.38 325 ASN A O 1
ATOM 2698 N N . GLU A 1 326 ? 4.684 29.110 -17.241 1.00 89.44 326 GLU A N 1
ATOM 2699 C CA . GLU A 1 326 ? 3.714 28.152 -16.706 1.00 89.44 326 GLU A CA 1
ATOM 2700 C C . GLU A 1 326 ? 2.704 27.743 -17.783 1.00 89.44 326 GLU A C 1
ATOM 2702 O O . GLU A 1 326 ? 2.050 28.582 -18.402 1.00 89.44 326 GLU A O 1
ATOM 2707 N N . ARG A 1 327 ? 2.533 26.435 -17.960 1.00 92.69 327 ARG A N 1
ATOM 2708 C CA . ARG A 1 327 ? 1.425 25.840 -18.708 1.00 92.69 327 ARG A CA 1
ATOM 2709 C C . ARG A 1 327 ? 0.530 25.112 -17.729 1.00 92.69 327 ARG A C 1
ATOM 2711 O O . ARG A 1 327 ? 1.023 24.326 -16.923 1.00 92.69 327 ARG A O 1
ATOM 2718 N N . SER A 1 328 ? -0.770 25.374 -17.781 1.00 94.50 328 SER A N 1
ATOM 2719 C CA . SER A 1 328 ? -1.709 24.786 -16.831 1.00 94.50 328 SER A CA 1
ATOM 2720 C C . SER A 1 328 ? -2.977 24.263 -17.490 1.00 94.50 328 SER A C 1
ATOM 2722 O O . SER A 1 328 ? -3.450 24.800 -18.490 1.00 94.50 328 SER A O 1
ATOM 2724 N N . PHE A 1 329 ? -3.521 23.201 -16.902 1.00 96.94 329 PHE A N 1
ATOM 2725 C CA . PHE A 1 329 ? -4.799 22.603 -17.267 1.00 96.94 329 PHE A CA 1
ATOM 2726 C C . PHE A 1 329 ? -5.628 22.410 -16.006 1.00 96.94 329 PHE A C 1
ATOM 2728 O O . PHE A 1 329 ? -5.131 21.862 -15.022 1.00 96.94 329 PHE A O 1
ATOM 2735 N N . THR A 1 330 ? -6.893 22.812 -16.055 1.00 97.25 330 THR A N 1
ATOM 2736 C CA . THR A 1 330 ? -7.841 22.611 -14.961 1.00 97.25 330 THR A CA 1
ATOM 2737 C C . THR A 1 330 ? -8.866 21.569 -15.375 1.00 97.25 330 THR A C 1
ATOM 2739 O O . THR A 1 330 ? -9.497 21.698 -16.423 1.00 97.25 330 THR A O 1
ATOM 2742 N N . PHE A 1 331 ? -9.051 20.548 -14.546 1.00 97.19 331 PHE A N 1
ATOM 2743 C CA . PHE A 1 331 ? -10.022 19.492 -14.804 1.00 97.19 331 PHE A CA 1
ATOM 2744 C C . PHE A 1 331 ? -11.457 20.042 -14.826 1.00 97.19 331 PHE A C 1
ATOM 2746 O O . PHE A 1 331 ? -11.817 20.868 -13.973 1.00 97.19 331 PHE A O 1
ATOM 2753 N N . PRO A 1 332 ? -12.296 19.573 -15.768 1.00 96.31 332 PRO A N 1
ATOM 2754 C CA . PRO A 1 332 ? -13.629 20.117 -15.971 1.00 96.31 332 PRO A CA 1
ATOM 2755 C C . PRO A 1 332 ? -14.558 19.848 -14.785 1.00 96.31 332 PRO A C 1
ATOM 2757 O O . PRO A 1 332 ? -14.344 18.960 -13.952 1.00 96.31 332 PRO A O 1
ATOM 2760 N N . ALA A 1 333 ? -15.628 20.638 -14.718 1.00 93.12 333 ALA A N 1
ATOM 2761 C CA . ALA A 1 333 ? -16.656 20.472 -13.705 1.00 93.12 333 ALA A CA 1
ATOM 2762 C C . ALA A 1 333 ? -17.242 19.052 -13.740 1.00 93.12 333 ALA A C 1
ATOM 2764 O O . ALA A 1 333 ? -17.440 18.470 -14.801 1.00 93.12 333 ALA A O 1
ATOM 2765 N N . LEU A 1 334 ? -17.535 18.521 -12.553 1.00 91.19 334 LEU A N 1
ATOM 2766 C CA . LEU A 1 334 ? -18.109 17.191 -12.314 1.00 91.19 334 LEU A CA 1
ATOM 2767 C C . LEU A 1 334 ? -17.208 16.003 -12.679 1.00 91.19 334 LEU A C 1
ATOM 2769 O O . LEU A 1 334 ? -17.638 14.869 -12.507 1.00 91.19 334 LEU A O 1
ATOM 2773 N N . PHE A 1 335 ? -15.959 16.222 -13.099 1.00 96.31 335 PHE A N 1
ATOM 2774 C CA . PHE A 1 335 ? -15.042 15.112 -13.338 1.00 96.31 335 PHE A CA 1
ATOM 2775 C C . PHE A 1 335 ? -14.711 14.357 -12.040 1.00 96.31 335 PHE A C 1
ATOM 2777 O O . PHE A 1 335 ? -14.306 14.969 -11.043 1.00 96.31 335 PHE A O 1
ATOM 2784 N N . VAL A 1 336 ? -14.885 13.035 -12.076 1.00 94.00 336 VAL A N 1
ATOM 2785 C CA . VAL A 1 336 ? -14.593 12.086 -10.996 1.00 94.00 336 VAL A CA 1
ATOM 2786 C C . VAL A 1 336 ? -13.662 11.012 -11.546 1.00 94.00 336 VAL A C 1
ATOM 2788 O O . VAL A 1 336 ? -13.930 10.443 -12.602 1.00 94.00 336 VAL A O 1
ATOM 2791 N N . LEU A 1 337 ? -12.572 10.753 -10.829 1.00 94.38 337 LEU A N 1
ATOM 2792 C CA . LEU A 1 337 ? -11.611 9.704 -11.133 1.00 94.38 337 LEU A CA 1
ATOM 2793 C C . LEU A 1 337 ? -11.802 8.567 -10.129 1.00 94.38 337 LEU A C 1
ATOM 2795 O O . LEU A 1 337 ? -11.551 8.747 -8.936 1.00 94.38 337 LEU A O 1
ATOM 2799 N N . GLY A 1 338 ? -12.279 7.418 -10.604 1.00 91.56 338 GLY A N 1
ATOM 2800 C CA . GLY A 1 338 ? -12.545 6.266 -9.747 1.00 91.56 338 GLY A CA 1
ATOM 2801 C C . GLY A 1 338 ? -11.275 5.657 -9.152 1.00 91.56 338 GLY A C 1
ATOM 2802 O O . GLY A 1 338 ? -10.171 5.929 -9.631 1.00 91.56 338 GLY A O 1
ATOM 2803 N N . ALA A 1 339 ? -11.424 4.830 -8.120 1.00 90.12 339 ALA A N 1
ATOM 2804 C CA . ALA A 1 339 ? -10.299 4.117 -7.507 1.00 90.12 339 ALA A CA 1
ATOM 2805 C C . ALA A 1 339 ? -9.507 3.301 -8.551 1.00 90.12 339 ALA A C 1
ATOM 2807 O O . ALA A 1 339 ? -10.091 2.579 -9.362 1.00 90.12 339 ALA A O 1
ATOM 2808 N N . GLY A 1 340 ? -8.178 3.437 -8.565 1.00 88.94 340 GLY A N 1
ATOM 2809 C CA . GLY A 1 340 ? -7.286 2.778 -9.529 1.00 88.94 340 GLY A CA 1
ATOM 2810 C C . GLY A 1 340 ? -7.338 3.330 -10.961 1.00 88.94 340 GLY A C 1
ATOM 2811 O O . GLY A 1 340 ? -6.619 2.837 -11.833 1.00 88.94 340 GLY A O 1
ATOM 2812 N N . GLN A 1 341 ? -8.171 4.338 -11.242 1.00 94.38 341 GLN A N 1
ATOM 2813 C CA . GLN A 1 341 ? -8.297 4.900 -12.583 1.00 94.38 341 GLN A CA 1
ATOM 2814 C C . GLN A 1 341 ? -7.212 5.935 -12.887 1.00 94.38 341 GLN A C 1
ATOM 2816 O O . GLN A 1 341 ? -6.653 6.598 -12.012 1.00 94.38 341 GLN A O 1
ATOM 2821 N N . THR A 1 342 ? -6.969 6.120 -14.182 1.00 94.38 342 THR A N 1
ATOM 2822 C CA . THR A 1 342 ? -5.995 7.067 -14.726 1.00 94.38 342 THR A CA 1
ATOM 2823 C C . THR A 1 342 ? -6.654 8.028 -15.703 1.00 94.38 342 THR A C 1
ATOM 2825 O O . THR A 1 342 ? -7.520 7.646 -16.495 1.00 94.38 342 THR A O 1
ATOM 2828 N N . VAL A 1 343 ? -6.216 9.281 -15.677 1.00 95.06 343 VAL A N 1
ATOM 2829 C CA . VAL A 1 343 ? -6.589 10.300 -16.654 1.00 95.06 343 VAL A CA 1
ATOM 2830 C C . VAL A 1 343 ? -5.343 10.856 -17.322 1.00 95.06 343 VAL A C 1
ATOM 2832 O O . VAL A 1 343 ? -4.409 11.292 -16.651 1.00 95.06 343 VAL A O 1
ATOM 2835 N N . GLN A 1 344 ? -5.334 10.850 -18.651 1.00 95.00 344 GLN A N 1
ATOM 2836 C CA . GLN A 1 344 ? -4.261 11.428 -19.447 1.00 95.00 344 GLN A CA 1
ATOM 2837 C C . GLN A 1 344 ? -4.687 12.782 -20.013 1.00 95.00 344 GLN A C 1
ATOM 2839 O O . GLN A 1 344 ? -5.754 12.906 -20.613 1.00 95.00 344 GLN A O 1
ATOM 2844 N N . VAL A 1 345 ? -3.827 13.789 -19.876 1.00 95.19 345 VAL A N 1
ATOM 2845 C CA . VAL A 1 345 ? -4.002 15.109 -20.485 1.00 95.19 345 VAL A CA 1
ATOM 2846 C C . VAL A 1 345 ? -2.914 15.329 -21.532 1.00 95.19 345 VAL A C 1
ATOM 2848 O O . VAL A 1 345 ? -1.752 15.575 -21.198 1.00 95.19 345 VAL A O 1
ATOM 2851 N N . SER A 1 346 ? -3.279 15.230 -22.808 1.00 94.56 346 SER A N 1
ATOM 2852 C CA . SER A 1 346 ? -2.347 15.388 -23.935 1.00 94.56 346 SER A CA 1
ATOM 2853 C C . SER A 1 346 ? -2.292 16.830 -24.422 1.00 94.56 346 SER A C 1
ATOM 2855 O O . SER A 1 346 ? -3.314 17.509 -24.448 1.00 94.56 346 SER A O 1
ATOM 2857 N N . ALA A 1 347 ? -1.119 17.299 -24.839 1.00 93.62 347 ALA A N 1
ATOM 2858 C CA . ALA A 1 347 ? -1.005 18.587 -25.513 1.00 93.62 347 ALA A CA 1
ATOM 2859 C C . ALA A 1 347 ? -1.666 18.550 -26.901 1.00 93.62 347 ALA A C 1
ATOM 2861 O O . ALA A 1 347 ? -1.793 17.492 -27.525 1.00 93.62 347 ALA A O 1
ATOM 2862 N N . ARG A 1 348 ? -2.095 19.713 -27.394 1.00 92.50 348 ARG A N 1
ATOM 2863 C CA . ARG A 1 348 ? -2.826 19.827 -28.658 1.00 92.50 348 ARG A CA 1
ATOM 2864 C C . ARG A 1 348 ? -2.037 19.235 -29.830 1.00 92.50 348 ARG A C 1
ATOM 2866 O O . ARG A 1 348 ? -0.898 19.616 -30.078 1.00 92.50 348 ARG A O 1
ATOM 2873 N N . GLY A 1 349 ? -2.677 18.348 -30.590 1.00 85.50 349 GLY A N 1
ATOM 2874 C CA . GLY A 1 349 ? -2.060 17.649 -31.725 1.00 85.50 349 GLY A CA 1
ATOM 2875 C C . GLY A 1 349 ? -1.421 16.308 -31.360 1.00 85.50 349 GLY A C 1
ATOM 2876 O O . GLY A 1 349 ? -1.105 15.533 -32.259 1.00 85.50 349 GLY A O 1
ATOM 2877 N N . TYR A 1 350 ? -1.312 15.995 -30.067 1.00 86.31 350 TYR A N 1
ATOM 2878 C CA . TYR A 1 350 ? -0.973 14.662 -29.591 1.00 86.31 350 TYR A CA 1
ATOM 2879 C C . TYR A 1 350 ? -2.237 13.924 -29.164 1.00 86.31 350 TYR A C 1
ATOM 2881 O O . TYR A 1 350 ? -3.085 14.448 -28.442 1.00 86.31 350 TYR A O 1
ATOM 2889 N N . SER A 1 351 ? -2.349 12.679 -29.610 1.00 75.19 351 SER A N 1
ATOM 2890 C CA . SER A 1 351 ? -3.374 11.747 -29.158 1.00 75.19 351 SER A CA 1
ATOM 2891 C C . SER A 1 351 ? -2.679 10.526 -28.559 1.00 75.19 351 SER A C 1
ATOM 2893 O O . SER A 1 351 ? -1.565 10.204 -28.980 1.00 75.19 351 SER A O 1
ATOM 2895 N N . PRO A 1 352 ? -3.276 9.861 -27.564 1.00 74.25 352 PRO A N 1
ATOM 2896 C CA . PRO A 1 352 ? -2.697 8.655 -26.993 1.00 74.25 352 PRO A CA 1
ATOM 2897 C C . PRO A 1 352 ? -2.524 7.564 -28.062 1.00 74.25 352 PRO A C 1
ATOM 2899 O O . PRO A 1 352 ? -3.469 7.227 -28.771 1.00 74.25 352 PRO A O 1
ATOM 2902 N N . GLU A 1 353 ? -1.329 6.978 -28.162 1.00 66.81 353 GLU A N 1
ATOM 2903 C CA . GLU A 1 353 ? -1.051 5.892 -29.119 1.00 66.81 353 GLU A CA 1
ATOM 2904 C C . GLU A 1 353 ? -1.621 4.529 -28.654 1.00 66.81 353 GLU A C 1
ATOM 2906 O O . GLU A 1 353 ? -1.785 3.614 -29.460 1.00 66.81 353 GLU A O 1
ATOM 2911 N N . LYS A 1 354 ? -1.969 4.391 -27.361 1.00 63.28 354 LYS A N 1
ATOM 2912 C CA . LYS A 1 354 ? -2.532 3.183 -26.721 1.00 63.28 354 LYS A CA 1
ATOM 2913 C C . LYS A 1 354 ? -3.696 3.524 -25.782 1.00 63.28 354 LYS A C 1
ATOM 2915 O O . LYS A 1 354 ? -3.732 4.613 -25.220 1.00 63.28 354 LYS A O 1
ATOM 2920 N N . ARG A 1 355 ? -4.614 2.572 -25.555 1.00 61.31 355 ARG A N 1
ATOM 2921 C CA . ARG A 1 355 ? -5.773 2.687 -24.635 1.00 61.31 355 ARG A CA 1
ATOM 2922 C C . ARG A 1 355 ? -5.444 2.351 -23.163 1.00 61.31 355 ARG A C 1
ATOM 2924 O O . ARG A 1 355 ? -6.268 1.747 -22.488 1.00 61.31 355 ARG A O 1
ATOM 2931 N N . ASP A 1 356 ? -4.275 2.731 -22.651 1.00 66.94 356 ASP A N 1
ATOM 2932 C CA . ASP A 1 356 ? -3.872 2.424 -21.258 1.00 66.94 356 ASP A CA 1
ATOM 2933 C C . ASP A 1 356 ? -4.337 3.485 -20.230 1.00 66.94 356 ASP A C 1
ATOM 2935 O O . ASP A 1 356 ? -3.821 3.582 -19.115 1.00 66.94 356 ASP A O 1
ATOM 2939 N N . TYR A 1 357 ? -5.337 4.293 -20.588 1.00 78.19 357 TYR A N 1
ATOM 2940 C CA . TYR A 1 357 ? -5.948 5.306 -19.728 1.00 78.19 357 TYR A CA 1
ATOM 2941 C C . TYR A 1 357 ? -7.460 5.096 -19.632 1.00 78.19 357 TYR A C 1
ATOM 2943 O O . TYR A 1 357 ? -8.095 4.607 -20.566 1.00 78.19 357 TYR A O 1
ATOM 2951 N N . HIS A 1 358 ? -8.051 5.504 -18.510 1.00 91.88 358 HIS A N 1
ATOM 2952 C CA . HIS A 1 358 ? -9.502 5.425 -18.315 1.00 91.88 358 HIS A CA 1
ATOM 2953 C C . HIS A 1 358 ? -10.208 6.671 -18.857 1.00 91.88 358 HIS A C 1
ATOM 2955 O O . HIS A 1 358 ? -11.293 6.577 -19.424 1.00 91.88 358 HIS A O 1
ATOM 2961 N N . HIS A 1 359 ? -9.564 7.833 -18.720 1.00 93.69 359 HIS A N 1
ATOM 2962 C CA . HIS A 1 359 ? -10.095 9.127 -19.151 1.00 93.69 359 HIS A CA 1
ATOM 2963 C C . HIS A 1 359 ? -9.047 9.914 -19.937 1.00 93.69 359 HIS A C 1
ATOM 2965 O O . HIS A 1 359 ? -7.850 9.805 -19.667 1.00 93.69 359 HIS A O 1
ATOM 2971 N N . HIS A 1 360 ? -9.483 10.732 -20.893 1.00 93.81 360 HIS A N 1
ATOM 2972 C CA . HIS A 1 360 ? -8.588 11.563 -21.699 1.00 93.81 360 HIS A CA 1
ATOM 2973 C C . HIS A 1 360 ? -9.127 12.973 -21.875 1.00 93.81 360 HIS A C 1
ATOM 2975 O O . HIS A 1 360 ? -10.312 13.172 -22.138 1.00 93.81 360 HIS A O 1
ATOM 2981 N N . PHE A 1 361 ? -8.222 13.938 -21.749 1.00 95.31 361 PHE A N 1
ATOM 2982 C CA . PHE A 1 361 ? -8.458 15.340 -22.053 1.00 95.31 361 PHE A CA 1
ATOM 2983 C C . PHE A 1 361 ? -7.337 15.896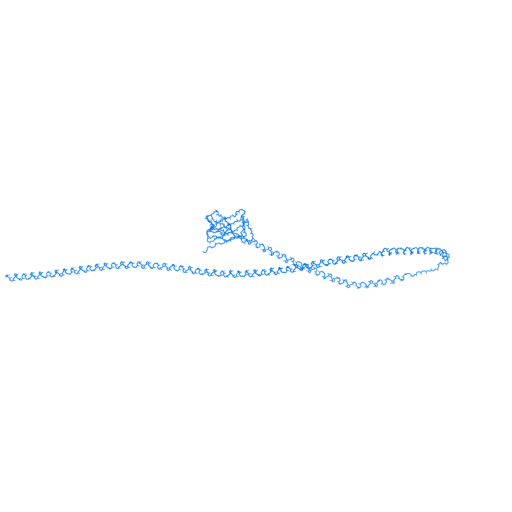 -22.928 1.00 95.31 361 PHE A C 1
ATOM 2985 O O . PHE A 1 361 ? -6.220 15.373 -22.968 1.00 95.31 361 PHE A O 1
ATOM 2992 N N . VAL A 1 362 ? -7.640 17.000 -23.604 1.00 94.00 362 VAL A N 1
ATOM 2993 C CA . VAL A 1 362 ? -6.669 17.753 -24.395 1.00 94.00 362 VAL A CA 1
ATOM 2994 C C . VAL A 1 362 ? -6.406 19.091 -23.712 1.00 94.00 362 VAL A C 1
ATOM 2996 O O . VAL A 1 362 ? -7.326 19.813 -23.334 1.00 94.00 362 VAL A O 1
ATOM 2999 N N . TYR A 1 363 ? -5.129 19.404 -23.529 1.00 94.06 363 TYR A N 1
ATOM 3000 C CA . TYR A 1 363 ? -4.654 20.725 -23.162 1.00 94.06 363 TYR A CA 1
ATOM 3001 C C . TYR A 1 363 ? -4.532 21.575 -24.432 1.00 94.06 363 TYR A C 1
ATOM 3003 O O . TYR A 1 363 ? -3.618 21.389 -25.234 1.00 94.06 363 TYR A O 1
ATOM 3011 N N . ASP A 1 364 ? -5.457 22.521 -24.601 1.00 89.12 364 ASP A N 1
ATOM 3012 C CA . ASP A 1 364 ? -5.554 23.359 -25.805 1.00 89.12 364 ASP A CA 1
ATOM 3013 C C . ASP A 1 364 ? -4.716 24.647 -25.757 1.00 89.12 364 ASP A C 1
ATOM 3015 O O . ASP A 1 364 ? -4.682 25.402 -26.734 1.00 89.12 364 ASP A O 1
ATOM 3019 N N . GLY A 1 365 ? -4.036 24.911 -24.636 1.00 87.00 365 GLY A N 1
ATOM 3020 C CA . GLY A 1 365 ? -3.267 26.142 -24.438 1.00 87.00 365 GLY A CA 1
ATOM 3021 C C . GLY A 1 365 ? -1.986 26.224 -25.272 1.00 87.00 365 GLY A C 1
ATOM 3022 O O . GLY A 1 365 ? -1.534 27.326 -25.570 1.00 87.00 365 GLY A O 1
ATOM 3023 N N . ASP A 1 366 ? -1.417 25.086 -25.678 1.00 89.06 366 ASP A N 1
ATOM 3024 C CA . ASP A 1 366 ? -0.204 25.006 -26.498 1.00 89.06 366 ASP A CA 1
ATOM 3025 C C . ASP A 1 366 ? -0.131 23.631 -27.200 1.00 89.06 366 ASP A C 1
ATOM 3027 O O . ASP A 1 366 ? -0.867 22.701 -26.865 1.00 89.06 366 ASP A O 1
ATOM 3031 N N . ILE A 1 367 ? 0.765 23.483 -28.178 1.00 90.56 367 ILE A N 1
ATOM 3032 C CA . ILE A 1 367 ? 1.056 22.202 -28.845 1.00 90.56 367 ILE A CA 1
ATOM 3033 C C . ILE A 1 367 ? 1.979 21.296 -28.017 1.00 90.56 367 ILE A C 1
ATOM 3035 O O . ILE A 1 367 ? 2.255 20.174 -28.418 1.00 90.56 367 ILE A O 1
ATOM 3039 N N . THR A 1 368 ? 2.482 21.764 -26.874 1.00 91.25 368 THR A N 1
ATOM 3040 C CA . THR A 1 368 ? 3.344 21.000 -25.962 1.00 91.25 368 THR A CA 1
ATOM 3041 C C . THR A 1 368 ? 3.126 21.447 -24.519 1.00 91.25 368 THR A C 1
ATOM 3043 O O . THR A 1 368 ? 2.864 22.615 -24.248 1.00 91.25 368 THR A O 1
ATOM 3046 N N . TRP A 1 369 ? 3.298 20.532 -23.569 1.00 91.25 369 TRP A N 1
ATOM 3047 C CA . TRP A 1 369 ? 3.421 20.835 -22.142 1.00 91.25 369 TRP A CA 1
ATOM 3048 C C . TRP A 1 369 ? 4.751 21.518 -21.773 1.00 91.25 369 TRP A C 1
ATOM 3050 O O . TRP A 1 369 ? 4.952 21.907 -20.621 1.00 91.25 369 TRP A O 1
ATOM 3060 N N . GLY A 1 370 ? 5.632 21.719 -22.753 1.00 87.31 370 GLY A N 1
ATOM 3061 C CA . GLY A 1 370 ? 6.956 22.300 -22.604 1.00 87.31 370 GLY A CA 1
ATOM 3062 C C . GLY A 1 370 ? 8.028 21.226 -22.440 1.00 87.31 370 GLY A C 1
ATOM 3063 O O . GLY A 1 370 ? 7.798 20.185 -21.823 1.00 87.31 370 GLY A O 1
ATOM 3064 N N . THR A 1 371 ? 9.197 21.508 -23.006 1.00 83.62 371 THR A N 1
ATOM 3065 C CA . THR A 1 371 ? 10.346 20.601 -23.082 1.00 83.62 371 THR A CA 1
ATOM 3066 C C . THR A 1 371 ? 11.578 21.342 -22.578 1.00 83.62 371 THR A C 1
ATOM 3068 O O . THR A 1 371 ? 11.881 22.425 -23.075 1.00 83.62 371 THR A O 1
ATOM 3071 N N . ASP A 1 372 ? 12.273 20.780 -21.594 1.00 80.81 372 ASP A N 1
ATOM 3072 C CA . ASP A 1 372 ? 13.535 21.299 -21.053 1.00 80.81 372 ASP A CA 1
ATOM 3073 C C . ASP A 1 372 ? 14.287 20.155 -20.354 1.00 80.81 372 ASP A C 1
ATOM 3075 O O . ASP A 1 372 ? 13.740 19.068 -20.174 1.00 80.81 372 ASP A O 1
ATOM 3079 N N . ARG A 1 373 ? 15.545 20.377 -19.963 1.00 75.56 373 ARG A N 1
ATOM 3080 C CA . ARG A 1 373 ? 16.376 19.373 -19.279 1.00 75.56 373 ARG A CA 1
ATOM 3081 C C . ARG A 1 373 ? 15.834 18.998 -17.900 1.00 75.56 373 ARG A C 1
ATOM 3083 O O . ARG A 1 373 ? 15.979 17.850 -17.492 1.00 75.56 373 ARG A O 1
ATOM 3090 N N . ASN A 1 374 ? 15.218 19.957 -17.208 1.00 77.62 374 ASN A N 1
ATOM 3091 C CA . ASN A 1 374 ? 14.579 19.763 -15.910 1.00 77.62 374 ASN A CA 1
ATOM 3092 C C . ASN A 1 374 ? 13.152 20.293 -15.970 1.00 77.62 374 ASN A C 1
ATOM 3094 O O . ASN A 1 374 ? 12.938 21.504 -16.045 1.00 77.62 374 ASN A O 1
ATOM 3098 N N . VAL A 1 375 ? 12.177 19.391 -15.902 1.00 82.69 375 VAL A N 1
ATOM 3099 C CA . VAL A 1 375 ? 10.765 19.766 -15.930 1.00 82.69 375 VAL A CA 1
ATOM 3100 C C . VAL A 1 375 ? 10.090 19.307 -14.651 1.00 82.69 375 VAL A C 1
ATOM 3102 O O . VAL A 1 375 ? 10.052 18.115 -14.355 1.00 82.69 375 VAL A O 1
ATOM 3105 N N . VAL A 1 376 ? 9.512 20.256 -13.913 1.00 88.00 376 VAL A N 1
ATOM 3106 C CA . VAL A 1 376 ? 8.702 19.963 -12.726 1.00 88.00 376 VAL A CA 1
ATOM 3107 C C . VAL A 1 376 ? 7.234 20.152 -13.072 1.00 88.00 376 VAL A C 1
ATOM 3109 O O . VAL A 1 376 ? 6.805 21.235 -13.480 1.00 88.00 376 VAL A O 1
ATOM 3112 N N . THR A 1 377 ? 6.466 19.083 -12.900 1.00 92.88 377 THR A N 1
ATOM 3113 C CA . THR A 1 377 ? 5.009 19.090 -13.056 1.00 92.88 377 THR A CA 1
ATOM 3114 C C . THR A 1 377 ? 4.387 18.986 -11.679 1.00 92.88 377 THR A C 1
ATOM 3116 O O . THR A 1 377 ? 4.816 18.161 -10.882 1.00 92.88 377 THR A O 1
ATOM 3119 N N . ARG A 1 378 ? 3.397 19.820 -11.384 1.00 94.38 378 ARG A N 1
ATOM 3120 C CA . ARG A 1 378 ? 2.708 19.878 -10.094 1.00 94.38 378 ARG A CA 1
ATOM 3121 C C . ARG A 1 378 ? 1.213 19.730 -10.297 1.00 94.38 378 ARG A C 1
ATOM 3123 O O . ARG A 1 378 ? 0.660 20.224 -11.279 1.00 94.38 378 ARG A O 1
ATOM 3130 N N . LEU A 1 379 ? 0.566 19.075 -9.348 1.00 94.81 379 LEU A N 1
ATOM 3131 C CA . LEU A 1 379 ? -0.875 18.930 -9.265 1.00 94.81 379 LEU A CA 1
ATOM 3132 C C . LEU A 1 379 ? -1.365 19.675 -8.029 1.00 94.81 379 LEU A C 1
ATOM 3134 O O . LEU A 1 379 ? -0.893 19.433 -6.920 1.00 94.81 379 LEU A O 1
ATOM 3138 N N . PHE A 1 380 ? -2.332 20.561 -8.227 1.00 94.25 380 PHE A N 1
ATOM 3139 C CA . PHE A 1 380 ? -2.942 21.365 -7.178 1.00 94.25 380 PHE A CA 1
ATOM 3140 C C . PHE A 1 380 ? -4.407 20.983 -6.995 1.00 94.25 380 PHE A C 1
ATOM 3142 O O . PHE A 1 380 ? -5.123 20.767 -7.978 1.00 94.25 380 PHE A O 1
ATOM 3149 N N . ASN A 1 381 ? -4.861 20.936 -5.744 1.00 90.62 381 ASN A N 1
ATOM 3150 C CA . ASN A 1 381 ? -6.282 20.812 -5.432 1.00 90.62 381 ASN A CA 1
ATOM 3151 C C . ASN A 1 381 ? -7.017 22.157 -5.614 1.00 90.62 381 ASN A C 1
ATOM 3153 O O . ASN A 1 381 ? -6.419 23.186 -5.935 1.00 90.62 381 ASN A O 1
ATOM 3157 N N . THR A 1 382 ? -8.326 22.168 -5.362 1.00 89.31 382 THR A N 1
ATOM 3158 C CA . THR A 1 382 ? -9.179 23.366 -5.478 1.00 89.31 382 THR A CA 1
ATOM 3159 C C . THR A 1 382 ? -8.832 24.488 -4.495 1.00 89.31 382 THR A C 1
ATOM 3161 O O . THR A 1 382 ? -9.243 25.626 -4.705 1.00 89.31 382 THR A O 1
ATOM 3164 N N . GLN A 1 383 ? -8.071 24.193 -3.436 1.00 86.38 383 GLN A N 1
ATOM 3165 C CA . GLN A 1 383 ? -7.582 25.169 -2.457 1.00 86.38 383 GLN A CA 1
ATOM 3166 C C . GLN A 1 383 ? -6.207 25.747 -2.838 1.00 86.38 383 GLN A C 1
ATOM 3168 O O . GLN A 1 383 ? -5.669 26.571 -2.104 1.00 86.38 383 GLN A O 1
ATOM 3173 N N . GLY A 1 384 ? -5.622 25.319 -3.965 1.00 86.12 384 GLY A N 1
ATOM 3174 C CA . GLY A 1 384 ? -4.285 25.734 -4.393 1.00 86.12 384 GLY A CA 1
ATOM 3175 C C . GLY A 1 384 ? -3.144 25.035 -3.649 1.00 86.12 384 GLY A C 1
ATOM 3176 O O . GLY A 1 384 ? -1.996 25.454 -3.777 1.00 86.12 384 GLY A O 1
ATOM 3177 N N . VAL A 1 385 ? -3.432 23.971 -2.892 1.00 87.38 385 VAL A N 1
ATOM 3178 C CA . VAL A 1 385 ? -2.417 23.158 -2.208 1.00 87.38 385 VAL A CA 1
ATOM 3179 C C . VAL A 1 385 ? -1.849 22.135 -3.188 1.00 87.38 385 VAL A C 1
ATOM 3181 O O . VAL A 1 385 ? -2.609 21.444 -3.871 1.00 87.38 385 VAL A O 1
ATOM 3184 N N . GLU A 1 386 ? -0.519 22.045 -3.265 1.00 90.94 386 GLU A N 1
ATOM 3185 C CA . GLU A 1 386 ? 0.173 21.009 -4.036 1.00 90.94 386 GLU A CA 1
ATOM 3186 C C . GLU A 1 386 ? -0.105 19.640 -3.403 1.00 90.94 386 GLU A C 1
ATOM 3188 O O . GLU A 1 386 ? 0.187 19.424 -2.229 1.00 90.94 386 GLU A O 1
ATOM 3193 N N . VAL A 1 387 ? -0.688 18.725 -4.178 1.00 89.75 387 VAL A N 1
ATOM 3194 C CA . VAL A 1 387 ? -1.006 17.358 -3.734 1.00 89.75 387 VAL A CA 1
ATOM 3195 C C . VAL A 1 387 ? -0.067 16.312 -4.329 1.00 89.75 387 VAL A C 1
ATOM 3197 O O . VAL A 1 387 ? 0.044 15.215 -3.795 1.00 89.75 387 VAL A O 1
ATOM 3200 N N . SER A 1 388 ? 0.618 16.636 -5.427 1.00 90.12 388 SER A N 1
ATOM 3201 C CA . SER A 1 388 ? 1.608 15.765 -6.058 1.00 90.12 388 SER A CA 1
ATOM 3202 C C . SER A 1 388 ? 2.530 16.579 -6.964 1.00 90.12 388 SER A C 1
ATOM 3204 O O . SER A 1 388 ? 2.096 17.558 -7.576 1.00 90.12 388 SER A O 1
ATOM 3206 N N . ASN A 1 389 ? 3.786 16.158 -7.087 1.00 90.88 389 ASN A N 1
ATOM 3207 C CA . ASN A 1 389 ? 4.713 16.661 -8.091 1.00 90.88 389 ASN A CA 1
ATOM 3208 C C . ASN A 1 389 ? 5.465 15.504 -8.759 1.00 90.88 389 ASN A C 1
ATOM 3210 O O . ASN A 1 389 ? 5.559 14.407 -8.212 1.00 90.88 389 ASN A O 1
ATOM 3214 N N . PHE A 1 390 ? 5.966 15.761 -9.962 1.00 87.75 390 PHE A N 1
ATOM 3215 C CA . PHE A 1 390 ? 6.751 14.819 -10.742 1.00 87.75 390 PHE A CA 1
ATOM 3216 C C . PHE A 1 390 ? 7.859 15.576 -11.473 1.00 87.75 390 PHE A C 1
ATOM 3218 O O . PHE A 1 390 ? 7.585 16.467 -12.290 1.00 87.75 390 PHE A O 1
ATOM 3225 N N . GLU A 1 391 ? 9.107 15.234 -11.157 1.00 84.50 391 GLU A N 1
ATOM 3226 C CA . GLU A 1 391 ? 10.297 15.790 -11.797 1.00 84.50 391 GLU A CA 1
ATOM 3227 C C . GLU A 1 391 ? 10.795 14.847 -12.890 1.00 84.50 391 GLU A C 1
ATOM 3229 O O . GLU A 1 391 ? 11.174 13.710 -12.617 1.00 84.50 391 GLU A O 1
ATOM 3234 N N . VAL A 1 392 ? 10.855 15.342 -14.125 1.00 76.25 392 VAL A N 1
ATOM 3235 C CA . VAL A 1 392 ? 11.555 14.666 -15.218 1.00 76.25 392 VAL A CA 1
ATOM 3236 C C . VAL A 1 392 ? 12.924 15.319 -15.364 1.00 76.25 392 VAL A C 1
ATOM 3238 O O . VAL A 1 392 ? 13.016 16.522 -15.621 1.00 76.25 392 VAL A O 1
ATOM 3241 N N . ARG A 1 393 ? 13.984 14.529 -15.176 1.00 68.44 393 ARG A N 1
ATOM 3242 C CA . ARG A 1 393 ? 15.370 14.930 -15.439 1.00 68.44 393 ARG A CA 1
ATOM 3243 C C . ARG A 1 393 ? 15.843 14.171 -16.667 1.00 68.44 393 ARG A C 1
ATOM 3245 O O . ARG A 1 393 ? 15.927 12.945 -16.619 1.00 68.44 393 ARG A O 1
ATOM 3252 N N . ALA A 1 394 ? 16.122 14.886 -17.752 1.00 57.19 394 ALA A N 1
ATOM 3253 C CA . ALA A 1 394 ? 16.735 14.275 -18.924 1.00 57.19 394 ALA A CA 1
ATOM 3254 C C . ALA A 1 394 ? 18.127 13.743 -18.534 1.00 57.19 394 ALA A C 1
ATOM 3256 O O . ALA A 1 394 ? 18.895 14.462 -17.887 1.00 57.19 394 ALA A O 1
ATOM 3257 N N . LYS A 1 395 ? 18.419 12.482 -18.875 1.00 49.78 395 LYS A N 1
ATOM 3258 C CA . LYS A 1 395 ? 19.759 11.898 -18.714 1.00 49.78 395 LYS A CA 1
ATOM 3259 C C . LYS A 1 395 ? 20.763 12.519 -19.677 1.00 49.78 395 LYS A C 1
ATOM 3261 O O . LYS A 1 395 ? 20.369 12.822 -20.826 1.00 49.78 395 LYS A O 1
#

Organism: Ancylostoma caninum (NCBI:txid29170)

Sequence (395 aa):
LWIFLNNSRLFQSSFSKSLLLNRDESVAALKNSAEQSIRAKRINANIDLLNRRIEGIRLAEQGDRARCAELRSQISKAEADLELQMRENGRLADERAQLTAQNAGLYNDYERIWDEIDRIRLELAEYQAREERLLAEKEFLLKVQEREVYEINNLLAESSFDARKFFENDIALAIKDIKLEYEASHKIIRTNVTSYYHQKLDEMRKLAESKSSDESKYRRDQIAKMENMIGDLKQKFRPLEDRNHMLENEYKQLQNSMKNDEDRYEAEKRRRDDEYKNALAMYQRLGDIRIKDCDEHGKYVIVENAGHSDHRLSGYRISRTVAGNERSFTFPALFVLGAGQTVQVSARGYSPEKRDYHHHFVYDGDITWGTDRNVVTRLFNTQGVEVSNFEVRAK

Radius of gyration: 71.73 Å; chains: 1; bounding box: 165×53×241 Å

Secondary structure (DSSP, 8-state):
-HHHHHHHHHHHHHHHHHHHHHHHHHHHHHHHHHHHHHHHHHHHHHHHHHHHHHHHHHHHHHHHHHHHHHHHHHHHHHHHHHHHHHHHHHHHHHHHHHHHHHHHHHHHHHHHHHHHHHHHHHHHHHHHHHHHHHHHHHHHHHHHHHHHHHHHHHHHHHTTSSHHHHHHHHHHHHHHHHHHHHHHHHHHHHHHHHHHHHHHHHHHSS---------TTHHHHHHHHHHHHHHHHHHHHHHHHHHHHHHHHHHHHHHHHHHHHHHHHHHHHHHHHHHHHHHHHHHHHS-SEEEEEE-TTSSEEEEEE-SSS-EE-TT-EEEEEETTEEEEEEPPTT-EE-TT-EEEEEETT---SS---SEEEEETT-S-S---SEEEEEEE-TTS-EEEEEEEE--

pLDDT: mean 85.7, std 14.27, range [32.75, 98.62]

Foldseek 3Di:
DVVVVVVVVVVVVVVVVVVVVVVVVVVVVVVVVVVVVVVVVVVVVVVVVVVVVVVVVVVVVVVVVVVVVVVVVVVVVVVVVVVVVVVVVVVVVVVVVVVVVVVVVVVVVVVVVVVVVVVVVVVVVVVVVVVVVVVVVVVVVVVVVVVVVVVVVVVVVVVPPVVVVVCVVVVVVVVVVVVVVVVVVVVVVVVVVVVVVVVVVVCVVVDVDDDDDDDPPVVVVVVVVVVVVVVVVVVVVVVVVVVVVVVVVVVVVVVVVVVVVVVVVVVVVVVVVVVVVVVVVVVVLLALKEFPDADQFQFKTKIWRQDQAKAFQQQKKKWKAEPNDIQMDGDHPPDIAGHGFMEMEGEPPHDDPDPPHPYYHYRDPHNGNDHDQWMKMFIAGNVRDTNYIDIDHDD